Protein AF-A0A212K1V6-F1 (afdb_monomer)

Nearest PDB structures (foldseek):
  4lvl-assembly1_A  TM=8.641E-01  e=7.856E-14  Streptococcus agalactiae
  4lvi-assembly1_A  TM=8.793E-01  e=1.642E-13  Streptococcus agalactiae
  4lvm-assembly1_A  TM=8.429E-01  e=2.857E-11  Streptococcus agalactiae
  7d8b-assembly1_A  TM=3.316E-01  e=8.922E-03  Homo sapiens
  7d8b-assembly2_C  TM=3.398E-01  e=3.287E-02  Homo sapiens

Solvent-accessible surface area (backbone atoms only — not comparable to full-atom values): 23892 Å² total; per-residue (Å²): 135,25,32,43,40,77,48,78,45,81,26,61,46,68,67,54,39,42,51,51,39,32,55,76,68,62,75,44,94,54,95,71,49,39,76,91,35,48,83,67,38,40,80,76,42,66,58,94,91,53,52,55,49,56,47,45,48,60,75,58,52,91,63,90,78,58,93,86,41,51,62,31,34,41,34,43,38,40,56,34,47,48,57,37,22,67,91,49,51,83,50,63,54,58,62,41,68,69,51,46,50,51,50,54,51,48,52,50,51,52,47,45,74,75,48,40,88,34,51,52,32,27,33,39,43,48,23,33,55,60,61,33,32,48,32,37,30,41,37,51,41,99,84,69,42,82,31,46,48,77,79,67,33,90,53,94,52,41,60,56,49,50,49,48,53,54,16,59,66,40,38,89,81,65,28,36,57,57,74,81,88,61,84,76,76,90,68,53,71,69,55,48,50,47,54,57,50,60,74,61,60,67,83,73,78,77,86,74,85,72,81,69,72,81,72,94,61,62,76,95,78,56,55,72,69,58,50,52,51,49,54,49,51,44,52,52,50,50,54,49,54,53,46,65,68,42,46,64,58,56,50,50,54,50,53,51,52,53,50,55,50,51,50,51,51,51,52,52,52,51,52,54,48,53,51,49,52,50,52,49,51,48,50,50,50,60,70,31,62,44,58,60,54,69,56,50,37,36,73,78,53,58,28,48,69,74,46,68,84,48,96,93,50,54,33,30,31,36,32,83,88,68,50,56,37,37,36,45,97,60,35,41,36,33,82,94,78,52,67,49,53,51,54,57,49,48,45,24,64,76,74,67,49,56,84,91,40,48,67,56,36,50,49,56,46,22,72,76,68,37,57,71,34,44,52,32,41,52,52,51,54,51,51,53,51,48,53,51,49,51,55,48,51,62,69,68,58,74,80,80,77,80,80,80,87,73,85,79,84,86,80,85,78,95,129

Foldseek 3Di:
DKAKDKDKDFAQDLVSQQVVQCVLLVVDDDPQFAPVCQVVKDWPAADNPDRSSRLLPVLLDPDDDDNRFRSKMKMKTFMQLCQFPVPCSPQFLHGDPVSVVLVVVLLSVLCCVPQNSQWHTKMWGSRGRGIMIITIGQCADPVSHRDVCVQQHDDPCNVVVVQVSSQVSCVVSPHHGDDPPDPDDDDDPVRVVVVVVVVLDPDQPPQDDDDQPDDPDDPVPDDPVVVVVSVVVSVVVSVVVSCVSCVVVVVVSVVVVVVVVVVVVVVVVVVVVVVVVVVVVVVVLVVLLLDDQVVLCCQVQVWDDQDPPDPPAFRWTAGPVRWIWTHDPFKIDTPPDDIDGGQLSVQCVVVVHDPVCSVVSLVSCCVRRNNSSSVSRVVSVVVVVVVVVVVVVVVVDDDDDPPPPDDDDDDDDDD

Organism: NCBI:txid34034

InterPro domains:
  IPR001668 Plasmid recombination enzyme [PF01076] (2-193)

pLDDT: mean 79.54, std 15.54, range [40.84, 98.62]

Mean predicted aligned error: 18.91 Å

Secondary structure (DSSP, 8-state):
-PBEEEEEEEE-SHHHHHHHHHHHTT-S--TTS-GGGGGG-EEEES-TTS-HHHHHHHHHTTPPPPTT---EEEEEEEE-HHHH-TT-TTSTT---HHHHHHHHHHHHHHHHHHHGGGEEEEEEE-SSSS-EEEEEE--B-TTS-B-HHHHH-SSTTHHHHHHHHHHHHTGGGTPBPPPTT--PPPPPHHHHHHHHHHTT-PPPPP-PPPPPPPPSS-GGGS-HHHHHHHHHHHHHHHHHHHHHHHHHHHHHHHHHHHHHHHHHHHHHHHHHHHHHHHHHHHHHHHHT----HHHHHHHHH--EEEE---TTSPEEEE-TTS-EEEEETTEEEETTTEEEEHHHHHHHHHHT--GGGHHHHHHHHHHHH-HHHHHHHHHHHHHHHHHHHHHHHHHH-PPPP--------------

Radius of gyration: 33.19 Å; Cα contacts (8 Å, |Δi|>4): 475; chains: 1; bounding box: 78×62×99 Å

Sequence (415 aa):
MPFAVLRIQKLKTWGAIAGSGKHNSRERETPNADEQRTAQNRLLVGLPDKSNVDAIKEAIGSQRIRKNAVLGVEMLLSASPQYFRPSAPEKAGTYDPARLKAWTQTTTMWLQEKYGSRIVSARLHLDEATPHIHVLLVPLDDRGKLNCRSLFGGTRHTLSALQTDYAQAVASIGIERGIENSRAEHQKVSQYYTITQTKAAQELPPARRFDAPEMPNKITRMSDERLALYARQAATSGAKAQREALEPVVTAIHNENTLLKRENLKLKKSNSHLSKEKTDMQKQLDQVRGLELGRVLQTLFKAKGPYGAGEGHPNRYILPDKREVLVSDTSWKIPPAKRGKGAIDLVMALRGYGQQDLTKAIGELAHAFGVEKVTGECMAQNLDRTAQNVRMAAKEFTPEKSIDRGQGRSLGISR

Structure (mmCIF, N/CA/C/O backbone):
data_AF-A0A212K1V6-F1
#
_entry.id   AF-A0A212K1V6-F1
#
loop_
_atom_site.group_PDB
_atom_site.id
_atom_site.type_symbol
_atom_site.label_atom_id
_atom_site.label_alt_id
_atom_site.label_comp_id
_atom_site.label_asym_id
_atom_site.label_entity_id
_atom_site.label_seq_id
_atom_site.pdbx_PDB_ins_code
_atom_site.Cartn_x
_atom_site.Cartn_y
_atom_site.Cartn_z
_atom_site.occupancy
_atom_site.B_iso_or_equiv
_atom_site.auth_seq_id
_atom_site.auth_comp_id
_atom_site.auth_asym_id
_atom_site.auth_atom_id
_atom_site.pdbx_PDB_model_num
ATOM 1 N N . MET A 1 1 ? -0.879 15.715 0.238 1.00 74.12 1 MET A N 1
ATOM 2 C CA . MET A 1 1 ? -1.357 14.581 -0.569 1.00 74.12 1 MET A CA 1
ATOM 3 C C . MET A 1 1 ? -1.799 13.460 0.352 1.00 74.12 1 MET A C 1
ATOM 5 O O . MET A 1 1 ? -1.104 13.226 1.342 1.00 74.12 1 MET A O 1
ATOM 9 N N . PRO A 1 2 ? -2.967 12.847 0.113 1.00 92.81 2 PRO A N 1
ATOM 10 C CA . PRO A 1 2 ? -3.401 11.675 0.854 1.00 92.81 2 PRO A CA 1
ATOM 11 C C . PRO A 1 2 ? -2.763 10.398 0.294 1.00 92.81 2 PRO A C 1
ATOM 13 O O . PRO A 1 2 ? -2.723 10.200 -0.915 1.00 92.81 2 PRO A O 1
ATOM 16 N N . PHE A 1 3 ? -2.304 9.517 1.180 1.00 95.69 3 PHE A N 1
ATOM 17 C CA . PHE A 1 3 ? -1.712 8.231 0.815 1.00 95.69 3 PHE A CA 1
ATOM 18 C C . PHE A 1 3 ? -2.689 7.070 0.977 1.00 95.69 3 PHE A C 1
ATOM 20 O O . PHE A 1 3 ? -3.490 7.057 1.919 1.00 95.69 3 PHE A O 1
ATOM 27 N N . ALA A 1 4 ? -2.557 6.081 0.097 1.00 97.00 4 ALA A N 1
ATOM 28 C CA . ALA A 1 4 ? -3.188 4.778 0.194 1.00 97.00 4 ALA A CA 1
ATOM 29 C C . ALA A 1 4 ? -2.590 3.993 1.367 1.00 97.00 4 ALA A C 1
ATOM 31 O O . ALA A 1 4 ? -1.373 3.976 1.571 1.00 97.00 4 ALA A O 1
ATOM 32 N N . VAL A 1 5 ? -3.451 3.326 2.133 1.00 96.88 5 VAL A N 1
ATOM 33 C CA . VAL A 1 5 ? -3.054 2.459 3.242 1.00 96.88 5 VAL A CA 1
ATOM 34 C C . VAL A 1 5 ? -3.534 1.051 2.928 1.00 96.88 5 VAL A C 1
ATOM 36 O O . VAL A 1 5 ? -4.735 0.808 2.854 1.00 96.88 5 VAL A O 1
ATOM 39 N N . LEU A 1 6 ? -2.592 0.125 2.758 1.00 96.81 6 LEU A N 1
ATOM 40 C CA . LEU A 1 6 ? -2.862 -1.300 2.605 1.00 96.81 6 LEU A CA 1
ATOM 41 C C . LEU A 1 6 ? -1.947 -2.080 3.537 1.00 96.81 6 LEU A C 1
ATOM 43 O O . LEU A 1 6 ? -0.734 -1.867 3.558 1.00 96.81 6 LEU A O 1
ATOM 47 N N . ARG A 1 7 ? -2.501 -3.023 4.294 1.00 94.38 7 ARG A N 1
ATOM 48 C CA . ARG A 1 7 ? -1.705 -3.916 5.143 1.00 94.38 7 ARG A CA 1
ATOM 49 C C . ARG A 1 7 ? -2.348 -5.286 5.219 1.00 94.38 7 ARG A C 1
ATOM 51 O O . ARG A 1 7 ? -3.559 -5.387 5.319 1.00 94.38 7 ARG A O 1
ATOM 58 N N . ILE A 1 8 ? -1.532 -6.336 5.229 1.00 95.69 8 ILE A N 1
ATOM 59 C CA . ILE A 1 8 ? -2.012 -7.713 5.377 1.00 95.69 8 ILE A CA 1
ATOM 60 C C . ILE A 1 8 ? -1.535 -8.343 6.687 1.00 95.69 8 ILE A C 1
ATOM 62 O O . ILE A 1 8 ? -0.432 -8.066 7.161 1.00 95.69 8 ILE A O 1
ATOM 66 N N . GLN A 1 9 ? -2.341 -9.242 7.240 1.00 93.94 9 GLN A N 1
ATOM 67 C CA . GLN A 1 9 ? -2.006 -10.092 8.374 1.00 93.94 9 GLN A CA 1
ATOM 68 C C . GLN A 1 9 ? -2.399 -11.534 8.086 1.00 93.94 9 GLN A C 1
ATOM 70 O O . GLN A 1 9 ? -3.513 -11.838 7.676 1.00 93.94 9 GLN A O 1
ATOM 75 N N . LYS A 1 10 ? -1.451 -12.446 8.305 1.00 94.50 10 LYS A N 1
ATOM 76 C CA . LYS A 1 10 ? -1.652 -13.882 8.096 1.00 94.50 10 LYS A CA 1
ATOM 77 C C . LYS A 1 10 ? -2.361 -14.481 9.305 1.00 94.50 10 LYS A C 1
ATOM 79 O O . LYS A 1 10 ? -1.863 -14.363 10.424 1.00 94.50 10 LYS A O 1
ATOM 84 N N . LEU A 1 11 ? -3.456 -15.190 9.064 1.00 90.25 11 LEU A N 1
ATOM 85 C CA . LEU A 1 11 ? -4.222 -15.911 10.073 1.00 90.25 11 LEU A CA 1
ATOM 86 C C . LEU A 1 11 ? -3.937 -17.409 9.931 1.00 90.25 11 LEU A C 1
ATOM 88 O O . LEU A 1 11 ? -4.241 -18.027 8.912 1.00 90.25 11 LEU A O 1
ATOM 92 N N . LYS A 1 12 ? -3.282 -17.989 10.939 1.00 90.31 12 LYS A N 1
ATOM 93 C CA . LYS A 1 12 ? -2.834 -19.396 10.922 1.00 90.31 12 LYS A CA 1
ATOM 94 C C . LYS A 1 12 ? -3.695 -20.325 11.773 1.00 90.31 12 LYS A C 1
ATOM 96 O O . LYS A 1 12 ? -3.538 -21.535 11.690 1.00 90.31 12 LYS A O 1
ATOM 101 N N . THR A 1 13 ? -4.570 -19.771 12.608 1.00 86.50 13 THR A N 1
ATOM 102 C CA . THR A 1 13 ? -5.401 -20.538 13.538 1.00 86.50 13 THR A CA 1
ATOM 103 C C . THR A 1 13 ? -6.862 -20.149 13.381 1.00 86.50 13 THR A C 1
ATOM 105 O O . THR A 1 13 ? -7.183 -18.996 13.088 1.00 86.50 13 THR A O 1
ATOM 108 N N . TRP A 1 14 ? -7.755 -21.107 13.620 1.00 87.25 14 TRP A N 1
ATOM 109 C CA . TRP A 1 14 ? -9.197 -20.865 13.626 1.00 87.25 14 TRP A CA 1
ATOM 110 C C . TRP A 1 14 ? -9.604 -19.837 14.684 1.00 87.25 14 TRP A C 1
ATOM 112 O O . TRP A 1 14 ? -10.445 -18.990 14.412 1.00 87.25 14 TRP A O 1
ATOM 122 N N . GLY A 1 15 ? -8.940 -19.838 15.845 1.00 79.19 15 GLY A N 1
ATOM 123 C CA . GLY A 1 15 ? -9.150 -18.825 16.883 1.00 79.19 15 GLY A CA 1
ATOM 124 C C . GLY A 1 15 ? -8.796 -17.406 16.425 1.00 79.19 15 GLY A C 1
ATOM 125 O O . GLY A 1 15 ? -9.526 -16.472 16.737 1.00 79.19 15 GLY A O 1
ATOM 126 N N . ALA A 1 16 ? -7.733 -17.230 15.631 1.00 81.19 16 ALA A N 1
ATOM 127 C CA . ALA A 1 16 ? -7.391 -15.921 15.069 1.00 81.19 16 ALA A CA 1
ATOM 128 C C . ALA A 1 16 ? -8.430 -15.446 14.038 1.00 81.19 16 ALA A C 1
ATOM 130 O O . ALA A 1 16 ? -8.766 -14.265 14.012 1.00 81.19 16 ALA A O 1
ATOM 131 N N . ILE A 1 17 ? -8.970 -16.364 13.227 1.00 84.62 17 ILE A N 1
ATOM 132 C CA . ILE A 1 17 ? -10.060 -16.074 12.281 1.00 84.62 17 ILE A CA 1
ATOM 133 C C . ILE A 1 17 ? -11.338 -15.688 13.029 1.00 84.62 17 ILE A C 1
ATOM 135 O O . ILE A 1 17 ? -11.944 -14.669 12.710 1.00 84.62 17 ILE A O 1
ATOM 139 N N . ALA A 1 18 ? -11.724 -16.467 14.042 1.00 81.12 18 ALA A N 1
ATOM 140 C CA . ALA A 1 18 ? -12.893 -16.183 14.865 1.00 81.12 18 ALA A CA 1
ATOM 141 C C . ALA A 1 18 ? -12.754 -14.833 15.582 1.00 81.12 18 ALA A C 1
ATOM 143 O O . ALA A 1 18 ? -13.668 -14.019 15.536 1.00 81.12 18 ALA A O 1
ATOM 144 N N . GLY A 1 19 ? -11.593 -14.563 16.186 1.00 80.25 19 GLY A N 1
ATOM 145 C CA . GLY A 1 19 ? -11.315 -13.294 16.858 1.00 80.25 19 GLY A CA 1
ATOM 146 C C . GLY A 1 19 ? -11.398 -12.087 15.920 1.00 80.25 19 GLY A C 1
ATOM 147 O O . GLY A 1 19 ? -12.033 -11.097 16.273 1.00 80.25 19 GLY A O 1
ATOM 148 N N . SER A 1 20 ? -10.821 -12.188 14.716 1.00 83.56 20 SER A N 1
ATOM 149 C CA . SER A 1 20 ? -10.948 -11.157 13.673 1.00 83.56 20 SER A CA 1
ATOM 150 C C . SER A 1 20 ? -12.410 -10.979 13.243 1.00 83.56 20 SER A C 1
ATOM 152 O O . SER A 1 20 ? -12.906 -9.859 13.200 1.00 83.56 20 SER A O 1
ATOM 154 N N . GLY A 1 21 ? -13.151 -12.071 13.024 1.00 82.56 21 GLY A N 1
ATOM 155 C CA . GLY A 1 21 ? -14.568 -12.001 12.659 1.00 82.56 21 GLY A CA 1
ATOM 156 C C . GLY A 1 21 ? -15.455 -11.342 13.710 1.00 82.56 21 GLY A C 1
ATOM 157 O O . GLY A 1 21 ? -16.267 -10.489 13.354 1.00 82.56 21 GLY A O 1
ATOM 158 N N . LYS A 1 22 ? -15.249 -11.662 14.992 1.00 82.81 22 LYS A N 1
ATOM 159 C CA . LYS A 1 22 ? -15.971 -11.024 16.100 1.00 82.81 22 LYS A CA 1
ATOM 160 C C . LYS A 1 22 ? -15.667 -9.533 16.203 1.00 82.81 22 LYS A C 1
ATOM 162 O O . LYS A 1 22 ? -16.580 -8.742 16.397 1.00 82.81 22 LYS A O 1
ATOM 167 N N . HIS A 1 23 ? -14.405 -9.139 16.029 1.00 82.94 23 HIS A N 1
ATOM 168 C CA . HIS A 1 23 ? -14.019 -7.726 16.008 1.00 82.94 23 HIS A CA 1
ATOM 169 C C . HIS A 1 23 ? -14.677 -6.973 14.841 1.00 82.94 23 HIS A C 1
ATOM 171 O O . HIS A 1 23 ? -15.260 -5.909 15.040 1.00 82.94 23 HIS A O 1
ATOM 177 N N . ASN A 1 24 ? -14.646 -7.556 13.639 1.00 84.19 24 ASN A N 1
ATOM 178 C CA . ASN A 1 24 ? -15.188 -6.937 12.426 1.00 84.19 24 ASN A CA 1
ATOM 179 C C . ASN A 1 24 ? -16.726 -6.893 12.418 1.00 84.19 24 ASN A C 1
ATOM 181 O O . ASN A 1 24 ? -17.328 -6.081 11.722 1.00 84.19 24 ASN A O 1
ATOM 185 N N . SER A 1 25 ? -17.372 -7.762 13.196 1.00 83.12 25 SER A N 1
ATOM 186 C CA . SER A 1 25 ? -18.832 -7.794 13.358 1.00 83.12 25 SER A CA 1
ATOM 187 C C . SER A 1 25 ? -19.310 -7.088 14.630 1.00 83.12 25 SER A C 1
ATOM 189 O O . SER A 1 25 ? -20.505 -7.085 14.890 1.00 83.12 25 SER A O 1
ATOM 191 N N . ARG A 1 26 ? -18.394 -6.481 15.404 1.00 83.94 26 ARG A N 1
ATOM 192 C CA . ARG A 1 26 ? -18.664 -5.824 16.700 1.00 83.94 26 ARG A CA 1
ATOM 193 C C . ARG A 1 26 ? -19.336 -6.730 17.743 1.00 83.94 26 ARG A C 1
ATOM 195 O O . ARG A 1 26 ? -20.025 -6.261 18.635 1.00 83.94 26 ARG A O 1
ATOM 202 N N . GLU A 1 27 ? -19.045 -8.029 17.702 1.00 79.31 27 GLU A N 1
ATOM 203 C CA . GLU A 1 27 ? -19.452 -9.012 18.726 1.00 79.31 27 GLU A CA 1
ATOM 204 C C . GLU A 1 27 ? -18.514 -9.023 19.950 1.00 79.31 27 GLU A C 1
ATOM 206 O O . GLU A 1 27 ? -18.629 -9.861 20.846 1.00 79.31 27 GLU A O 1
ATOM 211 N N . ARG A 1 28 ? -17.521 -8.130 19.969 1.00 74.00 28 ARG A N 1
ATOM 212 C CA . ARG A 1 28 ? -16.586 -7.925 21.074 1.00 74.00 28 ARG A CA 1
ATOM 213 C C . ARG A 1 28 ? -16.427 -6.430 21.318 1.00 74.00 28 ARG A C 1
ATOM 215 O O . ARG A 1 28 ? -16.304 -5.663 20.363 1.00 74.00 28 ARG A O 1
ATOM 222 N N . GLU A 1 29 ? -16.327 -6.058 22.592 1.00 70.94 29 GLU A N 1
ATOM 223 C CA . GLU A 1 29 ? -16.008 -4.696 23.013 1.00 70.94 29 GLU A CA 1
ATOM 224 C C . GLU A 1 29 ? -14.744 -4.181 22.308 1.00 70.94 29 GLU A C 1
ATOM 226 O O . GLU A 1 29 ? -13.684 -4.822 22.315 1.00 70.94 29 GLU A O 1
ATOM 231 N N . THR A 1 30 ? -14.890 -3.026 21.664 1.00 74.56 30 THR A N 1
ATOM 232 C CA . THR A 1 30 ? -13.854 -2.373 20.866 1.00 74.56 30 THR A CA 1
ATOM 233 C C . THR A 1 30 ? -13.750 -0.924 21.352 1.00 74.56 30 THR A C 1
ATOM 235 O O . THR A 1 30 ? -14.525 -0.087 20.902 1.00 74.56 30 THR A O 1
ATOM 238 N N . PRO A 1 31 ? -12.824 -0.606 22.281 1.00 73.62 31 PRO A N 1
ATOM 239 C CA . PRO A 1 31 ? -12.818 0.672 23.008 1.00 73.62 31 PRO A CA 1
ATOM 240 C C . PRO A 1 31 ? -12.693 1.934 22.144 1.00 73.62 31 PRO A C 1
ATOM 242 O O . PRO A 1 31 ? -12.987 3.034 22.596 1.00 73.62 31 PRO A O 1
ATOM 245 N N . ASN A 1 32 ? -12.192 1.798 20.916 1.00 74.44 32 ASN A N 1
ATOM 246 C CA . ASN A 1 32 ? -12.001 2.896 19.971 1.00 74.44 32 ASN A CA 1
ATOM 247 C C . ASN A 1 32 ? -13.138 3.025 18.939 1.00 74.44 32 ASN A C 1
ATOM 249 O O . ASN A 1 32 ? -13.052 3.898 18.070 1.00 74.44 32 ASN A O 1
ATOM 253 N N . ALA A 1 33 ? -14.154 2.160 19.003 1.00 80.94 33 ALA A N 1
ATOM 254 C CA . ALA A 1 33 ? -15.342 2.226 18.163 1.00 80.94 33 ALA A CA 1
ATOM 255 C C . ALA A 1 33 ? -16.452 3.015 18.868 1.00 80.94 33 ALA A C 1
ATOM 257 O O . ALA A 1 33 ? -16.676 2.879 20.067 1.00 80.94 33 ALA A O 1
ATOM 258 N N . ASP A 1 34 ? -17.146 3.845 18.101 1.00 85.25 34 ASP A N 1
ATOM 259 C CA . ASP A 1 34 ? -18.298 4.610 18.559 1.00 85.25 34 ASP A CA 1
ATOM 260 C C . ASP A 1 34 ? -19.586 3.806 18.335 1.00 85.25 34 ASP A C 1
ATOM 262 O O . ASP A 1 34 ? -20.017 3.583 17.197 1.00 85.25 34 ASP A O 1
ATOM 266 N N . GLU A 1 35 ? -20.209 3.367 19.428 1.00 85.88 35 GLU A N 1
ATOM 267 C CA . GLU A 1 35 ? -21.428 2.553 19.403 1.00 85.88 35 GLU A CA 1
ATOM 268 C C . GLU A 1 35 ? -22.560 3.225 18.615 1.00 85.88 35 GLU A C 1
ATOM 270 O O . GLU A 1 35 ? -23.257 2.561 17.845 1.00 85.88 35 GLU A O 1
ATOM 275 N N . GLN A 1 36 ? -22.685 4.556 18.693 1.00 87.81 36 GLN A N 1
ATOM 276 C CA . GLN A 1 36 ? -23.735 5.302 17.989 1.00 87.81 36 GLN A CA 1
ATOM 277 C C . GLN A 1 36 ? -23.555 5.274 16.466 1.00 87.81 36 GLN A C 1
ATOM 279 O O . GLN A 1 36 ? -24.512 5.452 15.711 1.00 87.81 36 GLN A O 1
ATOM 284 N N . ARG A 1 37 ? -22.326 5.036 15.995 1.00 89.06 37 ARG A N 1
ATOM 285 C CA . ARG A 1 37 ? -21.986 4.958 14.569 1.00 89.06 37 ARG A CA 1
ATOM 286 C C . ARG A 1 37 ? -21.850 3.528 14.060 1.00 89.06 37 ARG A C 1
ATOM 288 O O . ARG A 1 37 ? -21.751 3.341 12.851 1.00 89.06 37 ARG A O 1
ATOM 295 N N . THR A 1 38 ? -21.914 2.519 14.928 1.00 89.38 38 THR A N 1
ATOM 296 C CA . THR A 1 38 ? -21.751 1.106 14.540 1.00 89.38 38 THR A CA 1
ATOM 297 C C . THR A 1 38 ? -22.772 0.670 13.484 1.00 89.38 38 THR A C 1
ATOM 299 O O . THR A 1 38 ? -22.427 -0.064 12.559 1.00 89.38 38 THR A O 1
ATOM 302 N N . ALA A 1 39 ? -23.999 1.198 13.538 1.00 90.44 39 ALA A N 1
ATOM 303 C CA . ALA A 1 39 ? -25.039 0.941 12.536 1.00 90.44 39 ALA A CA 1
ATOM 304 C C . ALA A 1 39 ? -24.686 1.444 11.117 1.00 90.44 39 ALA A C 1
ATOM 306 O O . ALA A 1 39 ? -25.322 1.048 10.144 1.00 90.44 39 ALA A O 1
ATOM 307 N N . GLN A 1 40 ? -23.675 2.311 10.983 1.00 92.69 40 GLN A N 1
ATOM 308 C CA . GLN A 1 40 ? -23.183 2.810 9.695 1.00 92.69 40 GLN A CA 1
ATOM 309 C C . GLN A 1 40 ? -22.162 1.861 9.054 1.00 92.69 40 GLN A C 1
ATOM 311 O O . GLN A 1 40 ? -21.835 2.028 7.877 1.00 92.69 40 GLN A O 1
ATOM 316 N N . ASN A 1 41 ? -21.648 0.875 9.796 1.00 95.00 41 ASN A N 1
ATOM 317 C CA . ASN A 1 41 ? -20.770 -0.148 9.241 1.00 95.00 41 ASN A CA 1
ATOM 318 C C . ASN A 1 41 ? -21.525 -0.971 8.194 1.00 95.00 41 ASN A C 1
ATOM 320 O O . ASN A 1 41 ? -22.722 -1.229 8.317 1.00 95.00 41 ASN A O 1
ATOM 324 N N . ARG A 1 42 ? -20.825 -1.403 7.144 1.00 95.81 42 ARG A N 1
ATOM 325 C CA . ARG A 1 42 ? -21.457 -2.099 6.013 1.00 95.81 42 ARG A CA 1
ATOM 326 C C . ARG A 1 42 ? -20.718 -3.374 5.665 1.00 95.81 42 ARG A C 1
ATOM 328 O O . ARG A 1 42 ? -19.503 -3.362 5.483 1.00 95.81 42 ARG A O 1
ATOM 335 N N . LEU A 1 43 ? -21.468 -4.457 5.492 1.00 94.88 43 LEU A N 1
ATOM 336 C CA . LEU A 1 43 ? -20.979 -5.658 4.825 1.00 94.88 43 LEU A CA 1
ATOM 337 C C . LEU A 1 43 ? -20.980 -5.402 3.312 1.00 94.88 43 LEU A C 1
ATOM 339 O O . LEU A 1 43 ? -22.024 -5.117 2.732 1.00 94.88 43 LEU A O 1
ATOM 343 N N . LEU A 1 44 ? -19.800 -5.441 2.697 1.00 94.94 44 LEU A N 1
ATOM 344 C CA . LEU A 1 44 ? -19.609 -5.229 1.260 1.00 94.94 44 LEU A CA 1
ATOM 345 C C . LEU A 1 44 ? -19.606 -6.555 0.492 1.00 94.94 44 LEU A C 1
ATOM 347 O O . LEU A 1 44 ? -20.142 -6.631 -0.607 1.00 94.94 44 LEU A O 1
ATOM 351 N N . VAL A 1 45 ? -19.000 -7.592 1.077 1.00 92.81 45 VAL A N 1
ATOM 352 C CA . VAL A 1 45 ? -18.921 -8.954 0.526 1.00 92.81 45 VAL A CA 1
ATOM 353 C C . VAL A 1 45 ? -19.124 -9.945 1.666 1.00 92.81 45 VAL A C 1
ATOM 355 O O . VAL A 1 45 ? -18.590 -9.732 2.755 1.00 92.81 45 VAL A O 1
ATOM 358 N N . GLY A 1 46 ? -19.845 -11.035 1.406 1.00 89.31 46 GLY A N 1
ATOM 359 C CA . GLY A 1 46 ? -20.095 -12.117 2.359 1.00 89.31 46 GLY A CA 1
ATOM 360 C C . GLY A 1 46 ? -21.562 -12.219 2.769 1.00 89.31 46 GLY A C 1
ATOM 361 O O . GLY A 1 46 ? -22.413 -11.478 2.280 1.00 89.31 46 GLY A O 1
ATOM 362 N N . LEU A 1 47 ? -21.850 -13.154 3.673 1.00 84.44 47 LEU A N 1
ATOM 363 C CA . LEU A 1 47 ? -23.189 -13.379 4.217 1.00 84.44 47 LEU A CA 1
ATOM 364 C C . LEU A 1 47 ? -23.228 -12.928 5.684 1.00 84.44 47 LEU A C 1
ATOM 366 O O . LEU A 1 47 ? -22.316 -13.289 6.430 1.00 84.44 47 LEU A O 1
ATOM 370 N N . PRO A 1 48 ? -24.245 -12.155 6.105 1.00 79.62 48 PRO A N 1
ATOM 371 C CA . PRO A 1 48 ? -24.298 -11.571 7.445 1.00 79.62 48 PRO A CA 1
ATOM 372 C C . PRO A 1 48 ? -24.326 -12.627 8.555 1.00 79.62 48 PRO A C 1
ATOM 374 O O . PRO A 1 48 ? -23.627 -12.459 9.551 1.00 79.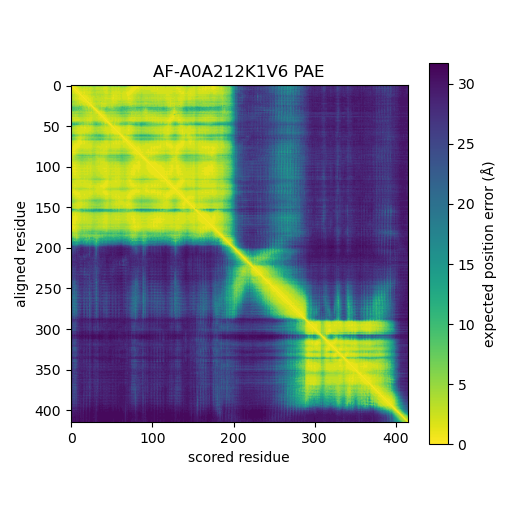62 48 PRO A O 1
ATOM 377 N N . ASP A 1 49 ? -25.034 -13.737 8.336 1.00 82.56 49 ASP A N 1
ATOM 378 C CA . ASP A 1 49 ? -25.242 -14.788 9.344 1.00 82.56 49 ASP A CA 1
ATOM 379 C C . ASP A 1 49 ? -24.180 -15.895 9.308 1.00 82.56 49 ASP A C 1
ATOM 381 O O . ASP A 1 49 ? -24.230 -16.857 10.076 1.00 82.56 49 ASP A O 1
ATOM 385 N N . LYS A 1 50 ? -23.202 -15.795 8.400 1.00 86.31 50 LYS A N 1
ATOM 386 C CA . LYS A 1 50 ? -22.170 -16.819 8.241 1.00 86.31 50 LYS A CA 1
ATOM 387 C C . LYS A 1 50 ? -20.922 -16.432 9.011 1.00 86.31 50 LYS A C 1
ATOM 389 O O . LYS A 1 50 ? -20.310 -15.395 8.753 1.00 86.31 50 LYS A O 1
ATOM 394 N N . SER A 1 51 ? -20.487 -17.311 9.912 1.00 89.25 51 SER A N 1
ATOM 395 C CA . SER A 1 51 ? -19.238 -17.089 10.631 1.00 89.25 51 SER A CA 1
ATOM 396 C C . SER A 1 51 ? -18.051 -17.073 9.659 1.00 89.25 51 SER A C 1
ATOM 398 O O . SER A 1 51 ? -17.971 -17.859 8.709 1.00 89.25 51 SER A O 1
ATOM 400 N N . ASN A 1 52 ? -17.072 -16.208 9.926 1.00 88.12 52 ASN A N 1
ATOM 401 C CA . ASN A 1 52 ? -15.837 -16.150 9.139 1.00 88.12 52 ASN A CA 1
ATOM 402 C C . ASN A 1 52 ? -15.079 -17.489 9.135 1.00 88.12 52 ASN A C 1
ATOM 404 O O . ASN A 1 52 ? -14.385 -17.806 8.171 1.00 88.12 52 ASN A O 1
ATOM 408 N N . VAL A 1 53 ? -15.204 -18.282 10.205 1.00 90.12 53 VAL A N 1
ATOM 409 C CA . VAL A 1 53 ? -14.596 -19.616 10.285 1.00 90.12 53 VAL A CA 1
ATOM 410 C C . VAL A 1 53 ? -15.252 -20.558 9.284 1.00 90.12 53 VAL A C 1
ATOM 412 O O . VAL A 1 53 ? -14.538 -21.237 8.548 1.00 90.12 53 VAL A O 1
ATOM 415 N N . ASP A 1 54 ? -16.580 -20.577 9.226 1.00 91.69 54 ASP A N 1
ATOM 416 C CA . ASP A 1 54 ? -17.317 -21.479 8.341 1.00 91.69 54 ASP A CA 1
ATOM 417 C C . ASP A 1 54 ? -17.166 -21.063 6.880 1.00 91.69 54 ASP A C 1
ATOM 419 O O . ASP A 1 54 ? -16.919 -21.911 6.027 1.00 91.69 54 ASP A O 1
ATOM 423 N N . ALA A 1 55 ? -17.182 -19.758 6.597 1.00 92.50 55 ALA A N 1
ATOM 424 C CA . ALA A 1 55 ? -16.899 -19.236 5.264 1.00 92.50 55 ALA A CA 1
ATOM 425 C C . ALA A 1 55 ? -15.499 -19.642 4.764 1.00 92.50 55 ALA A C 1
ATOM 427 O O . ALA A 1 55 ? -15.352 -20.080 3.624 1.00 92.50 55 ALA A O 1
ATOM 428 N N . ILE A 1 56 ? -14.472 -19.569 5.623 1.00 93.00 56 ILE A N 1
ATOM 429 C CA . ILE A 1 56 ? -13.124 -20.037 5.271 1.00 93.00 56 ILE A CA 1
ATOM 430 C C . ILE A 1 56 ? -13.082 -21.559 5.099 1.00 93.00 56 ILE A C 1
ATOM 432 O O . ILE A 1 56 ? -12.460 -22.036 4.153 1.00 93.00 56 ILE A O 1
ATOM 436 N N . LYS A 1 57 ? -13.709 -22.336 5.992 1.00 93.56 57 LYS A N 1
ATOM 437 C CA . LYS A 1 57 ? -13.735 -23.805 5.882 1.00 93.56 57 LYS A CA 1
ATOM 438 C C . LYS A 1 57 ? -14.375 -24.258 4.576 1.00 93.56 57 LYS A C 1
ATOM 440 O O . LYS A 1 57 ? -13.818 -25.121 3.907 1.00 93.56 57 LYS A O 1
ATOM 445 N N . GLU A 1 58 ? -15.497 -23.655 4.206 1.00 93.50 58 GLU A N 1
ATOM 446 C CA . GLU A 1 58 ? -16.195 -23.961 2.960 1.00 93.50 58 GLU A CA 1
ATOM 447 C C . GLU A 1 58 ? -15.339 -23.628 1.738 1.00 93.50 58 GLU A C 1
ATOM 449 O O . GLU A 1 58 ? -15.168 -24.474 0.866 1.00 93.50 58 GLU A O 1
ATOM 454 N N . ALA A 1 59 ? -14.714 -22.447 1.717 1.00 93.19 59 ALA A N 1
ATOM 455 C CA . ALA A 1 59 ? -13.826 -22.046 0.628 1.00 93.19 59 ALA A CA 1
ATOM 456 C C . ALA A 1 59 ? -12.560 -22.922 0.525 1.00 93.19 59 ALA A C 1
ATOM 458 O O . ALA A 1 59 ? -12.045 -23.147 -0.569 1.00 93.19 59 ALA A O 1
ATOM 459 N N . ILE A 1 60 ? -12.040 -23.434 1.646 1.00 93.44 60 ILE A N 1
ATOM 460 C CA . ILE A 1 60 ? -10.928 -24.398 1.653 1.00 93.44 60 ILE A CA 1
ATOM 461 C C . ILE A 1 60 ? -11.395 -25.780 1.166 1.00 93.44 60 ILE A C 1
ATOM 463 O O . ILE A 1 60 ? -10.640 -26.475 0.479 1.00 93.44 60 ILE A O 1
ATOM 467 N N . GLY A 1 61 ? -12.611 -26.193 1.519 1.00 92.25 61 GLY A N 1
ATOM 468 C CA . GLY A 1 61 ? -13.148 -27.515 1.218 1.00 92.25 61 GLY A CA 1
ATOM 469 C C . GLY A 1 61 ? -12.417 -28.642 1.958 1.00 92.25 61 GLY A C 1
ATOM 470 O O . GLY A 1 61 ? -11.845 -28.457 3.031 1.00 92.25 61 GLY A O 1
ATOM 471 N N . SER A 1 62 ? -12.407 -29.838 1.367 1.00 91.62 62 SER A N 1
ATOM 472 C CA . SER A 1 62 ? -11.872 -31.071 1.972 1.00 91.62 62 SER A CA 1
ATOM 473 C C . SER A 1 62 ? -10.349 -31.244 1.849 1.00 91.62 62 SER A C 1
ATOM 475 O O . SER A 1 62 ? -9.808 -32.308 2.159 1.00 91.62 62 SER A O 1
ATOM 477 N N . GLN A 1 63 ? -9.6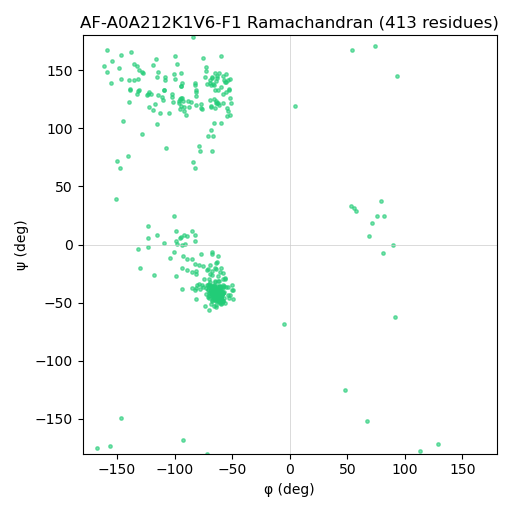21 -30.226 1.379 1.00 92.88 63 GLN A N 1
ATOM 478 C CA . GLN A 1 63 ? -8.183 -30.352 1.140 1.00 92.88 63 GLN A CA 1
ATOM 479 C C . GLN A 1 63 ? -7.379 -30.514 2.441 1.00 92.88 63 GLN A C 1
ATOM 481 O O . GLN A 1 63 ? -7.645 -29.871 3.456 1.00 92.88 63 GLN A O 1
ATOM 486 N N . ARG A 1 64 ? -6.317 -31.331 2.396 1.00 90.12 64 ARG A N 1
ATOM 487 C CA . ARG A 1 64 ? -5.422 -31.535 3.545 1.00 90.12 64 ARG A CA 1
ATOM 488 C C . ARG A 1 64 ? -4.675 -30.245 3.900 1.00 90.12 64 ARG A C 1
ATOM 490 O O . ARG A 1 64 ? -3.838 -29.769 3.132 1.00 90.12 64 ARG A O 1
ATOM 497 N N . ILE A 1 65 ? -4.909 -29.735 5.107 1.00 91.25 65 ILE A N 1
ATOM 498 C CA . ILE A 1 65 ? -4.260 -28.531 5.638 1.00 91.25 65 ILE A CA 1
ATOM 499 C C . ILE A 1 65 ? -2.948 -28.912 6.337 1.00 91.25 65 ILE A C 1
ATOM 501 O O . ILE A 1 65 ? -2.927 -29.713 7.269 1.00 91.25 65 ILE A O 1
ATOM 505 N N . ARG A 1 66 ? -1.826 -28.318 5.917 1.00 86.00 66 ARG A N 1
ATOM 506 C CA . ARG A 1 66 ? -0.537 -28.494 6.612 1.00 86.00 66 ARG A CA 1
ATOM 507 C C . ARG A 1 66 ? -0.521 -27.741 7.949 1.00 86.00 66 ARG A C 1
ATOM 509 O O . ARG A 1 66 ? -1.059 -26.642 8.038 1.00 86.00 66 ARG A O 1
ATOM 516 N N . LYS A 1 67 ? 0.219 -28.247 8.943 1.00 82.44 67 LYS A N 1
ATOM 517 C CA . LYS A 1 67 ? 0.339 -27.644 10.291 1.00 82.44 67 LYS A CA 1
ATOM 518 C C . LYS A 1 67 ? 0.675 -26.143 10.288 1.00 82.44 67 LYS A C 1
ATOM 520 O O . LYS A 1 67 ? 0.127 -25.385 11.074 1.00 82.44 67 LYS A O 1
ATOM 525 N N . ASN A 1 68 ? 1.548 -25.707 9.378 1.00 81.19 68 ASN A N 1
ATOM 526 C CA . ASN A 1 68 ? 1.990 -24.309 9.268 1.00 81.19 68 ASN A CA 1
ATOM 527 C C . ASN A 1 68 ? 1.274 -23.540 8.139 1.00 81.19 68 ASN A C 1
ATOM 529 O O . ASN A 1 68 ? 1.837 -22.603 7.561 1.00 81.19 68 ASN A O 1
ATOM 533 N N . ALA A 1 69 ? 0.074 -23.974 7.742 1.00 88.75 69 ALA A N 1
ATOM 534 C CA . ALA A 1 69 ? -0.717 -23.290 6.727 1.00 88.75 69 ALA A CA 1
ATOM 535 C C . ALA A 1 69 ? -1.140 -21.898 7.209 1.00 88.75 69 ALA A C 1
ATOM 537 O O . ALA A 1 69 ? -1.371 -21.658 8.390 1.00 88.75 69 ALA A O 1
ATOM 538 N N . VAL A 1 70 ? -1.241 -20.975 6.258 1.00 95.00 70 VAL A N 1
ATOM 539 C CA . VAL A 1 70 ? -1.986 -19.735 6.459 1.00 95.00 70 VAL A CA 1
ATOM 540 C C . VAL A 1 70 ? -3.389 -20.037 5.958 1.00 95.00 70 VAL A C 1
ATOM 542 O O . VAL A 1 70 ? -3.543 -20.352 4.781 1.00 95.00 70 VAL A O 1
ATOM 545 N N . LEU A 1 71 ? -4.358 -20.016 6.867 1.00 93.75 71 LEU A N 1
ATOM 546 C CA . LEU A 1 71 ? -5.748 -20.388 6.605 1.00 93.75 71 LEU A CA 1
ATOM 547 C C . LEU A 1 71 ? -6.511 -19.233 5.956 1.00 93.75 71 LEU A C 1
ATOM 549 O O . LEU A 1 71 ? -7.308 -19.441 5.051 1.00 93.75 71 LEU A O 1
ATOM 553 N N . GLY A 1 72 ? -6.211 -18.012 6.397 1.00 95.00 72 GLY A N 1
ATOM 554 C CA . GLY A 1 72 ? -6.780 -16.785 5.863 1.00 95.00 72 GLY A CA 1
ATOM 555 C C . GLY A 1 72 ? -5.777 -15.642 5.913 1.00 95.00 72 GLY A C 1
ATOM 556 O O . GLY A 1 72 ? -4.765 -15.699 6.621 1.00 95.00 72 GLY A O 1
ATOM 557 N N . VAL A 1 73 ? -6.053 -14.591 5.158 1.00 97.12 73 VAL A N 1
ATOM 558 C CA . VAL A 1 73 ? -5.338 -13.321 5.245 1.00 97.12 73 VAL A CA 1
ATOM 559 C C . VAL A 1 73 ? -6.363 -12.230 5.505 1.00 97.12 73 VAL A C 1
ATOM 561 O O . VAL A 1 73 ? -7.364 -12.130 4.805 1.00 97.12 73 VAL A O 1
ATOM 564 N N . GLU A 1 74 ? -6.105 -11.428 6.528 1.00 96.19 74 GLU A N 1
ATOM 565 C CA . GLU A 1 74 ? -6.850 -10.202 6.771 1.00 96.19 74 GLU A CA 1
ATOM 566 C C . GLU A 1 74 ? -6.117 -9.046 6.098 1.00 96.19 74 GLU A C 1
ATOM 568 O O . GLU A 1 74 ? -4.931 -8.828 6.357 1.00 96.19 74 GLU A O 1
ATOM 573 N N . MET A 1 75 ? -6.803 -8.323 5.222 1.00 97.56 75 MET A N 1
ATOM 574 C CA . MET A 1 75 ? -6.301 -7.128 4.564 1.00 97.56 75 MET A CA 1
ATOM 575 C C . MET A 1 75 ? -7.048 -5.907 5.097 1.00 97.56 75 MET A C 1
ATOM 577 O O . MET A 1 75 ? -8.271 -5.851 5.048 1.00 97.56 75 MET A O 1
ATOM 581 N N . LEU A 1 76 ? -6.293 -4.938 5.605 1.00 97.50 76 LEU A N 1
ATOM 582 C CA . LEU A 1 76 ? -6.768 -3.621 6.005 1.00 97.50 76 LEU A CA 1
ATOM 583 C C . LEU A 1 76 ? -6.536 -2.652 4.847 1.00 97.50 76 LEU A C 1
ATOM 585 O O . LEU A 1 76 ? -5.394 -2.505 4.400 1.00 97.50 76 LEU A O 1
ATOM 589 N N . LEU A 1 77 ? -7.594 -1.977 4.408 1.00 98.44 77 LEU A N 1
ATOM 590 C CA . LEU A 1 77 ? -7.560 -0.959 3.360 1.00 98.44 77 LEU A CA 1
ATOM 591 C C . LEU A 1 77 ? -8.109 0.352 3.913 1.00 98.44 77 LEU A C 1
ATOM 593 O O . LEU A 1 77 ? -9.175 0.378 4.520 1.00 98.44 77 LEU A O 1
ATOM 597 N N . SER A 1 78 ? -7.391 1.446 3.704 1.00 98.19 78 SER A N 1
ATOM 598 C CA . SER A 1 78 ? -7.824 2.795 4.072 1.00 98.19 78 SER A CA 1
ATOM 599 C C . SER A 1 78 ? -7.093 3.828 3.207 1.00 98.19 78 SER A C 1
ATOM 601 O O . SER A 1 78 ? -6.354 3.491 2.275 1.00 98.19 78 SER A O 1
ATOM 603 N N . ALA A 1 79 ? -7.287 5.096 3.536 1.00 97.44 79 ALA A N 1
ATOM 604 C CA . ALA A 1 79 ? -6.552 6.225 3.005 1.00 97.44 79 ALA A CA 1
ATOM 605 C C . ALA A 1 79 ? -6.228 7.198 4.141 1.00 97.44 79 ALA A C 1
ATOM 607 O O . ALA A 1 79 ? -6.787 7.129 5.237 1.00 97.44 79 ALA A O 1
ATOM 608 N N . SER A 1 80 ? -5.312 8.128 3.889 1.00 94.44 80 SER A N 1
ATOM 609 C CA . SER A 1 80 ? -4.998 9.168 4.870 1.00 94.44 80 SER A CA 1
ATOM 610 C C . SER A 1 80 ? -6.252 9.982 5.239 1.00 94.44 80 SER A C 1
ATOM 612 O O . SER A 1 80 ? -7.054 10.271 4.349 1.00 94.44 80 SER A O 1
ATOM 614 N N . PRO A 1 81 ? -6.413 10.436 6.499 1.00 93.25 81 PRO A N 1
ATOM 615 C CA . PRO A 1 81 ? -7.562 11.242 6.927 1.00 93.25 81 PRO A CA 1
ATOM 616 C C . PRO A 1 81 ? -7.867 12.443 6.027 1.00 93.25 81 PRO A C 1
ATOM 618 O O . PRO A 1 81 ? -9.028 12.760 5.797 1.00 93.25 81 PRO A O 1
ATOM 621 N N . GLN A 1 82 ? -6.831 13.075 5.466 1.00 93.38 82 GLN A N 1
ATOM 622 C CA . GLN A 1 82 ? -6.943 14.212 4.546 1.00 93.38 82 GLN A CA 1
ATOM 623 C C . GLN A 1 82 ? -7.730 13.882 3.272 1.00 93.38 82 GLN A C 1
ATOM 625 O O . GLN A 1 82 ? -8.248 14.793 2.637 1.00 93.38 82 GLN A O 1
ATOM 630 N N . TYR A 1 83 ? -7.806 12.607 2.877 1.00 97.25 83 TYR A N 1
ATOM 631 C CA . TYR A 1 83 ? -8.686 12.195 1.792 1.00 97.25 83 TYR A CA 1
ATOM 632 C C . TYR A 1 83 ? -10.141 12.284 2.237 1.00 97.25 83 TYR A C 1
ATOM 634 O O . TYR A 1 83 ? -10.925 12.984 1.615 1.00 97.25 83 TYR A O 1
ATOM 642 N N . PHE A 1 84 ? -10.495 11.609 3.330 1.00 97.44 84 PHE A N 1
ATOM 643 C CA . PHE A 1 84 ? -11.884 11.529 3.774 1.00 97.44 84 PHE A CA 1
ATOM 644 C C . PHE A 1 84 ? -12.415 12.860 4.295 1.00 97.44 84 PHE A C 1
ATOM 646 O O . PHE A 1 84 ? -13.592 13.129 4.144 1.00 97.44 84 PHE A O 1
ATOM 653 N N . ARG A 1 85 ? -11.580 13.704 4.898 1.00 95.00 85 ARG A N 1
ATOM 654 C CA . ARG A 1 85 ? -11.982 14.981 5.507 1.00 95.00 85 ARG A CA 1
ATOM 655 C C . ARG A 1 85 ? -10.922 16.051 5.215 1.00 95.00 85 ARG A C 1
ATOM 657 O O . ARG A 1 85 ? -10.116 16.374 6.087 1.00 95.00 85 ARG A O 1
ATOM 664 N N . PRO A 1 86 ? -10.878 16.586 3.980 1.00 90.56 86 PRO A N 1
ATOM 665 C CA . PRO A 1 86 ? -9.809 17.486 3.540 1.00 90.56 86 PRO A CA 1
ATOM 666 C C . PRO A 1 86 ? -9.777 18.815 4.301 1.00 90.56 86 PRO A C 1
ATOM 668 O O . PRO A 1 86 ? -8.698 19.363 4.509 1.00 90.56 86 PRO A O 1
ATOM 671 N N . SER A 1 87 ? -10.937 19.312 4.740 1.00 88.69 87 SER A N 1
ATOM 672 C CA . SER A 1 87 ? -11.069 20.578 5.470 1.00 88.69 87 SER A CA 1
ATOM 673 C C . SER A 1 87 ? -10.748 20.479 6.963 1.00 88.69 87 SER A C 1
ATOM 675 O O . SER A 1 87 ? -10.410 21.494 7.561 1.00 88.69 87 SER A O 1
ATOM 677 N N . ALA A 1 88 ? -10.833 19.287 7.562 1.00 88.06 88 ALA A N 1
ATOM 678 C CA . ALA A 1 88 ? -10.587 19.080 8.993 1.00 88.06 88 ALA A CA 1
ATOM 679 C C . ALA A 1 88 ? -9.967 17.697 9.286 1.00 88.06 88 ALA A C 1
ATOM 681 O O . ALA A 1 88 ? -10.619 16.855 9.907 1.00 88.06 88 ALA A O 1
ATOM 682 N N . PRO A 1 89 ? -8.730 17.401 8.834 1.00 84.94 89 PRO A N 1
ATOM 683 C CA . PRO A 1 89 ? -8.119 16.071 8.959 1.00 84.94 89 PRO A CA 1
ATOM 684 C C . PRO A 1 89 ? -8.045 15.517 10.391 1.00 84.94 89 PRO A C 1
ATOM 686 O O . PRO A 1 89 ? -8.072 14.299 10.591 1.00 84.94 89 PRO A O 1
ATOM 689 N N . GLU A 1 90 ? -7.953 16.401 11.380 1.00 81.94 90 GLU A N 1
ATOM 690 C CA . GLU A 1 90 ? -7.909 16.113 12.815 1.00 81.94 90 GLU A CA 1
ATOM 691 C C . GLU A 1 90 ? -9.261 15.722 13.422 1.00 81.94 90 GLU A C 1
ATOM 693 O O . GLU A 1 90 ? -9.284 15.106 14.486 1.00 81.94 90 GLU A O 1
ATOM 698 N N . LYS A 1 91 ? -10.381 16.028 12.755 1.00 85.88 91 LYS A N 1
ATOM 699 C CA . LYS A 1 91 ? -11.724 15.730 13.261 1.00 85.88 91 LYS A CA 1
ATOM 700 C C . LYS A 1 91 ? -12.055 14.247 13.063 1.00 85.88 91 LYS A C 1
ATOM 702 O O . LYS A 1 91 ? -12.692 13.850 12.092 1.00 85.88 91 LYS A O 1
ATOM 707 N N . ALA A 1 92 ? -11.551 13.407 13.965 1.00 88.00 92 ALA A N 1
ATOM 708 C CA . ALA A 1 92 ? -11.790 11.966 13.951 1.00 88.00 92 ALA A CA 1
ATOM 709 C C . ALA A 1 92 ? -13.294 11.641 13.875 1.00 88.00 92 ALA A C 1
ATOM 711 O O . ALA A 1 92 ? -14.123 12.332 14.461 1.00 88.00 92 ALA A O 1
ATOM 712 N N . GLY A 1 93 ? -13.633 10.593 13.124 1.00 88.94 93 GLY A N 1
ATOM 713 C CA . GLY A 1 93 ? -15.006 10.117 12.959 1.00 88.94 93 GLY A CA 1
ATOM 714 C C . GLY A 1 93 ? -15.862 10.874 11.939 1.00 88.94 93 GLY A C 1
ATOM 715 O O . GLY A 1 93 ? -16.943 10.402 11.602 1.00 88.94 93 GLY A O 1
ATOM 716 N N . THR A 1 94 ? -15.383 11.991 11.379 1.00 91.25 94 THR A N 1
ATOM 717 C CA . THR A 1 94 ? -16.051 12.652 10.248 1.00 91.25 94 THR A CA 1
ATOM 718 C C . THR A 1 94 ? -15.419 12.279 8.912 1.00 91.25 94 THR A C 1
ATOM 720 O O . THR A 1 94 ? -14.248 11.883 8.828 1.00 91.25 94 THR A O 1
ATOM 723 N N . TYR A 1 95 ? -16.214 12.394 7.852 1.00 95.56 95 TYR A N 1
ATOM 724 C CA . TYR A 1 95 ? -15.808 12.133 6.478 1.00 95.56 95 TYR A CA 1
ATOM 725 C C . TYR A 1 95 ? -16.785 12.801 5.501 1.00 95.56 95 TYR A C 1
ATOM 727 O O . TYR A 1 95 ? -17.953 13.022 5.807 1.00 95.56 95 TYR A O 1
ATOM 735 N N . ASP A 1 96 ? -16.284 13.119 4.317 1.00 97.12 96 ASP A N 1
ATOM 736 C CA . ASP A 1 96 ? -17.027 13.584 3.160 1.00 97.12 96 ASP A CA 1
ATOM 737 C C . ASP A 1 96 ? -17.721 12.377 2.497 1.00 97.12 96 ASP A C 1
ATOM 739 O O . ASP A 1 96 ? -17.037 11.424 2.095 1.00 97.12 96 ASP A O 1
ATOM 743 N N . PRO A 1 97 ? -19.062 12.378 2.378 1.00 96.69 97 PRO A N 1
ATOM 744 C CA . PRO A 1 97 ? -19.802 11.243 1.833 1.00 96.69 97 PRO A CA 1
ATOM 745 C C . PRO A 1 97 ? -19.455 10.900 0.380 1.00 96.69 97 PRO A C 1
ATOM 747 O O . PRO A 1 97 ? -19.437 9.722 0.020 1.00 96.69 97 PRO A O 1
ATOM 750 N N . ALA A 1 98 ? -19.166 11.897 -0.463 1.00 97.62 98 ALA A N 1
ATOM 751 C CA . ALA A 1 98 ? -18.851 11.673 -1.871 1.00 97.62 98 ALA A CA 1
ATOM 752 C C . ALA A 1 98 ? -17.480 11.004 -2.022 1.00 97.62 98 ALA A C 1
ATOM 754 O O . ALA A 1 98 ? -17.334 10.041 -2.777 1.00 97.62 98 ALA A O 1
ATOM 755 N N . ARG A 1 99 ? -16.492 11.454 -1.242 1.00 98.12 99 ARG A N 1
ATOM 756 C CA . ARG A 1 99 ? -15.156 10.843 -1.205 1.00 98.12 99 ARG A CA 1
ATOM 757 C C . ARG A 1 99 ? -15.180 9.449 -0.600 1.00 98.12 99 ARG A C 1
ATOM 759 O O . ARG A 1 99 ? -14.562 8.542 -1.150 1.00 98.12 99 ARG A O 1
ATOM 766 N N . LEU A 1 100 ? -15.923 9.253 0.491 1.00 98.12 100 LEU A N 1
ATOM 767 C CA . LEU A 1 100 ? -16.122 7.922 1.062 1.00 98.12 100 LEU A CA 1
ATOM 768 C C . LEU A 1 100 ? -16.707 6.972 0.013 1.00 98.12 100 LEU A C 1
ATOM 770 O O . LEU A 1 100 ? -16.150 5.901 -0.213 1.00 98.12 100 LEU A O 1
ATOM 774 N N . LYS A 1 101 ? -17.787 7.383 -0.664 1.00 98.19 101 LYS A N 1
ATOM 775 C CA . LYS A 1 101 ? -18.435 6.585 -1.710 1.00 98.19 101 LYS A CA 1
ATOM 776 C C . LYS A 1 101 ? -17.463 6.234 -2.836 1.00 98.19 101 LYS A C 1
ATOM 778 O O . LYS A 1 101 ? -17.373 5.060 -3.188 1.00 98.19 101 LYS A O 1
ATOM 783 N N . ALA A 1 102 ? -16.725 7.216 -3.356 1.00 98.31 102 ALA A N 1
ATOM 784 C CA . ALA A 1 102 ? -15.743 7.003 -4.415 1.00 98.31 102 ALA A CA 1
ATOM 785 C C . ALA A 1 102 ? -14.667 5.993 -3.988 1.00 98.31 102 ALA A C 1
ATOM 787 O O . ALA A 1 102 ? -14.443 4.998 -4.673 1.00 98.31 102 ALA A O 1
ATOM 788 N N . TRP A 1 103 ? -14.067 6.180 -2.809 1.00 98.62 103 TRP A N 1
ATOM 789 C CA . TRP A 1 103 ? -13.058 5.258 -2.292 1.00 98.62 103 TRP A CA 1
ATOM 790 C C . TRP A 1 103 ? -13.598 3.849 -2.044 1.00 98.62 103 TRP A C 1
ATOM 792 O O . TRP A 1 103 ? -12.950 2.877 -2.434 1.00 98.62 103 TRP A O 1
ATOM 802 N N . THR A 1 104 ? -14.781 3.714 -1.439 1.00 98.38 104 THR A N 1
ATOM 803 C CA . THR A 1 104 ? -15.399 2.404 -1.204 1.00 98.38 104 THR A CA 1
ATOM 804 C C . THR A 1 104 ? -15.680 1.683 -2.521 1.00 98.38 104 THR A C 1
ATOM 806 O O . THR A 1 104 ? -15.371 0.498 -2.627 1.00 98.38 104 THR A O 1
ATOM 809 N N . GLN A 1 105 ? -16.209 2.374 -3.535 1.00 98.06 105 GLN A N 1
ATOM 810 C CA . GLN A 1 105 ? -16.488 1.783 -4.848 1.00 98.06 105 GLN A CA 1
ATOM 811 C C . GLN A 1 105 ? -15.204 1.325 -5.545 1.00 98.06 105 GLN A C 1
ATOM 813 O O . GLN A 1 105 ? -15.084 0.145 -5.871 1.00 98.06 105 GLN A O 1
ATOM 818 N N . THR A 1 106 ? -14.218 2.213 -5.690 1.00 98.12 106 THR A N 1
ATOM 819 C CA . THR A 1 106 ? -12.935 1.895 -6.334 1.00 98.12 106 THR A CA 1
ATOM 820 C C . THR A 1 106 ? -12.210 0.749 -5.627 1.00 98.12 106 THR A C 1
ATOM 822 O O . THR A 1 106 ? -11.724 -0.176 -6.273 1.00 98.12 106 THR A O 1
ATOM 825 N N . THR A 1 107 ? -12.188 0.759 -4.291 1.00 98.31 107 THR A N 1
ATOM 826 C CA . THR A 1 107 ? -11.548 -0.302 -3.499 1.00 98.31 107 THR A CA 1
ATOM 827 C C . THR A 1 107 ? -12.269 -1.640 -3.658 1.00 98.31 107 THR A C 1
ATOM 829 O O . THR A 1 107 ? -11.618 -2.675 -3.785 1.00 98.31 107 THR A O 1
ATOM 832 N N . THR A 1 108 ? -13.604 -1.636 -3.680 1.00 97.31 108 THR A N 1
ATOM 833 C CA . THR A 1 108 ? -14.403 -2.861 -3.849 1.00 97.31 108 THR A CA 1
ATOM 834 C C . THR A 1 108 ? -14.234 -3.455 -5.247 1.00 97.31 108 THR A C 1
ATOM 836 O O . THR A 1 108 ? -14.082 -4.668 -5.368 1.00 97.31 108 THR A O 1
ATOM 839 N N . MET A 1 109 ? -14.191 -2.619 -6.291 1.00 97.44 109 MET A N 1
ATOM 840 C CA . MET A 1 109 ? -13.913 -3.066 -7.662 1.00 97.44 109 MET A CA 1
ATOM 841 C C . MET A 1 109 ? -12.540 -3.731 -7.760 1.00 97.44 109 MET A C 1
ATOM 843 O O . MET A 1 109 ? -12.448 -4.879 -8.186 1.00 97.44 109 MET A O 1
ATOM 847 N N . TRP A 1 110 ? -11.494 -3.066 -7.260 1.00 98.12 110 TRP A N 1
ATOM 848 C CA . TRP A 1 110 ? -10.137 -3.616 -7.253 1.00 98.12 110 TRP A CA 1
ATOM 849 C C . TRP A 1 110 ? -10.046 -4.952 -6.503 1.00 98.12 110 TRP A C 1
ATOM 851 O O . TRP A 1 110 ? -9.401 -5.895 -6.959 1.00 98.12 110 TRP A O 1
ATOM 861 N N . LEU A 1 111 ? -10.723 -5.060 -5.355 1.00 97.62 111 LEU A N 1
ATOM 862 C CA . LEU A 1 111 ? -10.804 -6.300 -4.585 1.00 97.62 111 LEU A CA 1
ATOM 863 C C . LEU A 1 111 ? -11.445 -7.437 -5.393 1.00 97.62 111 LEU A C 1
ATOM 865 O O . LEU A 1 111 ? -10.907 -8.548 -5.422 1.00 97.62 111 LEU A O 1
ATOM 869 N N . GLN A 1 112 ? -12.571 -7.155 -6.049 1.00 95.69 112 GLN A N 1
ATOM 870 C CA . GLN A 1 112 ? -13.306 -8.134 -6.840 1.00 95.69 112 GLN A CA 1
ATOM 871 C C . GLN A 1 112 ? -12.511 -8.582 -8.072 1.00 95.69 112 GLN A C 1
ATOM 873 O O . GLN A 1 112 ? -12.426 -9.780 -8.328 1.00 95.69 112 GLN A O 1
ATOM 878 N N . GLU A 1 113 ? -11.895 -7.648 -8.796 1.00 96.06 113 GLU A N 1
ATOM 879 C CA . GLU A 1 113 ? -11.064 -7.938 -9.970 1.00 96.06 113 GLU A CA 1
ATOM 880 C C . GLU A 1 113 ? -9.836 -8.773 -9.600 1.00 96.06 113 GLU A C 1
ATOM 882 O O . GLU A 1 113 ? -9.506 -9.748 -10.274 1.00 96.06 113 GLU A O 1
ATOM 887 N N . LYS A 1 114 ? -9.163 -8.417 -8.501 1.00 95.38 114 LYS A N 1
ATOM 888 C CA . LYS A 1 114 ? -7.885 -9.030 -8.134 1.00 95.38 114 LYS A CA 1
ATOM 889 C C . LYS A 1 114 ? -8.022 -10.367 -7.415 1.00 95.38 114 LYS A C 1
ATOM 891 O O . LYS A 1 114 ? -7.204 -11.265 -7.619 1.00 95.38 114 LYS A O 1
ATOM 896 N N . TYR A 1 115 ? -9.001 -10.494 -6.522 1.00 95.81 115 TYR A N 1
ATOM 897 C CA . TYR A 1 115 ? -9.124 -11.662 -5.646 1.00 95.81 115 TYR A CA 1
ATOM 898 C C . TYR A 1 115 ? -10.422 -12.440 -5.859 1.00 95.81 115 TYR A C 1
ATOM 900 O O . TYR A 1 115 ? -10.425 -13.649 -5.617 1.00 95.81 115 TYR A O 1
ATOM 908 N N . GLY A 1 116 ? -11.487 -11.792 -6.336 1.00 93.69 116 GLY A N 1
ATOM 909 C CA . GLY A 1 116 ? -12.760 -12.428 -6.675 1.00 93.69 116 GLY A CA 1
ATOM 910 C C . GLY A 1 116 ? -13.273 -13.359 -5.576 1.00 93.69 116 GLY A C 1
ATOM 911 O O . GLY A 1 116 ? -13.351 -12.983 -4.407 1.00 93.69 116 GLY A O 1
ATOM 912 N N . SER A 1 117 ? -13.548 -14.613 -5.944 1.00 92.00 117 SER A N 1
ATOM 913 C CA . SER A 1 117 ? -14.076 -15.655 -5.046 1.00 92.00 117 SER A CA 1
ATOM 914 C C . SER A 1 117 ? -13.166 -16.025 -3.869 1.00 92.00 117 SER A C 1
ATOM 916 O O . SER A 1 117 ? -13.597 -16.726 -2.957 1.00 92.00 117 SER A O 1
ATOM 918 N N . ARG A 1 118 ? -11.912 -15.553 -3.845 1.00 95.62 118 ARG A N 1
ATOM 919 C CA . ARG A 1 118 ? -11.020 -15.727 -2.689 1.00 95.62 118 ARG A CA 1
ATOM 920 C C . ARG A 1 118 ? -11.454 -14.875 -1.499 1.00 95.62 118 ARG A C 1
ATOM 922 O O . ARG A 1 118 ? -11.040 -15.172 -0.380 1.00 95.62 118 ARG A O 1
ATOM 929 N N . ILE A 1 119 ? -12.232 -13.816 -1.717 1.00 96.56 119 ILE A N 1
ATOM 930 C CA . ILE A 1 119 ? -12.757 -12.964 -0.649 1.00 96.56 119 ILE A CA 1
ATOM 931 C C . ILE A 1 119 ? -13.986 -13.638 -0.048 1.00 96.56 119 ILE A C 1
ATOM 933 O O . ILE A 1 119 ? -14.978 -13.859 -0.733 1.00 96.56 119 ILE A O 1
ATOM 937 N N . VAL A 1 120 ? -13.930 -13.926 1.251 1.00 95.12 120 VAL A N 1
ATOM 938 C CA . VAL A 1 120 ? -15.058 -14.527 1.981 1.00 95.12 120 VAL A CA 1
ATOM 939 C C . VAL A 1 120 ? -15.875 -13.492 2.746 1.00 95.12 120 VAL A C 1
ATOM 941 O O . VAL A 1 120 ? -17.058 -13.700 2.997 1.00 95.12 120 VAL A O 1
ATOM 944 N N . SER A 1 121 ? -15.249 -12.380 3.133 1.00 95.44 121 SER A N 1
ATOM 945 C CA . SER A 1 121 ? -15.903 -11.298 3.863 1.00 95.44 121 SER A CA 1
ATOM 946 C C . SER A 1 121 ? -15.166 -9.986 3.624 1.00 95.44 121 SER A C 1
ATOM 948 O O . SER A 1 121 ? -13.936 -9.961 3.628 1.00 95.44 121 SER A O 1
ATOM 950 N N . ALA A 1 122 ? -15.894 -8.892 3.434 1.00 96.62 122 ALA A N 1
ATOM 951 C CA . ALA A 1 122 ? -15.339 -7.544 3.430 1.00 96.62 122 ALA A CA 1
ATOM 952 C C . ALA A 1 122 ? -16.291 -6.606 4.171 1.00 96.62 122 ALA A C 1
ATOM 954 O O . ALA A 1 122 ? -17.456 -6.490 3.790 1.00 96.62 122 ALA A O 1
ATOM 955 N N . ARG A 1 123 ? -15.810 -5.936 5.221 1.00 96.19 123 ARG A N 1
ATOM 956 C CA . ARG A 1 123 ? -16.609 -5.009 6.034 1.00 96.19 123 ARG A CA 1
ATOM 957 C C . ARG A 1 123 ? -15.986 -3.623 6.063 1.00 96.19 123 ARG A C 1
ATOM 959 O O . ARG A 1 123 ? -14.801 -3.482 6.351 1.00 96.19 123 ARG A O 1
ATOM 966 N N . LEU A 1 124 ? -16.801 -2.619 5.765 1.00 97.81 124 LEU A N 1
ATOM 967 C CA . LEU A 1 124 ? -16.494 -1.203 5.913 1.00 97.81 124 LEU A CA 1
ATOM 968 C C . LEU A 1 124 ? -16.820 -0.765 7.342 1.00 97.81 124 LEU A C 1
ATOM 970 O O . LEU A 1 124 ? -17.971 -0.881 7.764 1.00 97.81 124 LEU A O 1
ATOM 974 N N . HIS A 1 125 ? -15.828 -0.230 8.048 1.00 96.81 125 HIS A N 1
ATOM 975 C CA . HIS A 1 125 ? -15.985 0.376 9.367 1.00 96.81 125 HIS A CA 1
ATOM 976 C C . HIS A 1 125 ? -15.991 1.905 9.255 1.00 96.81 125 HIS A C 1
ATOM 978 O O . HIS A 1 125 ? -15.075 2.498 8.674 1.00 96.81 125 HIS A O 1
ATOM 984 N N . LEU A 1 126 ? -17.025 2.533 9.819 1.00 96.25 126 LEU A N 1
ATOM 985 C CA . LEU A 1 126 ? -17.248 3.986 9.863 1.00 96.25 126 LEU A CA 1
ATOM 986 C C . LEU A 1 126 ? -17.393 4.523 11.295 1.00 96.25 126 LEU A C 1
ATOM 988 O O . LEU A 1 126 ? -17.537 5.729 11.491 1.00 96.25 126 LEU A O 1
ATOM 992 N N . ASP A 1 127 ? -17.343 3.636 12.280 1.00 92.12 127 ASP A N 1
ATOM 993 C CA . ASP A 1 127 ? -17.484 3.890 13.713 1.00 92.12 127 ASP A CA 1
ATOM 994 C C . ASP A 1 127 ? -16.159 4.208 14.421 1.00 92.12 127 ASP A C 1
ATOM 996 O O . ASP A 1 127 ? -16.154 4.731 15.531 1.00 92.12 127 ASP A O 1
ATOM 1000 N N . GLU A 1 128 ? -15.020 3.982 13.777 1.00 90.50 128 GLU A N 1
ATOM 1001 C CA . GLU A 1 128 ? -13.702 4.356 14.299 1.00 90.50 128 GLU A CA 1
ATOM 1002 C C . GLU A 1 128 ? -13.275 5.761 13.810 1.00 90.50 128 GLU A C 1
ATOM 1004 O O . GLU A 1 128 ? -14.068 6.550 13.283 1.00 90.50 128 GLU A O 1
ATOM 1009 N N . ALA A 1 129 ? -12.001 6.117 14.014 1.00 88.88 129 ALA A N 1
ATOM 1010 C CA . ALA A 1 129 ? -11.483 7.452 13.710 1.00 88.88 129 ALA A CA 1
ATOM 1011 C C . ALA A 1 129 ? -11.418 7.769 12.206 1.00 88.88 129 ALA A C 1
ATOM 1013 O O . ALA A 1 129 ? -11.607 8.921 11.804 1.00 88.88 129 ALA A O 1
ATOM 1014 N N . THR A 1 130 ? -11.098 6.783 11.367 1.00 93.44 130 THR A N 1
ATOM 1015 C CA . THR A 1 130 ? -10.937 6.960 9.915 1.00 93.44 130 THR A CA 1
ATOM 1016 C C . THR A 1 130 ? -11.571 5.774 9.193 1.00 93.44 130 THR A C 1
ATOM 1018 O O . THR A 1 130 ? -11.302 4.644 9.606 1.00 93.44 130 THR A O 1
ATOM 1021 N N . PRO A 1 131 ? -12.373 6.000 8.133 1.00 98.06 131 PRO A N 1
ATOM 1022 C CA . PRO A 1 131 ? -12.968 4.916 7.359 1.00 98.06 131 PRO A CA 1
ATOM 1023 C C . PRO A 1 131 ? -11.934 3.899 6.872 1.00 98.06 131 PRO A C 1
ATOM 1025 O O . PRO A 1 131 ? -10.873 4.268 6.356 1.00 98.06 131 PRO A O 1
ATOM 1028 N N . HIS A 1 132 ? -12.231 2.614 7.034 1.00 97.94 132 HIS A N 1
ATOM 1029 C CA . HIS A 1 132 ? -11.364 1.530 6.578 1.00 97.94 132 HIS A CA 1
ATOM 1030 C C . HIS A 1 132 ? -12.168 0.254 6.310 1.00 97.94 132 HIS A C 1
ATOM 1032 O O . HIS A 1 132 ? -13.272 0.080 6.820 1.00 97.94 132 HIS A O 1
ATOM 1038 N N . ILE A 1 133 ? -11.618 -0.631 5.481 1.00 98.25 133 ILE A N 1
ATOM 1039 C CA . ILE A 1 133 ? -12.221 -1.917 5.134 1.00 98.25 133 ILE A CA 1
ATOM 1040 C C . ILE A 1 133 ? -11.332 -3.034 5.671 1.00 98.25 133 ILE A C 1
ATOM 1042 O O . ILE A 1 133 ? -10.132 -3.071 5.387 1.00 98.25 133 ILE A O 1
ATOM 1046 N N . HIS A 1 134 ? -11.943 -3.960 6.405 1.00 97.19 134 HIS A N 1
ATOM 1047 C CA . HIS A 1 134 ? -11.362 -5.254 6.737 1.00 97.19 134 HIS A CA 1
ATOM 1048 C C . HIS A 1 134 ? -11.834 -6.292 5.727 1.00 97.19 134 HIS A C 1
ATOM 1050 O O . HIS A 1 134 ? -13.030 -6.560 5.616 1.00 97.19 134 HIS A O 1
ATOM 1056 N N . VAL A 1 135 ? -10.895 -6.896 5.008 1.00 97.50 135 VAL A N 1
ATOM 1057 C CA . VAL A 1 135 ? -11.157 -7.974 4.053 1.00 97.50 135 VAL A CA 1
ATOM 1058 C C . VAL A 1 135 ? -10.574 -9.263 4.591 1.00 97.50 135 VAL A C 1
ATOM 1060 O O . VAL A 1 135 ? -9.386 -9.331 4.895 1.00 97.50 135 VAL A O 1
ATOM 1063 N N . LEU A 1 136 ? -11.391 -10.302 4.660 1.00 96.81 136 LEU A N 1
ATOM 1064 C CA . LEU A 1 136 ? -10.961 -11.659 4.925 1.00 96.81 136 LEU A CA 1
ATOM 1065 C C . LEU A 1 136 ? -10.930 -12.439 3.613 1.00 96.81 136 LEU A C 1
ATOM 1067 O O . LEU A 1 136 ? -11.943 -12.564 2.924 1.00 96.81 136 LEU A O 1
ATOM 1071 N N . LEU A 1 137 ? -9.761 -12.983 3.288 1.00 96.12 137 LEU A N 1
ATOM 1072 C CA . LEU A 1 137 ? -9.541 -13.753 2.069 1.00 96.12 137 LEU A CA 1
ATOM 1073 C C . LEU A 1 137 ? -8.915 -15.121 2.372 1.00 96.12 137 LEU A C 1
ATOM 1075 O O . LEU A 1 137 ? -8.099 -15.259 3.291 1.00 96.12 137 LEU A O 1
ATOM 1079 N N . VAL A 1 138 ? -9.251 -16.127 1.568 1.00 97.25 138 VAL A N 1
ATOM 1080 C CA . VAL A 1 138 ? -8.622 -17.452 1.599 1.00 97.25 138 VAL A CA 1
ATOM 1081 C C . VAL A 1 138 ? -7.523 -17.497 0.540 1.00 97.25 138 VAL A C 1
ATOM 1083 O O . VAL A 1 138 ? -7.789 -17.260 -0.639 1.00 97.25 138 VAL A O 1
ATOM 1086 N N . PRO A 1 139 ? -6.263 -17.777 0.915 1.00 96.06 139 PRO A N 1
ATOM 1087 C CA . PRO A 1 139 ? -5.138 -17.657 0.002 1.00 96.06 139 PRO A CA 1
ATOM 1088 C C . PRO A 1 139 ? -4.997 -18.894 -0.898 1.00 96.06 139 PRO A C 1
ATOM 1090 O O . PRO A 1 139 ? -4.027 -19.644 -0.773 1.00 96.06 139 PRO A O 1
ATOM 1093 N N . LEU A 1 140 ? -5.971 -19.123 -1.777 1.00 95.56 140 LEU A N 1
ATOM 1094 C CA . LEU A 1 140 ? -5.951 -20.195 -2.773 1.00 95.56 140 LEU A CA 1
ATOM 1095 C C . LEU A 1 140 ? -5.128 -19.765 -3.993 1.00 95.56 140 LEU A C 1
ATOM 1097 O O . LEU A 1 140 ? -5.350 -18.676 -4.515 1.00 95.56 140 LEU A O 1
ATOM 1101 N N . ASP A 1 141 ? -4.196 -20.589 -4.466 1.00 92.88 141 ASP A N 1
ATOM 1102 C CA . ASP A 1 141 ? -3.554 -20.370 -5.769 1.00 92.88 141 ASP A CA 1
ATOM 1103 C C . ASP A 1 141 ? -4.513 -20.675 -6.931 1.00 92.88 141 ASP A C 1
ATOM 1105 O O . ASP A 1 141 ? -5.672 -21.033 -6.725 1.00 92.88 141 ASP A O 1
ATOM 1109 N N . ASP A 1 142 ? -4.047 -20.517 -8.167 1.00 90.62 142 ASP A N 1
ATOM 1110 C CA . ASP A 1 142 ? -4.866 -20.745 -9.368 1.00 90.62 142 ASP A CA 1
ATOM 1111 C C . ASP A 1 142 ? -5.241 -22.222 -9.573 1.00 90.62 142 ASP A C 1
ATOM 1113 O O . ASP A 1 142 ? -6.074 -22.546 -10.412 1.00 90.62 142 ASP A O 1
ATOM 1117 N N . ARG A 1 143 ? -4.667 -23.131 -8.774 1.00 92.00 143 ARG A N 1
ATOM 1118 C CA . ARG A 1 143 ? -5.038 -24.554 -8.723 1.00 92.00 143 ARG A CA 1
ATOM 1119 C C . ARG A 1 143 ? -6.035 -24.847 -7.597 1.00 92.00 143 ARG A C 1
ATOM 1121 O O . ARG A 1 143 ? -6.306 -26.014 -7.311 1.00 92.00 143 ARG A O 1
ATOM 1128 N N . GLY A 1 144 ? -6.523 -23.818 -6.903 1.00 91.38 144 GLY A N 1
ATOM 1129 C CA . GLY A 1 144 ? -7.432 -23.951 -5.766 1.00 91.38 144 GLY A CA 1
A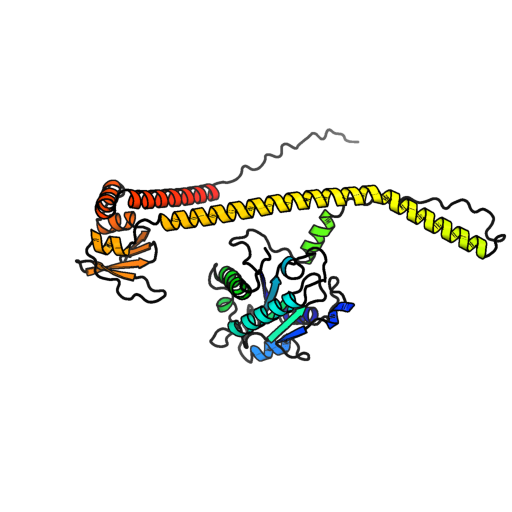TOM 1130 C C . GLY A 1 144 ? -6.773 -24.513 -4.501 1.00 91.38 144 GLY A C 1
ATOM 1131 O O . GLY A 1 144 ? -7.471 -25.014 -3.617 1.00 91.38 144 GLY A O 1
ATOM 1132 N N . LYS A 1 145 ? -5.437 -24.479 -4.384 1.00 93.75 145 LYS A N 1
ATOM 1133 C CA . LYS A 1 145 ? -4.719 -24.989 -3.203 1.00 93.75 145 LYS A CA 1
ATOM 1134 C C . LYS A 1 145 ? -4.317 -23.864 -2.262 1.00 93.75 145 LYS A C 1
ATO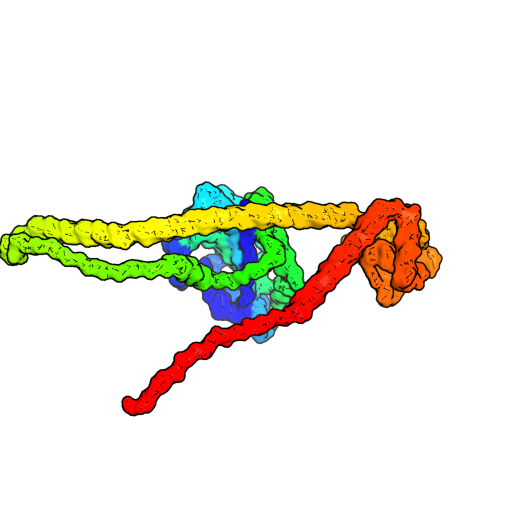M 1136 O O . LYS A 1 145 ? -3.885 -22.799 -2.694 1.00 93.75 145 LYS A O 1
ATOM 1141 N N . LEU A 1 146 ? -4.389 -24.118 -0.954 1.00 94.62 146 LEU A N 1
ATOM 1142 C CA . LEU A 1 146 ? -3.932 -23.171 0.069 1.00 94.62 146 LEU A CA 1
ATOM 1143 C C . LEU A 1 146 ? -2.437 -22.845 -0.075 1.00 94.62 146 LEU A C 1
ATOM 1145 O O . LEU A 1 146 ? -1.560 -23.614 0.331 1.00 94.62 146 LEU A O 1
ATOM 1149 N N . ASN A 1 147 ? -2.141 -21.654 -0.592 1.00 94.06 147 ASN A N 1
ATOM 1150 C CA . ASN A 1 147 ? -0.795 -21.223 -0.930 1.00 94.06 147 ASN A CA 1
ATOM 1151 C C . ASN A 1 147 ? -0.610 -19.700 -0.804 1.00 94.06 147 ASN A C 1
ATOM 1153 O O . ASN A 1 147 ? -0.367 -18.977 -1.768 1.00 94.06 147 ASN A O 1
ATOM 1157 N N . CYS A 1 148 ? -0.587 -19.202 0.434 1.00 94.44 148 CYS A N 1
ATOM 1158 C CA . CYS A 1 148 ? -0.312 -17.787 0.723 1.00 94.44 148 CYS A CA 1
ATOM 1159 C C . CYS A 1 148 ? 1.041 -17.276 0.195 1.00 94.44 148 CYS A C 1
ATOM 1161 O O . CYS A 1 148 ? 1.185 -16.075 -0.034 1.00 94.44 148 CYS A O 1
ATOM 1163 N N . ARG A 1 149 ? 2.033 -18.155 -0.015 1.00 92.25 149 ARG A N 1
ATOM 1164 C CA . ARG A 1 149 ? 3.332 -17.749 -0.574 1.00 92.25 149 ARG A CA 1
ATOM 1165 C C . ARG A 1 149 ? 3.202 -17.315 -2.032 1.00 92.25 149 ARG A C 1
ATOM 1167 O O . ARG A 1 149 ? 3.910 -16.392 -2.408 1.00 92.25 149 ARG A O 1
ATOM 1174 N N . SER A 1 150 ? 2.333 -17.955 -2.811 1.00 91.75 150 SER A N 1
ATOM 1175 C CA . SER A 1 150 ? 2.119 -17.589 -4.215 1.00 91.75 150 SER A CA 1
ATOM 1176 C C . SER A 1 150 ? 1.475 -16.207 -4.369 1.00 91.75 150 SER A C 1
ATOM 1178 O O . SER A 1 150 ? 1.921 -15.434 -5.205 1.00 91.75 150 SER A O 1
ATOM 1180 N N . LEU A 1 151 ? 0.520 -15.852 -3.500 1.00 92.44 151 LEU A N 1
ATOM 1181 C CA . LEU A 1 151 ? -0.176 -14.559 -3.562 1.00 92.44 151 LEU A CA 1
ATOM 1182 C C . LEU A 1 151 ? 0.626 -13.411 -2.928 1.00 92.44 151 LEU A C 1
ATOM 1184 O O . LEU A 1 151 ? 0.726 -12.327 -3.488 1.00 92.44 151 LEU A O 1
ATOM 1188 N N . PHE A 1 152 ? 1.174 -13.626 -1.728 1.00 93.31 152 PHE A N 1
ATOM 1189 C CA . PHE A 1 152 ? 1.726 -12.549 -0.888 1.00 93.31 152 PHE A CA 1
ATOM 1190 C C . PHE A 1 152 ? 3.194 -12.760 -0.514 1.00 93.31 152 PHE A C 1
ATOM 1192 O O . PHE A 1 152 ? 3.697 -12.176 0.448 1.00 93.31 152 PHE A O 1
ATOM 1199 N N . GLY A 1 153 ? 3.890 -13.651 -1.212 1.00 87.31 153 GLY A N 1
ATOM 1200 C CA . GLY A 1 153 ? 5.290 -13.950 -0.951 1.00 87.31 153 GLY A CA 1
ATOM 1201 C C . GLY A 1 153 ? 6.049 -14.297 -2.221 1.00 87.31 153 GLY A C 1
ATOM 1202 O O . GLY A 1 153 ? 5.773 -13.774 -3.294 1.00 87.31 153 GLY A O 1
ATOM 1203 N N . GLY A 1 154 ? 7.059 -15.153 -2.078 1.00 77.75 154 GLY A N 1
ATOM 1204 C CA . GLY A 1 154 ? 7.903 -15.586 -3.190 1.00 77.75 154 GLY A CA 1
ATOM 1205 C C . GLY A 1 154 ? 9.120 -14.688 -3.356 1.00 77.75 154 GLY A C 1
ATOM 1206 O O . GLY A 1 154 ? 10.234 -15.158 -3.135 1.00 77.75 154 GLY A O 1
ATOM 1207 N N . THR A 1 155 ? 8.910 -13.406 -3.656 1.00 81.75 155 THR A N 1
ATOM 1208 C CA . THR A 1 155 ? 9.991 -12.427 -3.827 1.00 81.75 155 THR A CA 1
ATOM 1209 C C . THR A 1 155 ? 9.928 -11.329 -2.767 1.00 81.75 155 THR A C 1
ATOM 1211 O O . THR A 1 155 ? 8.877 -11.062 -2.181 1.00 81.75 155 THR A O 1
ATOM 1214 N N . ARG A 1 156 ? 11.054 -10.638 -2.546 1.00 81.94 156 ARG A N 1
ATOM 1215 C CA . ARG A 1 156 ? 11.094 -9.440 -1.687 1.00 81.94 156 ARG A CA 1
ATOM 1216 C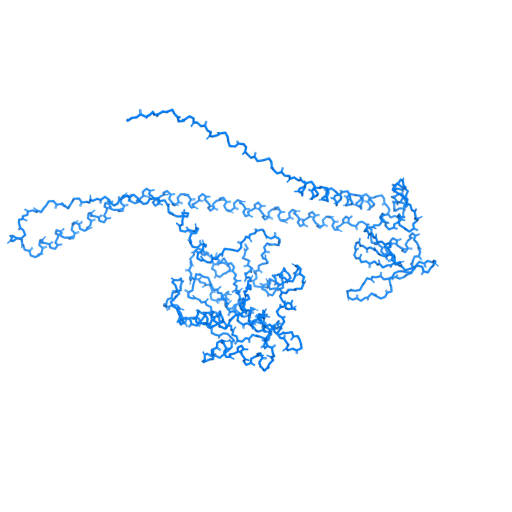 C . ARG A 1 156 ? 10.252 -8.276 -2.235 1.00 81.94 156 ARG A C 1
ATOM 1218 O O . ARG A 1 156 ? 9.984 -7.331 -1.504 1.00 81.94 156 ARG A O 1
ATOM 1225 N N . HIS A 1 157 ? 9.863 -8.334 -3.510 1.00 87.62 157 HIS A N 1
ATOM 1226 C CA . HIS A 1 157 ? 9.145 -7.268 -4.205 1.00 87.62 157 HIS A CA 1
ATOM 1227 C C . HIS A 1 157 ? 7.628 -7.445 -4.169 1.00 87.62 157 HIS A C 1
ATOM 1229 O O . HIS A 1 157 ? 6.928 -6.451 -4.323 1.00 87.62 157 HIS A O 1
ATOM 1235 N N . THR A 1 158 ? 7.114 -8.654 -3.912 1.00 91.88 158 THR A N 1
ATOM 1236 C CA . THR A 1 158 ? 5.675 -8.964 -3.996 1.00 91.88 158 THR A CA 1
ATOM 1237 C C . THR A 1 158 ? 4.809 -7.997 -3.186 1.00 91.88 158 THR A C 1
ATOM 1239 O O . THR A 1 158 ? 3.829 -7.466 -3.697 1.00 91.88 158 THR A O 1
ATOM 1242 N N . LEU A 1 159 ? 5.189 -7.694 -1.939 1.00 93.38 159 LEU A N 1
ATOM 1243 C CA . LEU A 1 159 ? 4.421 -6.753 -1.114 1.00 93.38 159 LEU A CA 1
ATOM 1244 C C . LEU A 1 159 ? 4.607 -5.291 -1.538 1.00 93.38 159 LEU A C 1
ATOM 1246 O O . LEU A 1 159 ? 3.680 -4.506 -1.382 1.00 93.38 159 LEU A O 1
ATOM 1250 N N . SER A 1 160 ? 5.763 -4.918 -2.099 1.00 91.50 160 SER A N 1
ATOM 1251 C CA . SER A 1 160 ? 5.957 -3.570 -2.660 1.00 91.50 160 SER A CA 1
ATOM 1252 C C . SER A 1 160 ? 5.097 -3.370 -3.909 1.00 91.50 160 SER A C 1
ATOM 1254 O O . SER A 1 160 ? 4.463 -2.329 -4.057 1.00 91.50 160 SER A O 1
ATOM 1256 N N . ALA A 1 161 ? 5.026 -4.391 -4.769 1.00 94.25 161 ALA A N 1
ATOM 1257 C CA . ALA A 1 161 ? 4.166 -4.408 -5.945 1.00 94.25 161 ALA A CA 1
ATOM 1258 C C . ALA A 1 161 ? 2.687 -4.339 -5.550 1.00 94.25 161 ALA A C 1
ATOM 1260 O O . ALA A 1 161 ? 1.948 -3.572 -6.149 1.00 94.25 161 ALA A O 1
ATOM 1261 N N . LEU A 1 162 ? 2.275 -5.040 -4.486 1.00 96.12 162 LEU A N 1
ATOM 1262 C CA . LEU A 1 162 ? 0.922 -4.928 -3.931 1.00 96.12 162 LEU A CA 1
ATOM 1263 C C . LEU A 1 162 ? 0.574 -3.491 -3.501 1.00 96.12 162 LEU A C 1
ATOM 1265 O O . LEU A 1 162 ? -0.533 -3.035 -3.765 1.00 96.12 162 LEU A O 1
ATOM 1269 N N . GLN A 1 163 ? 1.508 -2.769 -2.869 1.00 95.31 163 GLN A N 1
ATOM 1270 C CA . GLN A 1 163 ? 1.303 -1.355 -2.517 1.00 95.31 163 GLN A CA 1
ATOM 1271 C C . GLN A 1 163 ? 1.173 -0.471 -3.761 1.00 95.31 163 GLN A C 1
ATOM 1273 O O . GLN A 1 163 ? 0.328 0.418 -3.795 1.00 95.31 163 GLN A O 1
ATOM 1278 N N . THR A 1 164 ? 2.017 -0.700 -4.774 1.00 95.44 164 THR A N 1
ATOM 1279 C CA . THR A 1 164 ? 1.970 0.039 -6.045 1.00 95.44 164 THR A CA 1
ATOM 1280 C C . THR A 1 164 ? 0.652 -0.189 -6.772 1.00 95.44 164 THR A C 1
ATOM 1282 O O . THR A 1 164 ? 0.016 0.768 -7.190 1.00 95.44 164 THR A O 1
ATOM 1285 N N . ASP A 1 165 ? 0.237 -1.442 -6.883 1.00 97.50 165 ASP A N 1
ATOM 1286 C CA . ASP A 1 165 ? -0.962 -1.863 -7.596 1.00 97.50 165 ASP A CA 1
ATOM 1287 C C . ASP A 1 165 ? -2.242 -1.309 -6.953 1.00 97.50 165 ASP A C 1
ATOM 1289 O O . ASP A 1 165 ? -3.062 -0.709 -7.644 1.00 97.50 165 ASP A O 1
ATOM 1293 N N . TYR A 1 166 ? -2.374 -1.384 -5.622 1.00 98.25 166 TYR A N 1
ATOM 1294 C CA . TYR A 1 166 ? -3.512 -0.751 -4.951 1.00 98.25 166 TYR A CA 1
ATOM 1295 C C . TYR A 1 166 ? -3.495 0.773 -5.120 1.00 98.25 166 TYR A C 1
ATOM 1297 O O . TYR A 1 166 ? -4.533 1.373 -5.384 1.00 98.25 166 TYR A O 1
ATOM 1305 N N . ALA A 1 167 ? -2.322 1.410 -5.025 1.00 96.69 167 ALA A N 1
ATOM 1306 C CA . ALA A 1 167 ? -2.206 2.851 -5.234 1.00 96.69 167 ALA A CA 1
ATOM 1307 C C . ALA A 1 167 ? -2.588 3.282 -6.659 1.00 96.69 167 ALA A C 1
ATOM 1309 O O . ALA A 1 167 ? -3.189 4.337 -6.822 1.00 96.69 167 ALA A O 1
ATOM 1310 N N . GLN A 1 168 ? -2.278 2.474 -7.678 1.00 97.50 168 GLN A N 1
ATOM 1311 C CA . GLN A 1 168 ? -2.712 2.717 -9.056 1.00 97.50 168 GLN A CA 1
ATOM 1312 C C . GLN A 1 168 ? -4.236 2.653 -9.181 1.00 97.50 168 GLN A C 1
ATOM 1314 O O . GLN A 1 168 ? -4.826 3.531 -9.806 1.00 97.50 168 GLN A O 1
ATOM 1319 N N . ALA A 1 169 ? -4.877 1.679 -8.529 1.00 97.62 169 ALA A N 1
ATOM 1320 C CA . ALA A 1 169 ? -6.331 1.545 -8.551 1.00 97.62 169 ALA A CA 1
ATOM 1321 C C . ALA A 1 169 ? -7.045 2.775 -7.968 1.00 97.62 169 ALA A C 1
ATOM 1323 O O . ALA A 1 169 ? -8.058 3.215 -8.505 1.00 97.62 169 ALA A O 1
ATOM 1324 N N . VAL A 1 170 ? -6.499 3.372 -6.902 1.00 97.88 170 VAL A N 1
ATOM 1325 C CA . VAL A 1 170 ? -7.078 4.560 -6.247 1.00 97.88 170 VAL A CA 1
ATOM 1326 C C . VAL A 1 170 ? -6.496 5.897 -6.731 1.00 97.88 170 VAL A C 1
ATOM 1328 O O . VAL A 1 170 ? -6.839 6.953 -6.193 1.00 97.88 170 VAL A O 1
ATOM 1331 N N . ALA A 1 171 ? -5.645 5.892 -7.759 1.00 96.81 171 ALA A N 1
ATOM 1332 C CA . ALA A 1 171 ? -4.999 7.108 -8.252 1.00 96.81 171 ALA A CA 1
ATOM 1333 C C . ALA A 1 171 ? -6.005 8.106 -8.850 1.00 96.81 171 ALA A C 1
ATOM 1335 O O . ALA A 1 171 ? -5.885 9.311 -8.632 1.00 96.81 171 ALA A O 1
ATOM 1336 N N . SER A 1 172 ? -7.032 7.610 -9.550 1.00 95.75 172 SER A N 1
ATOM 1337 C CA . SER A 1 172 ? -8.060 8.434 -10.210 1.00 95.75 172 SER A CA 1
ATOM 1338 C C . SER A 1 172 ? -8.881 9.282 -9.236 1.00 95.75 172 SER A C 1
ATOM 1340 O O . SER A 1 172 ? -9.356 10.356 -9.595 1.00 95.75 172 SER A O 1
ATOM 1342 N N . ILE A 1 173 ? -9.003 8.835 -7.984 1.00 96.69 173 ILE A N 1
ATOM 1343 C CA . ILE A 1 173 ? -9.687 9.566 -6.912 1.00 96.69 173 ILE A CA 1
ATOM 1344 C C . ILE A 1 173 ? -8.727 10.463 -6.112 1.00 96.69 173 ILE A C 1
ATOM 1346 O O . ILE A 1 173 ? -9.126 11.060 -5.115 1.00 96.69 173 ILE A O 1
ATOM 1350 N N . GLY A 1 174 ? -7.473 10.607 -6.552 1.00 94.75 174 GLY A N 1
ATOM 1351 C CA . GLY A 1 174 ? -6.491 11.522 -5.969 1.00 94.75 174 GLY A CA 1
ATOM 1352 C C . GLY A 1 174 ? -5.780 10.982 -4.728 1.00 94.75 174 GLY A C 1
ATOM 1353 O O . GLY A 1 174 ? -5.334 11.774 -3.897 1.00 94.75 174 GLY A O 1
ATOM 1354 N N . ILE A 1 175 ? -5.700 9.656 -4.575 1.00 97.06 175 ILE A N 1
ATOM 1355 C CA . ILE A 1 175 ? -4.944 8.992 -3.507 1.00 97.06 175 ILE A CA 1
ATOM 1356 C C . ILE A 1 175 ? -3.627 8.471 -4.083 1.00 97.06 175 ILE A C 1
ATOM 1358 O O . ILE A 1 175 ? -3.607 7.772 -5.090 1.00 97.06 175 ILE A O 1
ATOM 1362 N N . GLU A 1 176 ? -2.518 8.793 -3.425 1.00 93.62 176 GLU A N 1
ATOM 1363 C CA . GLU A 1 176 ? -1.178 8.452 -3.898 1.00 93.62 176 GLU A CA 1
ATOM 1364 C C . GLU A 1 176 ? -0.598 7.223 -3.200 1.00 93.62 176 GLU A C 1
ATOM 1366 O O . GLU A 1 176 ? -0.997 6.829 -2.101 1.00 93.62 176 GLU A O 1
ATOM 1371 N N . ARG A 1 177 ? 0.429 6.639 -3.815 1.00 93.25 177 ARG A N 1
ATOM 1372 C CA . ARG A 1 177 ? 1.208 5.560 -3.212 1.00 93.25 177 ARG A CA 1
ATOM 1373 C C . ARG A 1 177 ? 1.946 6.046 -1.964 1.00 93.25 177 ARG A C 1
ATOM 1375 O O . ARG A 1 177 ? 2.535 7.123 -1.961 1.00 93.25 177 ARG A O 1
ATOM 1382 N N . GLY A 1 178 ? 1.992 5.210 -0.927 1.00 85.88 178 GLY A N 1
ATOM 1383 C CA . GLY A 1 178 ? 2.894 5.426 0.204 1.00 85.88 178 GLY A CA 1
ATOM 1384 C C . GLY A 1 178 ? 4.374 5.459 -0.214 1.00 85.88 178 GLY A C 1
ATOM 1385 O O . GLY A 1 178 ? 4.756 4.975 -1.285 1.00 85.88 178 GLY A O 1
ATOM 1386 N N . ILE A 1 179 ? 5.219 6.010 0.662 1.00 84.00 179 ILE A N 1
ATOM 1387 C CA . ILE A 1 179 ? 6.656 6.192 0.406 1.00 84.00 179 ILE A CA 1
ATOM 1388 C C . ILE A 1 179 ? 7.322 4.841 0.109 1.00 84.00 179 ILE A C 1
ATOM 1390 O O . ILE A 1 179 ? 7.298 3.916 0.926 1.00 84.00 179 ILE A O 1
ATOM 1394 N N . GLU A 1 180 ? 7.943 4.722 -1.064 1.00 81.00 180 GLU A N 1
ATOM 1395 C CA . GLU A 1 180 ? 8.681 3.520 -1.439 1.00 81.00 180 GLU A CA 1
ATOM 1396 C C . GLU A 1 180 ? 9.959 3.359 -0.614 1.00 81.00 180 GLU A C 1
ATOM 1398 O O . GLU A 1 180 ? 10.678 4.323 -0.364 1.00 81.00 180 GLU A O 1
ATOM 1403 N N . ASN A 1 181 ? 10.255 2.121 -0.204 1.00 74.69 181 ASN A N 1
ATOM 1404 C CA . ASN A 1 181 ? 11.379 1.796 0.680 1.00 74.69 181 ASN A CA 1
ATOM 1405 C C . ASN A 1 181 ? 11.332 2.539 2.028 1.00 74.69 181 ASN A C 1
ATOM 1407 O O . ASN A 1 181 ? 12.375 2.806 2.628 1.00 74.69 181 ASN A O 1
ATOM 1411 N N . SER A 1 182 ? 10.126 2.870 2.506 1.00 75.62 182 SER A N 1
ATOM 1412 C CA . SER A 1 182 ? 9.928 3.422 3.845 1.00 75.62 182 SER A CA 1
ATOM 1413 C C . SER A 1 182 ? 10.575 2.526 4.904 1.00 75.62 182 SER A C 1
ATOM 1415 O O . SER A 1 182 ? 10.381 1.310 4.905 1.00 75.62 182 SER A O 1
ATOM 1417 N N . ARG A 1 183 ? 11.328 3.146 5.819 1.00 72.25 183 ARG A N 1
ATOM 1418 C CA . ARG A 1 183 ? 11.920 2.494 6.999 1.00 72.25 183 ARG A CA 1
ATOM 1419 C C . ARG A 1 183 ? 10.988 2.518 8.215 1.00 72.25 183 ARG A C 1
ATOM 1421 O O . ARG A 1 183 ? 11.414 2.176 9.310 1.00 72.25 183 ARG A O 1
ATOM 1428 N N . ALA A 1 184 ? 9.743 2.968 8.042 1.00 70.94 184 ALA A N 1
ATOM 1429 C CA . ALA A 1 184 ? 8.776 3.014 9.127 1.00 70.94 184 ALA A CA 1
ATOM 1430 C C . ALA A 1 184 ? 8.428 1.595 9.591 1.00 70.94 184 ALA A C 1
ATOM 1432 O O . ALA A 1 184 ? 7.997 0.757 8.796 1.00 70.94 184 ALA A O 1
ATOM 1433 N N . GLU A 1 185 ? 8.585 1.341 10.886 1.00 70.94 185 GLU A N 1
ATOM 1434 C CA . GLU A 1 185 ? 8.145 0.093 11.494 1.00 70.94 185 GLU A CA 1
ATOM 1435 C C . GLU A 1 185 ? 6.652 0.156 11.819 1.00 70.94 185 GLU A C 1
ATOM 1437 O O . GLU A 1 185 ? 6.129 1.172 12.284 1.00 70.94 185 GLU A O 1
ATOM 1442 N N . HIS A 1 186 ? 5.946 -0.946 11.562 1.00 76.25 186 HIS A N 1
ATOM 1443 C CA . HIS A 1 186 ? 4.537 -1.049 11.912 1.00 76.25 186 HIS A CA 1
ATOM 1444 C C . HIS A 1 186 ? 4.377 -1.080 13.432 1.00 76.25 186 HIS A C 1
ATOM 1446 O O . HIS A 1 186 ? 4.828 -2.012 14.095 1.00 76.25 186 HIS A O 1
ATOM 1452 N N . GLN A 1 187 ? 3.660 -0.096 13.960 1.00 71.75 187 GLN A N 1
ATOM 1453 C CA . GLN A 1 187 ? 3.260 -0.056 15.359 1.00 71.75 187 GLN A CA 1
ATOM 1454 C C . GLN A 1 187 ? 1.864 -0.657 15.499 1.00 71.75 187 GLN A C 1
ATOM 1456 O O . GLN A 1 187 ? 0.968 -0.369 14.698 1.00 71.75 187 GLN A O 1
ATOM 1461 N N . LYS A 1 188 ? 1.662 -1.496 16.521 1.00 70.06 188 LYS A N 1
ATOM 1462 C CA . LYS A 1 188 ? 0.313 -1.965 16.860 1.00 70.06 188 LYS A CA 1
ATOM 1463 C C . LYS A 1 188 ? -0.549 -0.762 17.235 1.00 70.06 188 LYS A C 1
ATOM 1465 O O . LYS A 1 188 ? -0.051 0.175 17.847 1.00 70.06 188 LYS A O 1
ATOM 1470 N N . VAL A 1 189 ? -1.847 -0.826 16.947 1.00 65.62 189 VAL A N 1
ATOM 1471 C CA . VAL A 1 189 ? -2.794 0.254 17.277 1.00 65.62 189 VAL A CA 1
ATOM 1472 C C . VAL A 1 189 ? -2.724 0.621 18.766 1.00 65.62 189 VAL A C 1
ATOM 1474 O O . VAL A 1 189 ? -2.613 1.795 19.096 1.00 65.62 189 VAL A O 1
ATOM 1477 N N . SER A 1 190 ? -2.661 -0.370 19.665 1.00 57.03 190 SER A N 1
ATOM 1478 C CA . SER A 1 190 ? -2.486 -0.130 21.105 1.00 57.03 190 SER A CA 1
ATOM 1479 C C . SER A 1 190 ? -1.187 0.607 21.436 1.00 57.03 190 SER A C 1
ATOM 1481 O O . SER A 1 190 ? -1.218 1.567 22.190 1.00 57.03 190 SER A O 1
ATOM 1483 N N . GLN A 1 191 ? -0.063 0.215 20.828 1.00 53.38 191 GLN A N 1
ATOM 1484 C CA . GLN A 1 191 ? 1.228 0.886 21.009 1.00 53.38 191 GLN A CA 1
ATOM 1485 C C . GLN A 1 191 ? 1.211 2.305 20.446 1.00 53.38 191 GLN A C 1
ATOM 1487 O O . GLN A 1 191 ? 1.795 3.192 21.049 1.00 53.38 191 GLN A O 1
ATOM 1492 N N . TYR A 1 192 ? 0.526 2.537 19.326 1.00 55.06 192 TYR A N 1
ATOM 1493 C CA . TYR A 1 192 ? 0.344 3.874 18.772 1.00 55.06 192 TYR A CA 1
ATOM 1494 C C . TYR A 1 192 ? -0.443 4.771 19.737 1.00 55.06 192 TYR A C 1
ATOM 1496 O O . TYR A 1 192 ? -0.025 5.900 19.993 1.00 55.06 192 TYR A O 1
ATOM 1504 N N . TYR A 1 193 ? -1.530 4.266 20.332 1.00 53.72 193 TYR A N 1
ATOM 1505 C CA . TYR A 1 193 ? -2.263 4.990 21.372 1.00 53.72 193 TYR A CA 1
ATOM 1506 C C . TYR A 1 193 ? -1.420 5.202 22.627 1.00 53.72 193 TYR A C 1
ATOM 1508 O O . TYR A 1 193 ? -1.410 6.318 23.127 1.00 53.72 193 TYR A O 1
ATOM 1516 N N . THR A 1 194 ? -0.650 4.210 23.085 1.00 44.12 194 THR A N 1
ATOM 1517 C CA . THR A 1 194 ? 0.289 4.388 24.201 1.00 44.12 194 THR A CA 1
ATOM 1518 C C . THR A 1 194 ? 1.326 5.450 23.867 1.00 44.12 194 THR A C 1
ATOM 1520 O O . THR A 1 194 ? 1.457 6.393 24.613 1.00 44.12 194 THR A O 1
ATOM 1523 N N . ILE A 1 195 ? 1.998 5.409 22.717 1.00 49.34 195 ILE A N 1
ATOM 1524 C CA . ILE A 1 195 ? 2.996 6.422 22.334 1.00 49.34 195 ILE A CA 1
ATOM 1525 C C . ILE A 1 195 ? 2.363 7.819 22.220 1.00 49.34 195 ILE A C 1
ATOM 1527 O O . ILE A 1 195 ? 2.978 8.803 22.625 1.00 49.34 195 ILE A O 1
ATOM 1531 N N . THR A 1 196 ? 1.134 7.914 21.703 1.00 51.38 196 THR A N 1
ATOM 1532 C CA . THR A 1 196 ? 0.400 9.185 21.582 1.00 51.38 196 THR A CA 1
ATOM 1533 C C . THR A 1 196 ? -0.060 9.708 22.949 1.00 51.38 196 THR A C 1
ATOM 1535 O O . THR A 1 196 ? 0.020 10.907 23.191 1.00 51.38 196 THR A O 1
ATOM 1538 N N . GLN A 1 197 ? -0.487 8.829 23.861 1.00 48.06 197 GLN A N 1
ATOM 1539 C CA . GLN A 1 197 ? -0.905 9.174 25.226 1.00 48.06 197 GLN A CA 1
ATOM 1540 C C . GLN A 1 197 ? 0.290 9.433 26.157 1.00 48.06 197 GLN A C 1
ATOM 1542 O O . GLN A 1 197 ? 0.255 10.365 26.946 1.00 48.06 197 GLN A O 1
ATOM 1547 N N . THR A 1 198 ? 1.380 8.675 26.040 1.00 42.31 198 THR A N 1
ATOM 1548 C CA . THR A 1 198 ? 2.614 8.836 26.824 1.00 42.31 198 THR A CA 1
ATOM 1549 C C . THR A 1 198 ? 3.373 10.093 26.407 1.00 42.31 198 THR A C 1
ATOM 1551 O O . THR A 1 198 ? 3.913 10.772 27.269 1.00 42.31 198 THR A O 1
ATOM 1554 N N . LYS A 1 199 ? 3.353 10.483 25.122 1.00 47.47 199 LYS A N 1
ATOM 1555 C CA . LYS A 1 199 ? 3.822 11.820 24.707 1.00 47.47 199 LYS A CA 1
ATOM 1556 C C . LYS A 1 199 ? 2.905 12.960 25.169 1.00 47.47 199 LYS A C 1
ATOM 1558 O O . LYS A 1 199 ? 3.345 14.100 25.168 1.00 47.47 199 LYS A O 1
ATOM 1563 N N . ALA A 1 200 ? 1.660 12.667 25.549 1.00 45.44 200 ALA A N 1
ATOM 1564 C CA . ALA A 1 200 ? 0.720 13.643 26.101 1.00 45.44 200 ALA A CA 1
ATOM 1565 C C . ALA A 1 200 ? 0.751 13.720 27.640 1.00 45.44 200 ALA A C 1
ATOM 1567 O O . ALA A 1 200 ? 0.149 14.628 28.208 1.00 45.44 200 ALA A O 1
ATOM 1568 N N . ALA A 1 201 ? 1.442 12.803 28.322 1.00 43.41 201 ALA A N 1
ATOM 1569 C CA . ALA A 1 201 ? 1.537 12.795 29.775 1.00 43.41 201 ALA A CA 1
ATOM 1570 C C . ALA A 1 201 ? 2.648 13.747 30.250 1.00 43.41 201 ALA A C 1
ATOM 1572 O O . ALA A 1 201 ? 3.696 13.316 30.722 1.00 43.41 201 ALA A O 1
ATOM 1573 N N . GLN A 1 202 ? 2.414 15.055 30.127 1.00 53.00 202 GLN A N 1
ATOM 1574 C CA . GLN A 1 202 ? 2.970 15.982 31.113 1.00 53.00 202 GLN A CA 1
ATOM 1575 C C . GLN A 1 202 ? 2.297 15.652 32.455 1.00 53.00 202 GLN A C 1
ATOM 1577 O O . GLN A 1 202 ? 1.083 15.432 32.487 1.00 53.00 202 GLN A O 1
ATOM 1582 N N . GLU A 1 203 ? 3.068 15.541 33.541 1.00 51.31 203 GLU A N 1
ATOM 1583 C CA . GLU A 1 203 ? 2.516 15.255 34.870 1.00 51.31 203 GLU A CA 1
ATOM 1584 C C . GLU A 1 203 ? 1.433 16.287 35.208 1.00 51.31 203 GLU A C 1
ATOM 1586 O O . GLU A 1 203 ? 1.695 17.490 35.273 1.00 51.31 203 GLU A O 1
ATOM 1591 N N . LEU A 1 204 ? 0.192 15.822 35.387 1.00 52.56 204 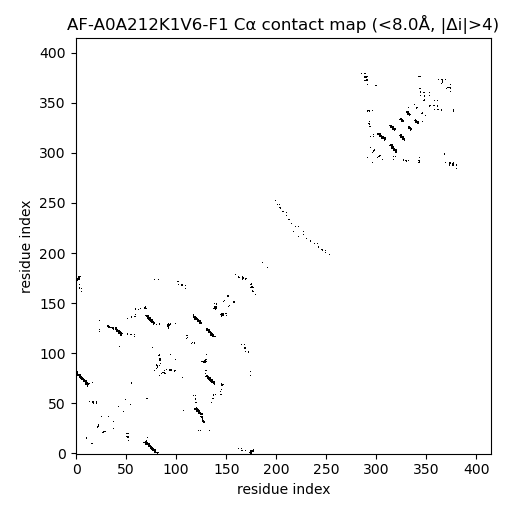LEU A N 1
ATOM 1592 C CA . LEU A 1 204 ? -0.883 16.687 35.856 1.00 52.56 204 LEU A CA 1
ATOM 1593 C C . LEU A 1 204 ? -0.510 17.179 37.260 1.00 52.56 204 LEU A C 1
ATOM 1595 O O . LEU A 1 204 ? -0.124 16.357 38.097 1.00 52.56 204 LEU A O 1
ATOM 1599 N N . PRO A 1 205 ? -0.631 18.486 37.551 1.00 56.75 205 PRO A N 1
ATOM 1600 C CA . PRO A 1 205 ? -0.372 18.986 38.888 1.00 56.75 205 PRO A CA 1
ATOM 1601 C C . PRO A 1 205 ? -1.269 18.240 39.888 1.00 56.75 205 PRO A C 1
ATOM 1603 O O . PRO A 1 205 ? -2.437 17.972 39.581 1.00 56.75 205 PRO A O 1
ATOM 1606 N N . PRO A 1 206 ? -0.743 17.876 41.073 1.00 56.22 206 PRO A N 1
ATOM 1607 C CA . PRO A 1 206 ? -1.510 17.143 42.069 1.00 56.22 206 PRO A CA 1
ATOM 1608 C C . PRO A 1 206 ? -2.791 17.910 42.402 1.00 56.22 206 PRO A C 1
ATOM 1610 O O . PRO A 1 206 ? -2.775 19.139 42.514 1.00 56.22 206 PRO A O 1
ATOM 1613 N N . ALA A 1 207 ? -3.902 17.183 42.555 1.00 53.34 207 ALA A N 1
ATOM 1614 C CA . ALA A 1 207 ? -5.190 17.775 42.894 1.00 53.34 207 ALA A CA 1
ATOM 1615 C C . ALA A 1 207 ? -5.048 18.611 44.176 1.00 53.34 207 ALA A C 1
ATOM 1617 O O . ALA A 1 207 ? -4.829 18.070 45.263 1.00 53.34 207 ALA A O 1
ATOM 1618 N N . ARG A 1 208 ? -5.139 19.940 44.050 1.00 56.41 208 ARG A N 1
ATOM 1619 C CA . ARG A 1 208 ? -5.135 20.832 45.211 1.00 56.41 208 ARG A CA 1
ATOM 1620 C C . ARG A 1 208 ? -6.442 20.616 45.961 1.00 56.41 208 ARG A C 1
ATOM 1622 O O . ARG A 1 208 ? -7.517 20.740 45.376 1.00 56.41 208 ARG A O 1
ATOM 1629 N N . ARG A 1 209 ? -6.357 20.286 47.251 1.00 49.50 209 ARG A N 1
ATOM 1630 C CA . ARG A 1 209 ? -7.533 20.320 48.124 1.00 49.50 209 ARG A CA 1
ATOM 1631 C C . ARG A 1 209 ? -8.003 21.767 48.190 1.00 49.50 209 ARG A C 1
ATOM 1633 O O . ARG A 1 209 ? -7.220 22.652 48.520 1.00 49.50 209 ARG A O 1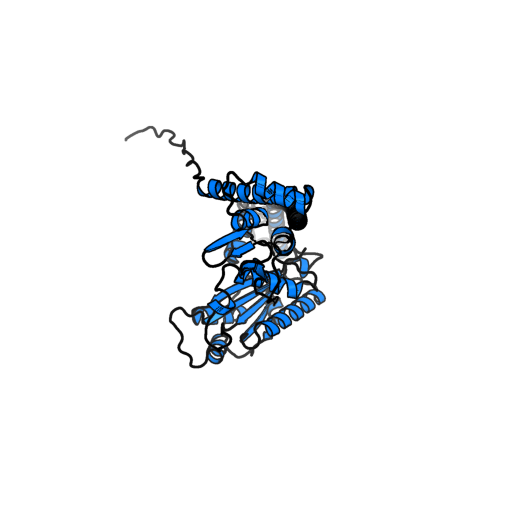
ATOM 1640 N N . PHE A 1 210 ? -9.249 21.990 47.799 1.00 57.91 210 PHE A N 1
ATOM 1641 C CA . PHE A 1 210 ? -9.901 23.276 47.960 1.00 57.91 210 PHE A CA 1
ATOM 1642 C C . PHE A 1 210 ? -10.628 23.256 49.300 1.00 57.91 210 PHE A C 1
ATOM 1644 O O . PHE A 1 210 ? -11.508 22.415 49.503 1.00 57.91 210 PHE A O 1
ATOM 1651 N N . ASP A 1 211 ? -10.243 24.151 50.204 1.00 59.19 211 ASP A N 1
ATOM 1652 C CA . ASP A 1 211 ? -10.956 24.330 51.462 1.00 59.19 211 ASP A CA 1
ATOM 1653 C C . ASP A 1 211 ? -12.324 24.934 51.144 1.00 59.19 211 ASP A C 1
ATOM 1655 O O . ASP A 1 211 ? -12.432 25.997 50.527 1.00 59.19 211 ASP A O 1
ATOM 1659 N N . ALA A 1 212 ? -13.385 24.203 51.487 1.00 57.06 212 ALA A N 1
ATOM 1660 C CA . ALA A 1 212 ? -14.741 24.675 51.262 1.00 57.06 212 ALA A CA 1
ATOM 1661 C C . ALA A 1 212 ? -14.932 26.030 51.972 1.00 57.06 212 ALA A C 1
ATOM 1663 O O . ALA A 1 212 ? -14.422 26.202 53.082 1.00 57.06 212 ALA A O 1
ATOM 1664 N N . PRO A 1 213 ? -15.660 26.988 51.367 1.00 65.31 213 PRO A N 1
ATOM 1665 C CA . PRO A 1 213 ? -15.951 28.255 52.029 1.00 65.31 213 PRO A CA 1
ATOM 1666 C C . PRO A 1 213 ? -16.593 27.990 53.395 1.00 65.31 213 PRO A C 1
ATOM 1668 O O . PRO A 1 213 ? -17.384 27.049 53.530 1.00 65.31 213 PRO A O 1
ATOM 1671 N N . GLU A 1 214 ? -16.247 28.793 54.405 1.00 64.81 214 GLU A N 1
ATOM 1672 C CA . GLU A 1 214 ? -16.768 28.599 55.760 1.00 64.81 214 GLU A CA 1
ATOM 1673 C C . GLU A 1 214 ? -18.299 28.582 55.760 1.00 64.81 214 GLU A C 1
ATOM 1675 O O . GLU A 1 214 ? -18.964 29.432 55.162 1.00 64.81 214 GLU A O 1
ATOM 1680 N N . MET A 1 215 ? -18.856 27.570 56.425 1.00 65.12 215 MET A N 1
ATOM 1681 C CA . MET A 1 215 ? -20.297 27.412 56.567 1.00 65.12 215 MET A CA 1
ATOM 1682 C C . MET A 1 215 ? -20.861 28.582 57.384 1.00 65.12 215 MET A C 1
ATOM 1684 O O . MET A 1 215 ? -20.483 28.735 58.546 1.00 65.12 215 MET A O 1
ATOM 1688 N N . PRO A 1 216 ? -21.812 29.368 56.844 1.00 64.06 216 PRO A N 1
ATOM 1689 C CA . PRO A 1 216 ? -22.320 30.556 57.531 1.00 64.06 216 PRO A CA 1
ATOM 1690 C C . PRO A 1 216 ? -23.051 30.261 58.852 1.00 64.06 216 PRO A C 1
ATOM 1692 O O . PRO A 1 216 ? -23.229 31.165 59.660 1.00 64.06 216 PRO A O 1
ATOM 1695 N N . ASN A 1 217 ? -23.540 29.028 59.056 1.00 67.00 217 ASN A N 1
ATOM 1696 C CA . ASN A 1 217 ? -24.239 28.579 60.266 1.00 67.00 217 ASN A CA 1
ATOM 1697 C C . ASN A 1 217 ? -24.208 27.043 60.412 1.00 67.00 217 ASN A C 1
ATOM 1699 O O . ASN A 1 217 ? -23.901 26.322 59.464 1.00 67.00 217 ASN A O 1
ATOM 1703 N N . LYS A 1 218 ? -24.579 26.521 61.595 1.00 64.75 218 LYS A N 1
ATOM 1704 C CA . LYS A 1 218 ? -24.776 25.070 61.806 1.00 64.75 218 LYS A CA 1
ATOM 1705 C C . LYS A 1 218 ? -25.863 24.536 60.859 1.00 64.75 218 LYS A C 1
ATOM 1707 O O . LYS A 1 218 ? -26.929 25.138 60.770 1.00 64.75 218 LYS A O 1
ATOM 1712 N N . ILE A 1 219 ? -25.613 23.380 60.232 1.00 60.28 219 ILE A N 1
ATOM 1713 C CA . ILE A 1 219 ? -26.495 22.719 59.240 1.00 60.28 219 ILE A CA 1
ATOM 1714 C C . ILE A 1 219 ? -27.947 22.618 59.731 1.00 60.28 219 ILE A C 1
ATOM 1716 O O . ILE A 1 219 ? -28.877 22.887 58.982 1.00 60.28 219 ILE A O 1
ATOM 1720 N N . THR A 1 220 ? -28.141 22.325 61.019 1.00 60.19 220 THR A N 1
ATOM 1721 C CA . THR A 1 220 ? -29.458 22.203 61.668 1.00 60.19 220 THR A CA 1
ATOM 1722 C C . THR A 1 220 ? -30.250 23.510 61.782 1.00 60.19 220 THR A C 1
ATOM 1724 O O . THR A 1 220 ? -31.395 23.486 62.219 1.00 60.19 220 THR A O 1
ATOM 1727 N N . ARG A 1 221 ? -29.658 24.657 61.426 1.00 67.25 221 ARG A N 1
ATOM 1728 C CA . ARG A 1 221 ? -30.264 25.998 61.510 1.00 67.25 221 ARG A CA 1
ATOM 1729 C C . ARG A 1 221 ? -30.456 26.665 60.142 1.00 67.25 221 ARG A C 1
ATOM 1731 O O . ARG A 1 221 ? -30.752 27.857 60.091 1.00 67.25 221 ARG A O 1
ATOM 1738 N N . MET A 1 222 ? -30.240 25.946 59.040 1.00 65.56 222 MET A N 1
ATOM 1739 C CA . MET A 1 222 ? -30.346 26.487 57.682 1.00 65.56 222 MET A CA 1
ATOM 1740 C C . MET A 1 222 ? -31.592 25.954 56.971 1.00 65.56 222 MET A C 1
ATOM 1742 O O . MET A 1 222 ? -31.961 24.801 57.151 1.00 65.56 222 MET A O 1
ATOM 1746 N N . SER A 1 223 ? -32.222 26.796 56.147 1.00 75.31 223 SER A N 1
ATOM 1747 C CA . SER A 1 223 ? -33.256 26.348 55.213 1.00 75.31 223 SER A CA 1
ATOM 1748 C C . SER A 1 223 ? -32.636 25.570 54.050 1.00 75.31 223 SER A C 1
ATOM 1750 O O . SER A 1 223 ? -31.498 25.847 53.651 1.00 75.31 223 SER A O 1
ATOM 1752 N N . ASP A 1 224 ? -33.408 24.655 53.464 1.00 74.88 224 ASP A N 1
ATOM 1753 C CA . ASP A 1 224 ? -32.992 23.833 52.316 1.00 74.88 224 ASP A CA 1
ATOM 1754 C C . ASP A 1 224 ? -32.468 24.683 51.147 1.00 74.88 224 ASP A C 1
ATOM 1756 O O . ASP A 1 224 ? -31.473 24.351 50.503 1.00 74.88 224 ASP A O 1
ATOM 1760 N N . GLU A 1 225 ? -33.080 25.845 50.924 1.00 74.31 225 GLU A N 1
ATOM 1761 C CA . GLU A 1 225 ? -32.705 26.786 49.869 1.00 74.31 225 GLU A CA 1
ATOM 1762 C C . GLU A 1 225 ? -31.314 27.413 50.100 1.00 74.31 225 GLU A C 1
ATOM 1764 O O . GLU A 1 225 ? -30.512 27.543 49.170 1.00 74.31 225 GLU A O 1
ATOM 1769 N N . ARG A 1 226 ? -30.967 27.727 51.358 1.00 74.00 226 ARG A N 1
ATOM 1770 C CA . ARG A 1 226 ? -29.630 28.223 51.731 1.00 74.00 226 ARG A CA 1
ATOM 1771 C C . ARG A 1 226 ? -28.565 27.129 51.667 1.00 74.00 226 ARG A C 1
ATOM 1773 O O . ARG A 1 226 ? -27.432 27.423 51.285 1.00 74.00 226 ARG A O 1
ATOM 1780 N N . LEU A 1 227 ? -28.913 25.886 52.004 1.00 72.75 227 LEU A N 1
ATOM 1781 C CA . LEU A 1 227 ? -28.029 24.730 51.820 1.00 72.75 227 LEU A CA 1
ATOM 1782 C C . LEU A 1 227 ? -27.716 24.495 50.336 1.00 72.75 227 LEU A C 1
ATOM 1784 O O . LEU A 1 227 ? -26.557 24.289 49.975 1.00 72.75 227 LEU A O 1
ATOM 1788 N N . ALA A 1 228 ? -28.725 24.586 49.466 1.00 74.44 228 ALA A N 1
ATOM 1789 C CA . ALA A 1 228 ? -28.554 24.427 48.024 1.00 74.44 228 ALA A CA 1
ATOM 1790 C C . ALA A 1 228 ? -27.674 25.531 47.406 1.00 74.44 228 ALA A C 1
ATOM 1792 O O . ALA A 1 228 ? -26.836 25.247 46.546 1.00 74.44 228 ALA A O 1
ATOM 1793 N N . LEU A 1 229 ? -27.822 26.781 47.859 1.00 76.25 229 LEU A N 1
ATOM 1794 C CA . LEU A 1 229 ? -26.973 27.907 47.449 1.00 76.25 229 LEU A CA 1
ATOM 1795 C C . LEU A 1 229 ? -25.508 27.712 47.860 1.00 76.25 229 LEU A C 1
ATOM 1797 O O . LEU A 1 229 ? -24.619 27.887 47.027 1.00 76.25 229 LEU A O 1
ATOM 1801 N N . TYR A 1 230 ? -25.258 27.287 49.100 1.00 76.12 230 TYR A N 1
ATOM 1802 C CA . TYR A 1 230 ? -23.910 26.970 49.575 1.00 76.12 230 TYR A CA 1
ATOM 1803 C C . TYR A 1 230 ? -23.271 25.835 48.765 1.00 76.12 230 TYR A C 1
ATOM 1805 O O . TYR A 1 230 ? -22.146 25.974 48.285 1.00 76.12 230 TYR A O 1
ATOM 1813 N N . ALA A 1 231 ? -24.009 24.742 48.538 1.00 71.25 231 ALA A N 1
ATOM 1814 C CA . ALA A 1 231 ? -23.533 23.609 47.747 1.00 71.25 231 ALA A CA 1
ATOM 1815 C C . ALA A 1 231 ? -23.176 24.022 46.308 1.00 71.25 231 ALA A C 1
ATOM 1817 O O . ALA A 1 231 ? -22.130 23.627 45.790 1.00 71.25 231 ALA A O 1
ATOM 1818 N N . ARG A 1 232 ? -24.000 24.872 45.677 1.00 75.19 232 ARG A N 1
ATOM 1819 C CA . ARG A 1 232 ? -23.700 25.441 44.354 1.00 75.19 232 ARG A CA 1
ATOM 1820 C C . ARG A 1 232 ? -22.453 26.314 44.381 1.00 75.19 232 ARG A C 1
ATOM 1822 O O . ARG A 1 232 ? -21.595 26.139 43.524 1.00 75.19 232 ARG A O 1
ATOM 1829 N N . GLN A 1 233 ? -22.328 27.210 45.357 1.00 75.31 233 GLN A N 1
ATOM 1830 C CA . GLN A 1 233 ? -21.194 28.126 45.456 1.00 75.31 233 GLN A CA 1
ATOM 1831 C C . GLN A 1 233 ? -19.876 27.374 45.701 1.00 75.31 233 GLN A C 1
ATOM 1833 O O . GLN A 1 233 ? -18.878 27.649 45.031 1.00 75.31 233 GLN A O 1
ATOM 1838 N N . ALA A 1 234 ? -19.881 26.373 46.584 1.00 69.94 234 ALA A N 1
ATOM 1839 C CA . ALA A 1 234 ? -18.741 25.493 46.829 1.00 69.94 234 ALA A CA 1
ATOM 1840 C C . ALA A 1 234 ? -18.348 24.702 45.566 1.00 69.94 234 ALA A C 1
ATOM 1842 O O . ALA A 1 234 ? -17.169 24.662 45.207 1.00 69.94 234 ALA A O 1
ATOM 1843 N N . ALA A 1 235 ? -19.327 24.155 44.833 1.00 67.75 235 ALA A N 1
ATOM 1844 C CA . ALA A 1 235 ? -19.086 23.445 43.577 1.00 67.75 235 ALA A CA 1
ATOM 1845 C C . ALA A 1 235 ? -18.526 24.363 42.474 1.00 67.75 235 ALA A C 1
ATOM 1847 O O . ALA A 1 235 ? -17.584 23.987 41.773 1.00 67.75 235 ALA A O 1
ATOM 1848 N N . THR A 1 236 ? -19.054 25.584 42.329 1.00 72.31 236 THR A N 1
ATOM 1849 C CA . THR A 1 236 ? -18.571 26.548 41.325 1.00 72.31 236 THR A CA 1
ATOM 1850 C C . THR A 1 236 ? -17.165 27.055 41.627 1.00 72.31 236 THR A C 1
ATOM 1852 O O . THR A 1 236 ? -16.356 27.186 40.708 1.00 72.31 236 THR A O 1
ATOM 1855 N N . SER A 1 237 ? -16.847 27.296 42.901 1.00 67.38 237 SER A N 1
ATOM 1856 C CA . SER A 1 237 ? -15.523 27.758 43.326 1.00 67.38 237 SER A CA 1
ATOM 1857 C C . SER A 1 237 ? -14.466 26.668 43.150 1.00 67.38 237 SER A C 1
ATOM 1859 O O . SER A 1 237 ? -13.399 26.944 42.603 1.00 67.38 237 SER A O 1
ATOM 1861 N N . GLY A 1 238 ? -14.794 25.415 43.492 1.00 66.25 238 GLY A N 1
ATOM 1862 C CA . GLY A 1 238 ? -13.923 24.266 43.235 1.00 66.25 238 GLY A CA 1
ATOM 1863 C C . GLY A 1 238 ? -13.669 24.044 41.739 1.00 66.25 238 GLY A C 1
ATOM 1864 O O . GLY A 1 238 ? -12.525 23.871 41.322 1.00 66.25 238 GLY A O 1
ATOM 1865 N N . ALA A 1 239 ? -14.709 24.141 40.902 1.00 66.06 239 ALA A N 1
ATOM 1866 C CA . ALA A 1 239 ? -14.568 24.015 39.450 1.00 66.06 239 ALA A CA 1
ATOM 1867 C C . ALA A 1 239 ? -13.721 25.143 38.827 1.00 66.06 239 ALA A C 1
ATOM 1869 O O . ALA A 1 239 ? -12.956 24.893 37.893 1.00 66.06 239 ALA A O 1
ATOM 1870 N N . LYS A 1 240 ? -13.837 26.377 39.336 1.00 72.50 240 LYS A N 1
ATOM 1871 C CA . LYS A 1 240 ? -13.033 27.523 38.886 1.00 72.50 240 LYS A CA 1
ATOM 1872 C C . LYS A 1 240 ? -11.557 27.359 39.263 1.00 72.50 240 LYS A C 1
ATOM 1874 O O . LYS A 1 240 ? -10.706 27.466 38.385 1.00 72.50 240 LYS A O 1
ATOM 1879 N N . ALA A 1 241 ? -11.266 27.012 40.517 1.00 67.06 241 ALA A N 1
ATOM 1880 C CA . ALA A 1 241 ? -9.899 26.796 40.995 1.00 67.06 241 ALA A CA 1
ATOM 1881 C C . ALA A 1 241 ? -9.194 25.642 40.257 1.00 67.06 241 ALA A C 1
ATOM 1883 O O . ALA A 1 241 ? -8.017 25.745 39.912 1.00 67.06 241 ALA A O 1
ATOM 1884 N N . GLN A 1 242 ? -9.924 24.564 39.947 1.00 68.00 242 GLN A N 1
ATOM 1885 C CA . GLN A 1 242 ? -9.400 23.446 39.160 1.00 68.00 242 GLN A CA 1
ATOM 1886 C C . GLN A 1 242 ? -9.032 23.874 37.728 1.00 68.00 242 GLN A C 1
ATOM 1888 O O . GLN A 1 242 ? -7.995 23.463 37.212 1.00 68.00 242 GLN A O 1
ATOM 1893 N N . ARG A 1 243 ? -9.862 24.708 37.079 1.00 70.06 243 ARG A N 1
ATOM 1894 C CA . ARG A 1 243 ? -9.577 25.241 35.734 1.00 70.06 243 ARG A CA 1
ATOM 1895 C C . ARG A 1 243 ? -8.350 26.146 35.738 1.00 70.06 243 ARG A C 1
ATOM 1897 O O . ARG A 1 243 ? -7.465 25.943 34.918 1.00 70.06 243 ARG A O 1
ATOM 1904 N N . GLU A 1 244 ? -8.260 27.071 36.689 1.00 73.94 244 GLU A N 1
ATOM 1905 C CA . GLU A 1 244 ? -7.110 27.978 36.821 1.00 73.94 244 GLU A CA 1
ATOM 1906 C C . GLU A 1 244 ? -5.796 27.216 37.062 1.00 73.94 244 GLU A C 1
ATOM 1908 O O . GLU A 1 244 ? -4.758 27.582 36.517 1.00 73.94 244 GLU A O 1
ATOM 1913 N N . ALA A 1 245 ? -5.838 26.112 37.816 1.00 68.75 245 ALA A N 1
ATOM 1914 C CA . ALA A 1 245 ? -4.672 25.256 38.034 1.00 68.75 245 ALA A CA 1
ATOM 1915 C C . ALA A 1 245 ? -4.240 24.463 36.781 1.00 68.75 245 ALA A C 1
ATOM 1917 O O . ALA A 1 245 ? -3.058 24.152 36.636 1.00 68.75 245 ALA A O 1
ATOM 1918 N N . LEU A 1 246 ? -5.177 24.128 35.886 1.00 68.94 246 LEU A N 1
ATOM 1919 C CA . LEU A 1 246 ? -4.915 23.372 34.652 1.00 68.94 246 LEU A CA 1
ATOM 1920 C C . LEU A 1 246 ? -4.563 24.266 33.453 1.00 68.94 246 LEU A C 1
ATOM 1922 O O . LEU A 1 246 ? -3.904 23.800 32.523 1.00 68.94 246 LEU A O 1
ATOM 1926 N N . GLU A 1 247 ? -4.948 25.541 33.483 1.00 76.06 247 GLU A N 1
ATOM 1927 C CA . GLU A 1 247 ? -4.695 26.530 32.428 1.00 76.06 247 GLU A CA 1
ATOM 1928 C C . GLU A 1 247 ? -3.231 26.592 31.933 1.00 76.06 247 GLU A C 1
ATOM 1930 O O . GLU A 1 247 ? -3.018 26.544 30.714 1.00 76.06 247 GLU A O 1
ATOM 1935 N N . PRO A 1 248 ? -2.191 26.632 32.799 1.00 73.75 248 PRO A N 1
ATOM 1936 C CA . PRO A 1 248 ? -0.806 26.675 32.325 1.00 73.75 248 PRO A CA 1
ATOM 1937 C C . PRO A 1 248 ? -0.394 25.391 31.592 1.00 73.75 248 PRO A C 1
ATOM 1939 O O . PRO A 1 248 ? 0.344 25.460 30.609 1.00 73.75 248 PRO A O 1
ATOM 1942 N N . VAL A 1 249 ? -0.908 24.232 32.017 1.00 70.25 249 VAL A N 1
ATOM 1943 C CA . VAL A 1 249 ? -0.624 22.930 31.391 1.00 70.25 249 VAL A CA 1
ATOM 1944 C C . VAL A 1 249 ? -1.295 22.843 30.023 1.00 70.25 249 VAL A C 1
ATOM 1946 O O . VAL A 1 249 ? -0.654 22.490 29.034 1.00 70.25 249 VAL A O 1
ATOM 1949 N N . VAL A 1 250 ? -2.568 23.237 29.930 1.00 68.56 250 VAL A N 1
ATOM 1950 C CA . VAL A 1 250 ? -3.308 23.269 28.658 1.00 68.56 250 VAL A CA 1
ATOM 1951 C C . VAL A 1 250 ? -2.632 24.214 27.662 1.00 68.56 250 VAL A C 1
ATOM 1953 O O . VAL A 1 250 ? -2.456 23.861 26.493 1.00 68.56 250 VAL A O 1
ATOM 1956 N N . THR A 1 251 ? -2.186 25.382 28.126 1.00 73.00 251 THR A N 1
ATOM 1957 C CA . THR A 1 251 ? -1.473 26.365 27.299 1.00 73.00 251 THR A CA 1
ATOM 1958 C C . THR A 1 251 ? -0.117 25.833 26.826 1.00 73.00 251 THR A C 1
ATOM 1960 O O . THR A 1 251 ? 0.222 25.965 25.647 1.00 73.00 251 THR A O 1
ATOM 1963 N N . ALA A 1 252 ? 0.650 25.175 27.702 1.00 69.69 252 ALA A N 1
ATOM 1964 C CA . ALA A 1 252 ? 1.929 24.561 27.348 1.00 69.69 252 ALA A CA 1
ATOM 1965 C C . ALA A 1 252 ? 1.762 23.455 26.291 1.00 69.69 252 ALA A C 1
ATOM 1967 O O . ALA A 1 252 ? 2.449 23.473 25.267 1.00 69.69 252 ALA A O 1
ATOM 1968 N N . ILE A 1 253 ? 0.789 22.558 26.482 1.00 67.31 253 ILE A N 1
ATOM 1969 C CA . ILE A 1 253 ? 0.446 21.495 25.525 1.00 67.31 253 ILE A CA 1
ATOM 1970 C C . ILE A 1 253 ? -0.004 22.085 24.184 1.00 67.31 253 ILE A C 1
ATOM 1972 O O . ILE A 1 253 ? 0.347 21.567 23.119 1.00 67.31 253 ILE A O 1
ATOM 1976 N N . HIS A 1 254 ? -0.786 23.167 24.203 1.00 65.88 254 HIS A N 1
ATOM 1977 C CA . HIS A 1 254 ? -1.204 23.847 22.980 1.00 65.88 254 HIS A CA 1
ATOM 1978 C C . HIS A 1 254 ? 0.010 24.379 22.209 1.00 65.88 254 HIS A C 1
ATOM 1980 O O . HIS A 1 254 ? 0.165 24.087 21.020 1.00 65.88 254 HIS A O 1
ATOM 1986 N N . ASN A 1 255 ? 0.906 25.091 22.896 1.00 70.06 255 ASN A N 1
ATOM 1987 C CA . ASN A 1 255 ? 2.116 25.658 22.310 1.00 70.06 255 ASN A CA 1
ATOM 1988 C C . ASN A 1 255 ? 3.030 24.571 21.730 1.00 70.06 255 ASN A C 1
ATOM 1990 O O . ASN A 1 255 ? 3.432 24.674 20.569 1.00 70.06 255 ASN A O 1
ATOM 1994 N N . GLU A 1 256 ? 3.284 23.491 22.468 1.00 67.06 256 GLU A N 1
ATOM 1995 C CA . GLU A 1 256 ? 4.088 22.359 21.995 1.00 67.06 256 GLU A CA 1
ATOM 1996 C C . GLU A 1 256 ? 3.478 21.716 20.739 1.00 67.06 256 GLU A C 1
ATOM 1998 O O . GLU A 1 256 ? 4.159 21.530 19.728 1.00 67.06 256 GLU A O 1
ATOM 2003 N N . ASN A 1 257 ? 2.162 21.481 20.734 1.00 65.44 257 ASN A N 1
ATOM 2004 C CA . ASN A 1 257 ? 1.464 20.959 19.561 1.00 65.44 257 ASN A CA 1
ATOM 2005 C C . ASN A 1 257 ? 1.555 21.899 18.352 1.00 65.44 257 ASN A C 1
ATOM 2007 O O . ASN A 1 257 ? 1.661 21.432 17.213 1.00 65.44 257 ASN A O 1
ATOM 2011 N N . THR A 1 258 ? 1.525 23.219 18.558 1.00 71.81 258 THR A N 1
ATOM 2012 C CA . THR A 1 258 ? 1.709 24.172 17.453 1.00 71.81 258 THR A CA 1
ATOM 2013 C C . THR A 1 258 ? 3.124 24.108 16.870 1.00 71.81 258 THR A C 1
ATOM 2015 O O . THR A 1 258 ? 3.279 24.135 15.645 1.00 71.81 258 THR A O 1
ATOM 2018 N N . LEU A 1 259 ? 4.150 23.951 17.713 1.00 72.44 259 LEU A N 1
ATOM 2019 C CA . LEU A 1 259 ? 5.545 23.813 17.292 1.00 72.44 259 LEU A CA 1
ATOM 2020 C C . LEU A 1 259 ? 5.772 22.498 16.540 1.00 72.44 259 LEU A C 1
ATOM 2022 O O . LEU A 1 259 ? 6.276 22.517 15.416 1.00 72.44 259 LEU A O 1
ATOM 2026 N N . LEU A 1 260 ? 5.291 21.379 17.084 1.00 70.44 260 LEU A N 1
ATOM 2027 C CA . LEU A 1 260 ? 5.385 20.062 16.447 1.00 70.44 260 LEU A CA 1
ATOM 2028 C C . LEU A 1 260 ? 4.664 20.015 15.094 1.00 70.44 260 LEU A C 1
ATOM 2030 O O . LEU A 1 260 ? 5.147 19.382 14.149 1.00 70.44 260 LEU A O 1
ATOM 2034 N N . LYS A 1 261 ? 3.525 20.708 14.956 1.00 68.62 261 LYS A N 1
ATOM 2035 C CA . LYS A 1 261 ? 2.833 20.870 13.665 1.00 68.62 261 LYS A CA 1
ATOM 2036 C C . LYS A 1 261 ? 3.686 21.650 12.663 1.00 68.62 261 LYS A C 1
ATOM 2038 O O . LYS A 1 261 ? 3.760 21.254 11.497 1.00 68.62 261 LYS A O 1
ATOM 2043 N N . ARG A 1 262 ? 4.349 22.730 13.096 1.00 72.44 262 ARG A N 1
ATOM 2044 C CA . ARG A 1 262 ? 5.255 23.524 12.246 1.00 72.44 262 ARG A CA 1
ATOM 2045 C C . ARG A 1 262 ? 6.463 22.705 11.794 1.00 72.44 262 ARG A C 1
ATOM 2047 O O . ARG A 1 262 ? 6.788 22.731 10.607 1.00 72.44 262 ARG A O 1
ATOM 2054 N N . GLU A 1 263 ? 7.094 21.949 12.689 1.00 72.25 263 GLU A N 1
ATOM 2055 C CA . GLU A 1 263 ? 8.210 21.060 12.339 1.00 72.25 263 GLU A CA 1
ATOM 2056 C C . GLU A 1 263 ? 7.789 19.954 11.376 1.00 72.25 263 GLU A C 1
ATOM 2058 O O . GLU A 1 263 ? 8.439 19.755 10.351 1.00 72.25 263 GLU A O 1
ATOM 2063 N N . ASN A 1 264 ? 6.654 19.296 11.628 1.00 69.38 264 ASN A N 1
ATOM 2064 C CA . ASN A 1 264 ? 6.120 18.296 10.704 1.00 69.38 264 ASN A CA 1
ATOM 2065 C C . ASN A 1 264 ? 5.856 18.876 9.313 1.00 69.38 264 ASN A C 1
ATOM 2067 O O . ASN A 1 264 ? 6.097 18.207 8.307 1.00 69.38 264 ASN A O 1
ATOM 2071 N N . LEU A 1 265 ? 5.372 20.117 9.230 1.00 75.62 265 LEU A N 1
ATOM 2072 C CA . LEU A 1 265 ? 5.162 20.786 7.951 1.00 75.62 265 LEU A CA 1
ATOM 2073 C C . LEU A 1 265 ? 6.492 21.072 7.237 1.00 75.62 265 LEU A C 1
ATOM 2075 O O . LEU A 1 265 ? 6.590 20.833 6.033 1.00 75.62 265 LEU A O 1
ATOM 2079 N N . LYS A 1 266 ? 7.520 21.535 7.965 1.00 78.94 266 LYS A N 1
ATOM 2080 C CA . LYS A 1 266 ? 8.877 21.734 7.422 1.00 78.94 266 LYS A CA 1
ATOM 2081 C C . LYS A 1 266 ? 9.467 20.420 6.909 1.00 78.94 266 LYS A C 1
ATOM 2083 O O . LYS A 1 266 ? 9.917 20.365 5.767 1.00 78.94 266 LYS A O 1
ATOM 2088 N N . LEU A 1 267 ? 9.391 19.354 7.705 1.00 74.88 267 LEU A N 1
ATOM 2089 C CA . LEU A 1 267 ? 9.879 18.024 7.334 1.00 74.88 267 LEU A CA 1
ATOM 2090 C C . LEU A 1 267 ? 9.138 17.463 6.119 1.00 74.88 267 LEU A C 1
ATOM 2092 O O . LEU A 1 267 ? 9.771 16.944 5.205 1.00 74.88 267 LEU A O 1
ATOM 2096 N N . LYS A 1 268 ? 7.810 17.621 6.045 1.00 71.56 268 LYS A N 1
ATOM 2097 C CA . LYS A 1 268 ? 7.028 17.218 4.864 1.00 71.56 268 LYS A CA 1
ATOM 2098 C C . LYS A 1 268 ? 7.444 17.974 3.604 1.00 71.56 268 LYS A C 1
ATOM 2100 O O . LYS A 1 268 ? 7.570 17.351 2.553 1.00 71.56 268 LYS A O 1
ATOM 2105 N N . LYS A 1 269 ? 7.669 19.290 3.697 1.00 76.62 269 LYS A N 1
ATOM 2106 C CA . LYS A 1 269 ? 8.158 20.101 2.569 1.00 76.62 269 LYS A CA 1
ATOM 2107 C C . LYS A 1 269 ? 9.549 19.647 2.122 1.00 76.62 269 LYS A C 1
ATOM 2109 O O . LYS A 1 269 ? 9.736 19.405 0.935 1.00 76.62 269 LYS A O 1
ATOM 2114 N N . SER A 1 270 ? 10.474 19.462 3.065 1.00 75.00 270 SER A N 1
ATOM 2115 C CA . SER A 1 270 ? 11.834 18.983 2.783 1.00 75.00 270 SER A CA 1
ATOM 2116 C C . SER A 1 270 ? 11.826 17.596 2.129 1.00 75.00 270 SER A C 1
ATOM 2118 O O . SER A 1 270 ? 12.405 17.407 1.065 1.00 75.00 270 SER A O 1
ATOM 2120 N N . ASN A 1 271 ? 11.056 16.650 2.674 1.00 67.12 271 ASN A N 1
ATOM 2121 C CA . ASN A 1 271 ? 10.920 15.311 2.097 1.00 67.12 271 ASN A CA 1
ATOM 2122 C C . ASN A 1 271 ? 10.297 15.333 0.696 1.00 67.12 271 ASN A C 1
ATOM 2124 O O . ASN A 1 271 ? 10.720 14.576 -0.173 1.00 67.12 271 ASN A O 1
ATOM 2128 N N . SER A 1 272 ? 9.305 16.196 0.453 1.00 70.62 272 SER A N 1
ATOM 2129 C CA . SER A 1 272 ? 8.738 16.362 -0.887 1.00 70.62 272 SER A CA 1
ATOM 2130 C C . SER A 1 272 ? 9.760 16.933 -1.870 1.00 70.62 272 SER A C 1
ATOM 2132 O O . SER A 1 272 ? 9.775 16.499 -3.019 1.00 70.62 272 SER A O 1
ATOM 2134 N N . HIS A 1 273 ? 10.590 17.884 -1.437 1.00 76.62 273 HIS A N 1
ATOM 2135 C CA . HIS A 1 273 ? 11.641 18.474 -2.262 1.00 76.62 273 HIS A CA 1
ATOM 2136 C C . HIS A 1 273 ? 12.718 17.445 -2.610 1.00 76.62 273 HIS A C 1
ATOM 2138 O O . HIS A 1 273 ? 12.933 17.183 -3.787 1.00 76.62 273 HIS A O 1
ATOM 2144 N N . LEU A 1 274 ? 13.274 16.762 -1.605 1.00 74.25 274 LEU A N 1
ATOM 2145 C CA . LEU A 1 274 ? 14.259 15.692 -1.795 1.00 74.25 274 LEU A CA 1
ATOM 2146 C C . LEU A 1 274 ? 13.717 14.554 -2.665 1.00 74.25 274 LEU A C 1
ATOM 2148 O O . LEU A 1 274 ? 14.443 13.975 -3.466 1.00 74.25 274 LEU A O 1
ATOM 2152 N N . SER A 1 275 ? 12.431 14.219 -2.531 1.00 64.31 275 SER A N 1
ATOM 2153 C CA . SER A 1 275 ? 11.811 13.202 -3.380 1.00 64.31 275 SER A CA 1
ATOM 2154 C C . SER A 1 275 ? 11.721 13.646 -4.838 1.00 64.31 275 SER A C 1
ATOM 2156 O O . SER A 1 275 ? 11.965 12.816 -5.710 1.00 64.31 275 SER A O 1
ATOM 2158 N N . LYS A 1 276 ? 11.375 14.916 -5.103 1.00 73.31 276 LYS A N 1
ATOM 2159 C CA . LYS A 1 276 ? 11.359 15.485 -6.460 1.00 73.31 276 LYS A CA 1
ATOM 2160 C C . LYS A 1 276 ? 12.760 15.512 -7.055 1.00 73.31 276 LYS A C 1
ATOM 2162 O O . LYS A 1 276 ? 12.963 14.977 -8.137 1.00 73.31 276 LYS A O 1
ATOM 2167 N N . GLU A 1 277 ? 13.724 16.020 -6.297 1.00 70.56 277 GLU A N 1
ATOM 2168 C CA . GLU A 1 277 ? 15.130 16.084 -6.691 1.00 70.56 277 GLU A CA 1
ATOM 2169 C C . GLU A 1 277 ? 15.688 14.690 -7.003 1.00 70.56 277 GLU A C 1
ATOM 2171 O O . GLU A 1 277 ? 16.334 14.487 -8.024 1.00 70.56 277 GLU A O 1
ATOM 2176 N N . LYS A 1 278 ? 15.347 13.680 -6.192 1.00 67.94 278 LYS A N 1
ATOM 2177 C CA . LYS A 1 278 ? 15.690 12.281 -6.466 1.00 67.94 278 LYS A CA 1
ATOM 2178 C C . LYS A 1 278 ? 15.059 11.769 -7.762 1.00 67.94 278 LYS A C 1
ATOM 2180 O O . LYS A 1 278 ? 15.731 11.073 -8.517 1.00 67.94 278 LYS A O 1
ATOM 2185 N N . THR A 1 279 ? 13.780 12.050 -8.016 1.00 61.38 279 THR A N 1
ATOM 2186 C CA . THR A 1 279 ? 13.137 11.645 -9.278 1.00 61.38 279 THR A CA 1
ATOM 2187 C C . THR A 1 279 ? 13.713 12.374 -10.485 1.00 61.38 279 THR A C 1
ATOM 2189 O O . THR A 1 279 ? 13.844 11.759 -11.538 1.00 61.38 279 THR A O 1
ATOM 2192 N N . ASP A 1 280 ? 14.091 13.640 -10.340 1.00 65.44 280 ASP A N 1
ATOM 2193 C CA . ASP A 1 280 ? 14.684 14.433 -11.413 1.00 65.44 280 ASP A CA 1
ATOM 2194 C C . ASP A 1 280 ? 16.116 13.975 -11.696 1.00 65.44 280 ASP A C 1
ATOM 2196 O O . ASP A 1 280 ? 16.445 13.732 -12.851 1.00 65.44 280 ASP A O 1
ATOM 2200 N N . MET A 1 281 ? 16.920 13.704 -10.661 1.00 65.25 281 MET A N 1
ATOM 2201 C CA . MET A 1 281 ? 18.221 13.043 -10.801 1.00 65.25 281 MET A CA 1
ATOM 2202 C C . MET A 1 281 ? 18.092 11.660 -11.436 1.00 65.25 281 MET A C 1
ATOM 2204 O O . MET A 1 281 ? 18.912 11.300 -12.271 1.00 65.25 281 MET A O 1
ATOM 2208 N N . GLN A 1 282 ? 17.071 10.875 -11.080 1.00 52.50 282 GLN A N 1
ATOM 2209 C CA . GLN A 1 282 ? 16.843 9.567 -11.697 1.00 52.50 282 GLN A CA 1
ATOM 2210 C C . GLN A 1 282 ? 16.476 9.705 -13.178 1.00 52.50 282 GLN A C 1
ATOM 2212 O O . GLN A 1 282 ? 17.009 8.965 -13.995 1.00 52.50 282 GLN A O 1
ATOM 2217 N N . LYS A 1 283 ? 15.626 10.675 -13.541 1.00 56.31 283 LYS A N 1
ATOM 2218 C CA . LYS A 1 283 ? 15.298 10.979 -14.942 1.00 56.31 283 LYS A CA 1
ATOM 2219 C C . LYS A 1 283 ? 16.506 11.488 -15.714 1.00 56.31 283 LYS A C 1
ATOM 2221 O O . LYS A 1 283 ? 16.694 11.076 -16.849 1.00 56.31 283 LYS A O 1
ATOM 2226 N N . GLN A 1 284 ? 17.324 12.349 -15.115 1.00 58.22 284 GLN A N 1
ATOM 2227 C CA . GLN A 1 284 ? 18.584 12.799 -15.702 1.00 58.22 284 GLN A CA 1
ATOM 2228 C C . GLN A 1 284 ? 19.542 11.619 -15.878 1.00 58.22 284 GLN A C 1
ATOM 2230 O O . GLN A 1 284 ? 20.123 11.472 -16.942 1.00 58.22 284 GLN A O 1
ATOM 2235 N N . LEU A 1 285 ? 19.641 10.715 -14.900 1.00 52.34 285 LEU A N 1
ATOM 2236 C CA . LEU A 1 285 ? 20.431 9.489 -15.012 1.00 52.34 285 LEU A CA 1
ATOM 2237 C C . LEU A 1 285 ? 19.905 8.575 -16.129 1.00 52.34 285 LEU A C 1
ATOM 2239 O O . LEU A 1 285 ? 20.697 8.010 -16.875 1.00 52.34 285 LEU A O 1
ATOM 2243 N N . ASP A 1 286 ? 18.586 8.452 -16.274 1.00 52.19 286 ASP A N 1
ATOM 2244 C CA . ASP A 1 286 ? 17.952 7.666 -17.334 1.00 52.19 286 ASP A CA 1
ATOM 2245 C C . ASP A 1 286 ? 18.125 8.330 -18.716 1.00 52.19 286 ASP A C 1
ATOM 2247 O O . ASP A 1 286 ? 18.333 7.629 -19.701 1.00 52.19 286 ASP A O 1
ATOM 2251 N N . GLN A 1 287 ? 18.138 9.666 -18.793 1.00 50.75 287 GLN A N 1
ATOM 2252 C CA . GLN A 1 287 ? 18.499 10.438 -19.994 1.00 50.75 287 GLN A CA 1
ATOM 2253 C C . GLN A 1 287 ? 19.995 10.330 -20.335 1.00 50.75 287 GLN A C 1
ATOM 2255 O O . GLN A 1 287 ? 20.377 10.472 -21.495 1.00 50.75 287 GLN A O 1
ATOM 2260 N N . VAL A 1 288 ? 20.833 10.053 -19.333 1.00 51.97 288 VAL A N 1
ATOM 2261 C CA . VAL A 1 288 ? 22.291 9.894 -19.434 1.00 51.97 288 VAL A CA 1
ATOM 2262 C C . VAL A 1 288 ? 22.708 8.424 -19.628 1.00 51.97 288 VAL A C 1
ATOM 2264 O O . VAL A 1 288 ? 23.891 8.154 -19.834 1.00 51.97 288 VAL A O 1
ATOM 2267 N N . ARG A 1 289 ? 21.769 7.461 -19.677 1.00 58.69 289 ARG A N 1
ATOM 2268 C CA . ARG A 1 289 ? 22.033 6.092 -20.174 1.00 58.69 289 ARG A CA 1
ATOM 2269 C C . ARG A 1 289 ? 22.314 6.155 -21.675 1.00 58.69 289 ARG A C 1
ATOM 2271 O O . ARG A 1 289 ? 21.444 5.965 -22.519 1.00 58.69 289 ARG A O 1
ATOM 2278 N N . GLY A 1 290 ? 23.551 6.522 -21.989 1.00 61.34 290 GLY A N 1
ATOM 2279 C CA . GLY A 1 290 ? 23.926 7.152 -23.246 1.00 61.34 290 GLY A CA 1
ATOM 2280 C C . GLY A 1 290 ? 24.026 6.217 -24.440 1.00 61.34 290 GLY A C 1
ATOM 2281 O O . GLY A 1 290 ? 24.185 6.710 -25.556 1.00 61.34 290 GLY A O 1
ATOM 2282 N N . LEU A 1 291 ? 23.934 4.894 -24.267 1.00 71.50 291 LEU A N 1
ATOM 2283 C CA . LEU A 1 291 ? 24.104 3.946 -25.366 1.00 71.50 291 LEU A CA 1
ATOM 2284 C C . LEU A 1 291 ? 23.206 2.714 -25.236 1.00 71.50 291 LEU A C 1
ATOM 2286 O O . LEU A 1 291 ? 23.484 1.787 -24.480 1.00 71.50 291 LEU A O 1
ATOM 2290 N N . GLU A 1 292 ? 22.169 2.676 -26.071 1.00 83.06 292 GLU A N 1
ATOM 2291 C CA . GLU A 1 292 ? 21.355 1.486 -26.321 1.00 83.06 292 GLU A CA 1
ATOM 2292 C C . GLU A 1 292 ? 22.245 0.298 -26.727 1.00 83.06 292 GLU A C 1
ATOM 2294 O O . GLU A 1 292 ? 22.865 0.304 -27.796 1.00 83.06 292 GLU A O 1
ATOM 2299 N N . LEU A 1 293 ? 22.295 -0.744 -25.889 1.00 87.38 293 LEU A N 1
ATOM 2300 C CA . LEU A 1 293 ? 23.173 -1.910 -26.079 1.00 87.38 293 LEU A CA 1
ATOM 2301 C C . LEU A 1 293 ? 22.942 -2.610 -27.426 1.00 87.38 293 LEU A C 1
ATOM 2303 O O . LEU A 1 293 ? 23.891 -3.058 -28.069 1.00 87.38 293 LEU A O 1
ATOM 2307 N N . GLY A 1 294 ? 21.690 -2.657 -27.891 1.00 86.38 294 GLY A N 1
ATOM 2308 C CA . GLY A 1 294 ? 21.354 -3.183 -29.217 1.00 86.38 294 GLY A CA 1
ATOM 2309 C C . GLY A 1 294 ? 22.017 -2.395 -30.348 1.00 86.38 294 GLY A C 1
ATOM 2310 O O . GLY A 1 294 ? 22.580 -2.978 -31.276 1.00 86.38 294 GLY A O 1
ATOM 2311 N N . ARG A 1 295 ? 22.044 -1.064 -30.225 1.00 86.75 295 ARG A N 1
ATOM 2312 C CA . ARG A 1 295 ? 22.689 -0.174 -31.195 1.00 86.75 295 ARG A CA 1
ATOM 2313 C C . ARG A 1 295 ? 24.208 -0.339 -31.177 1.00 86.75 295 ARG A C 1
ATOM 2315 O O . ARG A 1 295 ? 24.829 -0.342 -32.235 1.00 86.75 295 ARG A O 1
ATOM 2322 N N . VAL A 1 296 ? 24.809 -0.536 -30.002 1.00 88.56 296 VAL A N 1
ATOM 2323 C CA . VAL A 1 296 ? 26.245 -0.855 -29.867 1.00 88.56 296 VAL A CA 1
ATOM 2324 C C . VAL A 1 296 ? 26.591 -2.142 -30.620 1.00 88.56 296 VAL A C 1
ATOM 2326 O O . VAL A 1 296 ? 27.529 -2.153 -31.420 1.00 88.56 296 VAL A O 1
ATOM 2329 N N . LEU A 1 297 ? 25.799 -3.203 -30.434 1.00 91.19 297 LEU A N 1
ATOM 2330 C CA . LEU A 1 297 ? 25.988 -4.490 -31.114 1.00 91.19 297 LEU A CA 1
ATOM 2331 C C . LEU A 1 297 ? 25.871 -4.381 -32.638 1.00 91.19 297 LEU A C 1
ATOM 2333 O O . LEU A 1 297 ? 26.687 -4.951 -33.363 1.00 91.19 297 LEU A O 1
ATOM 2337 N N . GLN A 1 298 ? 24.893 -3.633 -33.138 1.00 91.75 298 GLN A N 1
ATOM 2338 C CA . GLN A 1 298 ? 24.699 -3.443 -34.576 1.00 91.75 298 GLN A CA 1
ATOM 2339 C C . GLN A 1 298 ? 25.799 -2.570 -35.200 1.00 91.75 298 GLN A C 1
ATOM 2341 O O . GLN A 1 298 ? 26.356 -2.924 -36.239 1.00 91.75 298 GLN A O 1
ATOM 2346 N N . THR A 1 299 ? 26.159 -1.450 -34.569 1.00 87.19 299 THR A N 1
ATOM 2347 C CA . THR A 1 299 ? 27.110 -0.490 -35.150 1.00 87.19 299 THR A CA 1
ATOM 2348 C C . THR A 1 299 ? 28.548 -1.000 -35.106 1.00 87.19 299 THR A C 1
ATOM 2350 O O . THR A 1 299 ? 29.207 -1.021 -36.151 1.00 87.19 299 THR A O 1
ATOM 2353 N N . LEU A 1 300 ? 29.032 -1.417 -33.927 1.00 90.38 300 LEU A N 1
ATOM 2354 C CA . LEU A 1 300 ? 30.434 -1.810 -33.723 1.00 90.38 300 LEU A CA 1
ATOM 2355 C C . LEU A 1 300 ? 30.702 -3.266 -34.097 1.00 90.38 300 LEU A C 1
ATOM 2357 O O . LEU A 1 300 ? 31.755 -3.572 -34.652 1.00 90.38 300 LEU A O 1
ATOM 2361 N N . PHE A 1 301 ? 29.751 -4.159 -33.817 1.00 93.12 301 PHE A N 1
ATOM 2362 C CA . PHE A 1 301 ? 29.949 -5.602 -33.979 1.00 93.12 301 PHE A CA 1
ATOM 2363 C C . PHE A 1 301 ? 29.163 -6.210 -35.140 1.00 93.12 301 PHE A C 1
ATOM 2365 O O . PHE A 1 301 ? 29.247 -7.416 -35.362 1.00 93.12 301 PHE A O 1
ATOM 2372 N N . LYS A 1 302 ? 28.416 -5.391 -35.894 1.00 93.56 302 LYS A N 1
ATOM 2373 C CA . LYS A 1 302 ? 27.612 -5.817 -37.052 1.00 93.56 302 LYS A CA 1
ATOM 2374 C C . LYS A 1 302 ? 26.662 -6.974 -36.721 1.00 93.56 302 LYS A C 1
ATOM 2376 O O . LYS A 1 302 ? 26.404 -7.840 -37.557 1.00 93.56 302 LYS A O 1
ATOM 2381 N N . ALA A 1 303 ? 26.156 -6.999 -35.487 1.00 92.56 303 ALA A N 1
ATOM 2382 C CA . ALA A 1 303 ? 25.225 -8.021 -35.040 1.00 92.56 303 ALA A CA 1
ATOM 2383 C C . ALA A 1 303 ? 23.874 -7.891 -35.759 1.00 92.56 303 ALA A C 1
ATOM 2385 O O . ALA A 1 303 ? 23.393 -6.784 -36.001 1.00 92.56 303 ALA A O 1
ATOM 2386 N N . LYS A 1 304 ? 23.231 -9.024 -36.046 1.00 92.88 304 LYS A N 1
ATOM 2387 C CA . LYS A 1 304 ? 21.859 -9.089 -36.563 1.00 92.88 304 LYS A CA 1
ATOM 2388 C C . LYS A 1 304 ? 20.862 -9.283 -35.415 1.00 92.88 304 LYS A C 1
ATOM 2390 O O . LYS A 1 304 ? 21.184 -9.950 -34.433 1.00 92.88 304 LYS A O 1
ATOM 2395 N N . GLY A 1 305 ? 19.656 -8.730 -35.546 1.00 88.50 305 GLY A N 1
ATOM 2396 C CA . GLY A 1 305 ? 18.600 -8.769 -34.526 1.00 88.50 305 GLY A CA 1
ATOM 2397 C C . GLY A 1 305 ? 18.030 -7.375 -34.212 1.00 88.50 305 GLY A C 1
ATOM 2398 O O . GLY A 1 305 ? 18.383 -6.419 -34.909 1.00 88.50 305 GLY A O 1
ATOM 2399 N N . PRO A 1 306 ? 17.184 -7.241 -33.173 1.00 85.75 306 PRO A N 1
ATOM 2400 C CA . PRO A 1 306 ? 16.853 -8.276 -32.192 1.00 85.75 306 PRO A CA 1
ATOM 2401 C C . PRO A 1 306 ? 15.940 -9.376 -32.754 1.00 85.75 306 PRO A C 1
ATOM 2403 O O . PRO A 1 306 ? 15.043 -9.117 -33.549 1.00 85.75 306 PRO A O 1
ATOM 2406 N N . TYR A 1 307 ? 16.157 -10.612 -32.310 1.00 84.75 307 TYR A N 1
ATOM 2407 C CA . TYR A 1 307 ? 15.301 -11.768 -32.573 1.00 84.75 307 TYR A CA 1
ATOM 2408 C C . TYR A 1 307 ? 14.572 -12.172 -31.285 1.00 84.75 307 TYR A C 1
ATOM 2410 O O . TYR A 1 307 ? 15.202 -12.294 -30.236 1.00 84.75 307 TYR A O 1
ATOM 2418 N N . GLY A 1 308 ? 13.257 -12.410 -31.363 1.00 66.44 308 GLY A N 1
ATOM 2419 C CA . GLY A 1 308 ? 12.444 -12.817 -30.206 1.00 66.44 308 GLY A CA 1
ATOM 2420 C C . GLY A 1 308 ? 12.039 -11.675 -29.265 1.00 66.44 308 GLY A C 1
ATOM 2421 O O . GLY A 1 308 ? 12.012 -11.878 -28.055 1.00 66.44 308 GLY A O 1
ATOM 2422 N N . ALA A 1 309 ? 11.738 -10.488 -29.804 1.00 57.91 309 ALA A N 1
ATOM 2423 C CA . ALA A 1 309 ? 11.188 -9.371 -29.037 1.00 57.91 309 ALA A CA 1
ATOM 2424 C C . ALA A 1 309 ? 9.729 -9.669 -28.630 1.00 57.91 309 ALA A C 1
ATOM 2426 O O . ALA A 1 309 ? 8.801 -9.447 -29.402 1.00 57.91 309 ALA A O 1
ATOM 2427 N N . GLY A 1 310 ? 9.539 -10.220 -27.433 1.00 57.00 310 GLY A N 1
ATOM 2428 C CA . GLY A 1 310 ? 8.240 -10.382 -26.776 1.00 57.00 310 GLY A CA 1
ATOM 2429 C C . GLY A 1 310 ? 8.326 -9.911 -25.325 1.00 57.00 310 GLY A C 1
ATOM 2430 O O . GLY A 1 310 ? 9.416 -9.917 -24.745 1.00 57.00 310 GLY A O 1
ATOM 2431 N N . GLU A 1 311 ? 7.202 -9.480 -24.744 1.00 49.25 311 GLU A N 1
ATOM 2432 C CA . GLU A 1 311 ? 7.154 -8.986 -23.361 1.00 49.25 311 GLU A CA 1
ATOM 2433 C C . GLU A 1 311 ? 7.810 -9.981 -22.388 1.00 49.25 311 GLU A C 1
ATOM 2435 O O . GLU A 1 311 ? 7.419 -11.142 -22.290 1.00 49.25 311 GLU A O 1
ATOM 2440 N N . GLY A 1 312 ? 8.838 -9.517 -21.670 1.00 59.03 312 GLY A N 1
ATOM 2441 C CA . GLY A 1 312 ? 9.522 -10.288 -20.627 1.00 59.03 312 GLY A CA 1
ATOM 2442 C C . GLY A 1 312 ? 10.713 -11.146 -21.075 1.00 59.03 312 GLY A C 1
ATOM 2443 O O . GLY A 1 312 ? 11.352 -11.756 -20.214 1.00 59.03 312 GLY A O 1
ATOM 2444 N N . HIS A 1 313 ? 11.071 -11.176 -22.365 1.00 67.31 313 HIS A N 1
ATOM 2445 C CA . HIS A 1 313 ? 12.239 -11.917 -22.861 1.00 67.31 313 HIS A CA 1
ATOM 2446 C C . HIS A 1 313 ? 13.396 -10.989 -23.282 1.00 67.31 313 HIS A C 1
ATOM 2448 O O . HIS A 1 313 ? 13.156 -9.929 -23.856 1.00 67.31 313 HIS A O 1
ATOM 2454 N N . PRO A 1 314 ? 14.667 -11.357 -23.009 1.00 77.19 314 PRO A N 1
ATOM 2455 C CA . PRO A 1 314 ? 15.813 -10.563 -23.439 1.00 77.19 314 PRO A CA 1
ATOM 2456 C C . PRO A 1 314 ? 15.934 -10.561 -24.967 1.00 77.19 314 PRO A C 1
ATOM 2458 O O . PRO A 1 314 ? 15.834 -11.607 -25.611 1.00 77.19 314 PRO A O 1
ATOM 2461 N N . ASN A 1 315 ? 16.234 -9.395 -25.534 1.00 87.19 315 ASN A N 1
ATOM 2462 C CA . ASN A 1 315 ? 16.500 -9.224 -26.955 1.00 87.19 315 ASN A CA 1
ATOM 2463 C C . ASN A 1 315 ? 17.739 -10.032 -27.360 1.00 87.19 315 ASN A C 1
ATOM 2465 O O . ASN A 1 315 ? 18.830 -9.810 -26.829 1.00 87.19 315 ASN A O 1
ATOM 2469 N N . ARG A 1 316 ? 17.592 -10.956 -28.315 1.00 91.06 316 ARG A N 1
ATOM 2470 C CA . ARG A 1 316 ? 18.703 -11.780 -28.810 1.00 91.06 316 ARG A CA 1
ATOM 2471 C C . ARG A 1 316 ? 19.327 -11.166 -30.058 1.00 91.06 316 ARG A C 1
ATOM 2473 O O . ARG A 1 316 ? 18.644 -10.954 -31.056 1.00 91.06 316 ARG A O 1
ATOM 2480 N N . TYR A 1 317 ? 20.635 -10.956 -30.023 1.00 93.44 317 TYR A N 1
ATOM 2481 C CA . TYR A 1 317 ? 21.445 -10.516 -31.155 1.00 93.44 317 TYR A CA 1
ATOM 2482 C C . TYR A 1 317 ? 22.449 -11.604 -31.534 1.00 93.44 317 TYR A C 1
ATOM 2484 O O . TYR A 1 317 ? 22.970 -12.305 -30.666 1.00 93.44 317 TYR A O 1
ATOM 2492 N N . ILE A 1 318 ? 22.722 -11.743 -32.828 1.00 93.06 318 ILE A N 1
ATOM 2493 C CA . ILE A 1 318 ? 23.638 -12.748 -33.376 1.00 93.06 318 ILE A CA 1
ATOM 24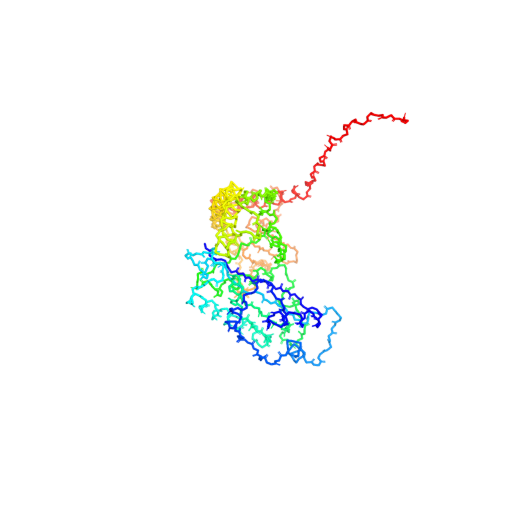94 C C . ILE A 1 318 ? 24.808 -12.030 -34.041 1.00 93.06 318 ILE A C 1
ATOM 2496 O O . ILE A 1 318 ? 24.612 -11.231 -34.958 1.00 93.06 318 ILE A O 1
ATOM 2500 N N . LEU A 1 319 ? 26.020 -12.310 -33.574 1.00 93.62 319 LEU A N 1
ATOM 2501 C CA . LEU A 1 319 ? 27.259 -11.761 -34.119 1.00 93.62 319 LEU A CA 1
ATOM 2502 C C . LEU A 1 319 ? 27.637 -12.434 -35.455 1.00 93.62 319 LEU A C 1
ATOM 2504 O O . LEU A 1 319 ? 27.175 -13.543 -35.733 1.00 93.62 319 LEU A O 1
ATOM 2508 N N . PRO A 1 320 ? 28.499 -11.813 -36.286 1.00 92.94 320 PRO A N 1
ATOM 2509 C CA . PRO A 1 320 ? 28.965 -12.412 -37.543 1.00 92.94 320 PRO A CA 1
ATOM 2510 C C . PRO A 1 320 ? 29.621 -13.792 -37.380 1.00 92.94 320 PRO A C 1
ATOM 2512 O O . PRO A 1 320 ? 29.515 -14.638 -38.263 1.00 92.94 320 PRO A O 1
ATOM 2515 N N . ASP A 1 321 ? 30.242 -14.043 -36.226 1.00 91.62 321 ASP A N 1
ATOM 2516 C CA . ASP A 1 321 ? 30.848 -15.326 -35.849 1.00 91.62 321 ASP A CA 1
ATOM 2517 C C . ASP A 1 321 ? 29.852 -16.330 -35.234 1.00 91.62 321 ASP A C 1
ATOM 2519 O O . ASP A 1 321 ? 30.254 -17.355 -34.688 1.00 91.62 321 ASP A O 1
ATOM 2523 N N . LYS A 1 322 ? 28.548 -16.042 -35.337 1.00 90.94 322 LYS A N 1
ATOM 2524 C CA . LYS A 1 322 ? 27.422 -16.838 -34.825 1.00 90.94 322 LYS A CA 1
ATOM 2525 C C . LYS A 1 322 ? 27.297 -16.894 -33.298 1.00 90.94 322 LYS A C 1
ATOM 2527 O O . LYS A 1 322 ? 26.431 -17.613 -32.804 1.00 90.94 322 LYS A O 1
ATOM 2532 N N . ARG A 1 323 ? 28.087 -16.131 -32.530 1.00 92.50 323 ARG A N 1
ATOM 2533 C CA . ARG A 1 323 ? 27.869 -16.011 -31.079 1.00 92.50 323 ARG A CA 1
ATOM 2534 C C . ARG A 1 323 ? 26.584 -15.243 -30.779 1.00 92.50 323 ARG A C 1
ATOM 2536 O O . ARG A 1 323 ? 26.272 -14.242 -31.425 1.00 92.50 323 ARG A O 1
ATOM 2543 N N . GLU A 1 324 ? 25.872 -15.685 -29.748 1.00 92.00 324 GLU A N 1
ATOM 2544 C CA . GLU A 1 324 ? 24.651 -15.033 -29.281 1.00 92.00 324 GLU A CA 1
ATOM 2545 C C . GLU A 1 324 ? 24.936 -14.052 -28.143 1.00 92.00 324 GLU A C 1
ATOM 2547 O O . GLU A 1 324 ? 25.657 -14.361 -27.190 1.00 92.00 324 GLU A O 1
ATOM 2552 N N . VAL A 1 325 ? 24.312 -12.878 -28.221 1.00 92.62 325 VAL A N 1
ATOM 2553 C CA . VAL A 1 325 ? 24.312 -11.871 -27.162 1.00 92.62 325 VAL A CA 1
ATOM 2554 C C . VAL A 1 325 ? 22.871 -11.584 -26.766 1.00 92.62 325 VAL A C 1
ATOM 2556 O O . VAL A 1 325 ? 22.064 -11.131 -27.576 1.00 92.62 325 VAL A O 1
ATOM 2559 N N . LEU A 1 326 ? 22.548 -11.858 -25.508 1.00 91.81 326 LEU A N 1
ATOM 2560 C CA . LEU A 1 326 ? 21.252 -11.562 -24.913 1.00 91.81 326 LEU A CA 1
ATOM 2561 C C . LEU A 1 326 ? 21.336 -10.205 -24.224 1.00 91.81 326 LEU A C 1
ATOM 2563 O O . LEU A 1 326 ? 22.214 -10.001 -23.386 1.00 91.81 326 LEU A O 1
ATOM 2567 N N . VAL A 1 327 ? 20.426 -9.300 -24.562 1.00 88.38 327 VAL A N 1
ATOM 2568 C CA . VAL A 1 327 ? 20.376 -7.934 -24.044 1.00 88.38 327 VAL A CA 1
ATOM 2569 C C . VAL A 1 327 ? 19.043 -7.699 -23.342 1.00 88.38 327 VAL A C 1
ATOM 2571 O O . VAL A 1 327 ? 17.975 -7.943 -23.896 1.00 88.38 327 VAL A O 1
ATOM 2574 N N . SER A 1 328 ? 19.114 -7.184 -22.124 1.00 82.50 328 SER A N 1
ATOM 2575 C CA . SER A 1 328 ? 18.004 -6.581 -21.382 1.00 82.50 328 SER A CA 1
ATOM 2576 C C . SER A 1 328 ? 18.372 -5.128 -21.101 1.00 82.50 328 SER A C 1
ATOM 2578 O O . SER A 1 328 ? 19.564 -4.855 -21.023 1.00 82.50 328 SER A O 1
ATOM 2580 N N . ASP A 1 329 ? 17.400 -4.234 -20.916 1.00 74.94 329 ASP A N 1
ATOM 2581 C CA . ASP A 1 329 ? 17.527 -2.778 -20.696 1.00 74.94 329 ASP A CA 1
ATOM 2582 C C . ASP A 1 329 ? 18.965 -2.233 -20.565 1.00 74.94 329 ASP A C 1
ATOM 2584 O O . ASP A 1 329 ? 19.455 -1.542 -21.450 1.00 74.94 329 ASP A O 1
ATOM 2588 N N . THR A 1 330 ? 19.674 -2.579 -19.482 1.00 77.50 330 THR A N 1
ATOM 2589 C CA . THR A 1 330 ? 21.052 -2.124 -19.208 1.00 77.50 330 THR A CA 1
ATOM 2590 C C . THR A 1 330 ? 22.081 -3.240 -19.018 1.00 77.50 330 THR A C 1
ATOM 2592 O O . THR A 1 330 ? 23.231 -2.980 -18.658 1.00 77.50 330 THR A O 1
ATOM 2595 N N . SER A 1 331 ? 21.703 -4.499 -19.226 1.00 86.31 331 SER A N 1
ATOM 2596 C CA . SER A 1 331 ? 22.554 -5.658 -18.951 1.00 86.31 331 SER A CA 1
ATOM 2597 C C . SER A 1 331 ? 22.600 -6.629 -20.112 1.00 86.31 331 SER A C 1
ATOM 2599 O O . SER A 1 331 ? 21.624 -6.805 -20.835 1.00 86.31 331 SER A O 1
ATOM 2601 N N . TRP A 1 332 ? 23.717 -7.326 -20.245 1.00 91.88 332 TRP A N 1
ATOM 2602 C CA . TRP A 1 332 ? 23.916 -8.274 -21.326 1.00 91.88 332 TRP A CA 1
ATOM 2603 C C . TRP A 1 332 ? 24.521 -9.581 -20.818 1.00 91.88 332 TRP A C 1
ATOM 2605 O O . TRP A 1 332 ? 25.184 -9.642 -19.775 1.00 91.88 332 TRP A O 1
ATOM 2615 N N . LYS A 1 333 ? 24.284 -10.652 -21.575 1.00 93.06 333 LYS A N 1
ATOM 2616 C CA . LYS A 1 333 ? 24.817 -11.990 -21.328 1.00 93.06 333 LYS A CA 1
ATOM 2617 C C . LYS A 1 333 ? 25.262 -12.628 -22.640 1.00 93.06 333 LYS A C 1
ATOM 2619 O O . LYS A 1 333 ? 24.510 -12.653 -23.607 1.00 93.06 333 LYS A O 1
ATOM 2624 N N . ILE A 1 334 ? 26.462 -13.198 -22.631 1.00 91.88 334 ILE A N 1
ATOM 2625 C CA . ILE A 1 334 ? 27.029 -14.013 -23.706 1.00 91.88 334 ILE A CA 1
ATOM 2626 C C . ILE A 1 334 ? 27.197 -15.430 -23.133 1.00 91.88 334 ILE A C 1
ATOM 2628 O O . ILE A 1 334 ? 28.088 -15.656 -22.301 1.00 91.88 334 ILE A O 1
ATOM 2632 N N . PRO A 1 335 ? 26.314 -16.381 -23.487 1.00 85.81 335 PRO A N 1
ATOM 2633 C CA . PRO A 1 335 ? 26.422 -17.764 -23.034 1.00 85.81 335 PRO A CA 1
ATOM 2634 C C . PRO A 1 335 ? 27.793 -18.387 -23.375 1.00 85.81 335 PRO A C 1
ATOM 2636 O O . PRO A 1 335 ? 28.368 -18.053 -24.410 1.00 85.81 335 PRO A O 1
ATOM 2639 N N . PRO A 1 336 ? 28.333 -19.291 -22.532 1.00 78.62 336 PRO A N 1
ATOM 2640 C CA . PRO A 1 336 ? 27.721 -19.831 -21.313 1.00 78.62 336 PRO A CA 1
ATOM 2641 C C . PRO A 1 336 ? 27.923 -18.976 -20.045 1.00 78.62 336 PRO A C 1
ATOM 2643 O O . PRO A 1 336 ? 27.101 -19.068 -19.135 1.00 78.62 336 PRO A O 1
ATOM 2646 N N . ALA A 1 337 ? 28.959 -18.129 -19.967 1.00 78.94 337 ALA A N 1
ATOM 2647 C CA . ALA A 1 337 ? 29.416 -17.578 -18.679 1.00 78.94 337 ALA A CA 1
ATOM 2648 C C . ALA A 1 337 ? 29.615 -16.051 -18.609 1.00 78.94 337 ALA A C 1
ATOM 2650 O O . ALA A 1 337 ? 29.609 -15.498 -17.507 1.00 78.94 337 ALA A O 1
ATOM 2651 N N . LYS A 1 338 ? 29.783 -15.342 -19.733 1.00 87.12 338 LYS A N 1
ATOM 2652 C CA . LYS A 1 338 ? 30.081 -13.901 -19.696 1.00 87.12 338 LYS A CA 1
ATOM 2653 C C . LYS A 1 338 ? 28.796 -13.093 -19.499 1.00 87.12 338 LYS A C 1
ATOM 2655 O O . LYS A 1 338 ? 27.794 -13.319 -20.174 1.00 87.12 338 LYS A O 1
ATOM 2660 N N . ARG A 1 339 ? 28.824 -12.137 -18.575 1.00 90.50 339 ARG A N 1
ATOM 2661 C CA . ARG A 1 339 ? 27.733 -11.191 -18.308 1.00 90.50 339 ARG A CA 1
ATOM 2662 C C . ARG A 1 339 ? 28.314 -9.864 -17.848 1.00 90.50 339 ARG A C 1
ATOM 2664 O O . ARG A 1 339 ? 29.362 -9.863 -17.207 1.00 90.50 339 ARG A O 1
ATOM 2671 N N . GLY A 1 340 ? 27.609 -8.776 -18.108 1.00 87.19 340 GLY A N 1
ATOM 2672 C CA . GLY A 1 340 ? 28.020 -7.445 -17.678 1.00 87.19 340 GLY A CA 1
ATOM 2673 C C . GLY A 1 340 ? 26.897 -6.431 -17.826 1.00 87.19 340 GLY A C 1
ATOM 2674 O O . GLY A 1 340 ? 25.752 -6.793 -18.127 1.00 87.19 340 GLY A O 1
ATOM 2675 N N . LYS A 1 341 ? 27.216 -5.166 -17.558 1.00 86.06 341 LYS A N 1
ATOM 2676 C CA . LYS A 1 341 ? 26.262 -4.059 -17.628 1.00 86.06 341 LYS A CA 1
ATOM 2677 C C . LYS A 1 341 ? 26.851 -2.904 -18.421 1.00 86.06 341 LYS A C 1
ATOM 2679 O O . LYS A 1 341 ? 28.032 -2.615 -18.303 1.00 86.06 341 LYS A O 1
ATOM 2684 N N . GLY A 1 342 ? 26.012 -2.237 -19.200 1.00 87.06 342 GLY A N 1
ATOM 2685 C CA . GLY A 1 342 ? 26.442 -1.073 -19.965 1.00 87.06 342 GLY A CA 1
ATOM 2686 C C . GLY A 1 342 ? 27.313 -1.398 -21.182 1.00 87.06 342 GLY A C 1
ATOM 2687 O O . GLY A 1 342 ? 27.706 -2.546 -21.434 1.00 87.06 342 GLY A O 1
ATOM 2688 N N . ALA A 1 343 ? 27.548 -0.362 -21.981 1.00 87.06 343 ALA A N 1
ATOM 2689 C CA . ALA A 1 343 ? 28.174 -0.464 -23.296 1.00 87.06 343 ALA A CA 1
ATOM 2690 C C . ALA A 1 343 ? 29.693 -0.673 -23.215 1.00 87.06 343 ALA A C 1
ATOM 2692 O O . ALA A 1 343 ? 30.256 -1.402 -24.032 1.00 87.06 343 ALA A O 1
ATOM 2693 N N . ILE A 1 344 ? 30.348 -0.072 -22.218 1.00 86.31 344 ILE A N 1
ATOM 2694 C CA . ILE A 1 344 ? 31.801 -0.171 -22.018 1.00 86.31 344 ILE A CA 1
ATOM 2695 C C . ILE A 1 344 ? 32.187 -1.621 -21.709 1.00 86.31 344 ILE A C 1
ATOM 2697 O O . ILE A 1 344 ? 32.991 -2.210 -22.434 1.00 86.31 344 ILE A O 1
ATOM 2701 N N . ASP A 1 345 ? 31.536 -2.240 -20.720 1.00 88.00 345 ASP A N 1
ATOM 2702 C CA . ASP A 1 345 ? 31.789 -3.636 -20.348 1.00 88.00 345 ASP A CA 1
ATOM 2703 C C . ASP A 1 345 ? 31.495 -4.588 -21.515 1.00 88.00 345 ASP A C 1
ATOM 2705 O O . ASP A 1 345 ? 32.194 -5.587 -21.698 1.00 88.00 345 ASP A O 1
ATOM 2709 N N . LEU A 1 346 ? 30.463 -4.287 -22.316 1.00 90.50 346 LEU A N 1
ATOM 2710 C CA . LEU A 1 346 ? 30.100 -5.082 -23.490 1.00 90.50 346 LEU A CA 1
ATOM 2711 C C . LEU A 1 346 ? 31.224 -5.084 -24.527 1.00 90.50 346 LEU A C 1
ATOM 2713 O O . LEU A 1 346 ? 31.615 -6.150 -25.011 1.00 90.50 346 LEU A O 1
ATOM 2717 N N . VAL A 1 347 ? 31.757 -3.901 -24.851 1.00 90.00 347 VAL A N 1
ATOM 2718 C CA . VAL A 1 347 ? 32.875 -3.767 -25.790 1.00 90.00 347 VAL A CA 1
ATOM 2719 C C . VAL A 1 347 ? 34.101 -4.484 -25.253 1.00 90.00 347 VAL A C 1
ATOM 2721 O O . VAL A 1 347 ? 34.693 -5.286 -25.977 1.00 90.00 347 VAL A O 1
ATOM 2724 N N . MET A 1 348 ? 34.435 -4.276 -23.977 1.00 91.06 348 MET A N 1
ATOM 2725 C CA . MET A 1 348 ? 35.572 -4.950 -23.358 1.00 91.06 348 MET A CA 1
ATOM 2726 C C . MET A 1 348 ? 35.439 -6.475 -23.446 1.00 91.06 348 MET A C 1
ATOM 2728 O O . MET A 1 348 ? 36.364 -7.169 -23.871 1.00 91.06 348 MET A O 1
ATOM 2732 N N . ALA A 1 349 ? 34.258 -7.010 -23.131 1.00 91.62 349 ALA A N 1
ATOM 2733 C CA . ALA A 1 349 ? 34.013 -8.445 -23.124 1.00 91.62 349 ALA A CA 1
ATOM 2734 C C . ALA A 1 349 ? 34.049 -9.095 -24.515 1.00 91.62 349 ALA A C 1
ATOM 2736 O O . ALA A 1 349 ? 34.509 -10.241 -24.630 1.00 91.62 349 ALA A O 1
ATOM 2737 N N . LEU A 1 350 ? 33.557 -8.396 -25.546 1.00 92.06 350 LEU A N 1
ATOM 2738 C CA . LEU A 1 350 ? 33.516 -8.881 -26.929 1.00 92.06 350 LEU A CA 1
ATOM 2739 C C . LEU A 1 350 ? 34.854 -8.741 -27.655 1.00 92.06 350 LEU A C 1
ATOM 2741 O O . LEU A 1 350 ? 35.190 -9.625 -28.444 1.00 92.06 350 LEU A O 1
ATOM 2745 N N . ARG A 1 351 ? 35.619 -7.682 -27.363 1.00 91.81 351 ARG A N 1
ATOM 2746 C CA . ARG A 1 351 ? 36.986 -7.483 -27.870 1.00 91.81 351 ARG A CA 1
ATOM 2747 C C . ARG A 1 351 ? 38.034 -8.307 -27.121 1.00 91.81 351 ARG A C 1
ATOM 2749 O O . ARG A 1 351 ? 39.124 -8.505 -27.642 1.00 91.81 351 ARG A O 1
ATOM 2756 N N . GLY A 1 352 ? 37.705 -8.806 -25.928 1.00 89.12 352 GLY A N 1
ATOM 2757 C CA . GLY A 1 352 ? 38.656 -9.524 -25.074 1.00 89.12 352 GLY A CA 1
ATOM 2758 C C . GLY A 1 352 ? 39.645 -8.595 -24.366 1.00 89.12 352 GLY A C 1
ATOM 2759 O O . GLY A 1 352 ? 40.737 -9.023 -24.012 1.00 89.12 352 GLY A O 1
ATOM 2760 N N . TYR A 1 353 ? 39.268 -7.333 -24.175 1.00 91.44 353 TYR A N 1
ATOM 2761 C CA . TYR A 1 353 ? 40.076 -6.329 -23.494 1.00 91.44 353 TYR A CA 1
ATOM 2762 C C . TYR A 1 353 ? 40.139 -6.586 -21.990 1.00 91.44 353 TYR A C 1
ATOM 2764 O O . TYR A 1 353 ? 39.133 -6.921 -21.358 1.00 91.44 353 TYR A O 1
ATOM 2772 N N . GLY A 1 354 ? 41.335 -6.411 -21.424 1.00 81.62 354 GLY A N 1
ATOM 2773 C CA . GLY A 1 354 ? 41.537 -6.405 -19.979 1.00 81.62 354 GLY A CA 1
ATOM 2774 C C . GLY A 1 354 ? 41.248 -5.033 -19.375 1.00 81.62 354 GLY A C 1
ATOM 2775 O O . GLY A 1 354 ? 40.956 -4.068 -20.081 1.00 81.62 354 GLY A O 1
ATOM 2776 N N . GLN A 1 355 ? 41.367 -4.917 -18.052 1.00 79.50 355 GLN A N 1
ATOM 2777 C CA . GLN A 1 355 ? 41.102 -3.657 -17.350 1.00 79.50 355 GLN A CA 1
ATOM 2778 C C . GLN A 1 355 ? 42.036 -2.520 -17.800 1.00 79.50 355 GLN A C 1
ATOM 2780 O O . GLN A 1 355 ? 41.635 -1.360 -17.836 1.00 79.50 355 GLN A O 1
ATOM 2785 N N . GLN A 1 356 ? 43.263 -2.863 -18.192 1.00 76.94 356 GLN A N 1
ATOM 2786 C CA . GLN A 1 356 ? 44.261 -1.950 -18.747 1.00 76.94 356 GLN A CA 1
ATOM 2787 C C . GLN A 1 356 ? 43.865 -1.350 -20.107 1.00 76.94 356 GLN A C 1
ATOM 2789 O O . GLN A 1 356 ? 44.385 -0.313 -20.502 1.00 76.94 356 GLN A O 1
ATOM 2794 N N . ASP A 1 357 ? 42.930 -1.981 -20.817 1.00 83.81 357 ASP A N 1
ATOM 2795 C CA . ASP A 1 357 ? 42.481 -1.580 -22.151 1.00 83.81 357 ASP A CA 1
ATOM 2796 C C . ASP A 1 357 ? 41.168 -0.774 -22.107 1.00 83.81 357 ASP A C 1
ATOM 2798 O O . ASP A 1 357 ? 40.559 -0.510 -23.145 1.00 83.81 357 ASP A O 1
ATOM 2802 N N . LEU A 1 358 ? 40.732 -0.341 -20.918 1.00 77.38 358 LEU A N 1
ATOM 2803 C CA . LEU A 1 358 ? 39.508 0.444 -20.721 1.00 77.38 358 LEU A CA 1
ATOM 2804 C C . LEU A 1 358 ? 39.455 1.677 -21.639 1.00 77.38 358 LEU A C 1
ATOM 2806 O O . LEU A 1 358 ? 38.438 1.940 -22.279 1.00 77.38 358 LEU A O 1
ATOM 2810 N N . THR A 1 359 ? 40.572 2.393 -21.772 1.00 74.50 359 THR A N 1
ATOM 2811 C CA . THR A 1 359 ? 40.677 3.580 -22.632 1.00 74.50 359 THR A CA 1
ATOM 2812 C C . THR A 1 359 ? 40.441 3.253 -24.109 1.00 74.50 359 THR A C 1
ATOM 2814 O O . THR A 1 359 ? 39.881 4.073 -24.833 1.00 74.50 359 THR A O 1
ATOM 2817 N N . LYS A 1 360 ? 40.795 2.040 -24.561 1.00 84.19 360 LYS A N 1
ATOM 2818 C CA . LYS A 1 360 ? 40.534 1.587 -25.937 1.00 84.19 360 LYS A CA 1
ATOM 2819 C C . LYS A 1 360 ? 39.043 1.348 -26.162 1.00 84.19 360 LYS A C 1
ATOM 2821 O O . LYS A 1 360 ? 38.500 1.817 -27.157 1.00 84.19 360 LYS A O 1
ATOM 2826 N N . ALA A 1 361 ? 38.368 0.693 -25.213 1.00 82.25 361 ALA A N 1
ATOM 2827 C CA . ALA A 1 361 ? 36.920 0.477 -25.276 1.00 82.25 361 ALA A CA 1
ATOM 2828 C C . ALA A 1 361 ? 36.140 1.802 -25.292 1.00 82.25 361 ALA A C 1
ATOM 2830 O O . ALA A 1 361 ? 35.229 1.980 -26.101 1.00 82.25 361 ALA A O 1
ATOM 2831 N N . ILE A 1 362 ? 36.533 2.747 -24.432 1.00 81.56 362 ILE A N 1
ATOM 2832 C CA . ILE A 1 362 ? 35.966 4.101 -24.389 1.00 81.56 362 ILE A CA 1
ATOM 2833 C C . ILE A 1 362 ? 36.205 4.823 -25.719 1.00 81.56 362 ILE A C 1
ATOM 2835 O O . ILE A 1 362 ? 35.274 5.414 -26.263 1.00 81.56 362 ILE A O 1
ATOM 2839 N N . GLY A 1 363 ? 37.419 4.738 -26.269 1.00 76.50 363 GLY A N 1
ATOM 2840 C CA . GLY A 1 363 ? 37.769 5.337 -27.556 1.00 76.50 363 GLY A CA 1
ATOM 2841 C C . GLY A 1 363 ? 36.923 4.808 -28.718 1.00 76.50 363 GLY A C 1
ATOM 2842 O O . GLY A 1 363 ? 36.395 5.602 -29.493 1.00 76.50 363 GLY A O 1
ATOM 2843 N N . GLU A 1 364 ? 36.723 3.488 -28.811 1.00 84.88 364 GLU A N 1
ATOM 2844 C CA . GLU A 1 364 ? 35.872 2.873 -29.845 1.00 84.88 364 GLU A CA 1
ATOM 2845 C C . GLU A 1 364 ? 34.416 3.348 -29.752 1.00 84.88 364 GLU A C 1
ATOM 2847 O O . GLU A 1 364 ? 33.793 3.675 -30.765 1.00 84.88 364 GLU A O 1
ATOM 2852 N N . LEU A 1 365 ? 33.872 3.424 -28.536 1.00 82.94 365 LEU A N 1
ATOM 2853 C CA . LEU A 1 365 ? 32.513 3.914 -28.317 1.00 82.94 365 LEU A CA 1
ATOM 2854 C C . LEU A 1 365 ? 32.393 5.405 -28.641 1.00 82.94 365 LEU A C 1
ATOM 2856 O O . LEU A 1 365 ? 31.426 5.812 -29.284 1.00 82.94 365 LEU A O 1
ATOM 2860 N N . ALA A 1 366 ? 33.373 6.215 -28.233 1.00 80.62 366 ALA A N 1
ATOM 2861 C CA . ALA A 1 366 ? 33.354 7.659 -28.445 1.00 80.62 366 ALA A CA 1
ATOM 2862 C C . ALA A 1 366 ? 33.458 7.989 -29.935 1.00 80.62 366 ALA A C 1
ATOM 2864 O O . ALA A 1 366 ? 32.757 8.876 -30.420 1.00 80.62 366 ALA A O 1
ATOM 2865 N N . HIS A 1 367 ? 34.263 7.222 -30.672 1.00 82.88 367 HIS A N 1
ATOM 2866 C CA . HIS A 1 367 ? 34.366 7.325 -32.120 1.00 82.88 367 HIS A CA 1
ATOM 2867 C C . HIS A 1 367 ? 33.051 6.958 -32.825 1.00 82.88 367 HIS A C 1
ATOM 2869 O O . HIS A 1 367 ? 32.629 7.654 -33.743 1.00 82.88 367 HIS A O 1
ATOM 2875 N N . ALA A 1 368 ? 32.372 5.892 -32.387 1.00 80.50 368 ALA A N 1
ATOM 2876 C CA . ALA A 1 368 ? 31.160 5.408 -33.049 1.00 80.50 368 ALA A CA 1
ATOM 2877 C C . ALA A 1 368 ? 29.877 6.173 -32.682 1.00 80.50 368 ALA A C 1
ATOM 2879 O O . ALA A 1 368 ? 28.922 6.171 -33.461 1.00 80.50 368 ALA A O 1
ATOM 2880 N N . PHE A 1 369 ? 29.820 6.794 -31.501 1.00 79.62 369 PHE A N 1
ATOM 2881 C CA . PHE A 1 369 ? 28.577 7.359 -30.963 1.00 79.62 369 PHE A CA 1
ATOM 2882 C C . PHE A 1 369 ? 28.681 8.795 -30.439 1.00 79.62 369 PHE A C 1
ATOM 2884 O O . PHE A 1 369 ? 27.653 9.375 -30.079 1.00 79.62 369 PHE A O 1
ATOM 2891 N N . GLY A 1 370 ? 29.880 9.377 -30.437 1.00 75.69 370 GLY A N 1
ATOM 2892 C CA . GLY A 1 370 ? 30.149 10.722 -29.941 1.00 75.69 370 GLY A CA 1
ATOM 2893 C C . GLY A 1 370 ? 30.591 10.741 -28.478 1.00 75.69 370 GLY A C 1
ATOM 2894 O O . GLY A 1 370 ? 30.120 9.964 -27.645 1.00 75.69 370 GLY A O 1
ATOM 2895 N N . VAL A 1 371 ? 31.498 11.671 -28.168 1.00 71.56 371 VAL A N 1
ATOM 2896 C CA . VAL A 1 371 ? 32.154 11.799 -26.857 1.00 71.56 371 VAL A CA 1
ATOM 2897 C C . VAL A 1 371 ? 31.142 12.040 -25.734 1.00 71.56 371 VAL A C 1
ATOM 2899 O O . VAL A 1 371 ? 31.208 11.372 -24.709 1.00 71.56 371 VAL A O 1
ATOM 2902 N N . GLU A 1 372 ? 30.161 12.922 -25.937 1.00 68.56 372 GLU A N 1
ATOM 2903 C CA . GLU A 1 372 ? 29.189 13.300 -24.898 1.00 68.56 372 GLU A CA 1
ATOM 2904 C C . GLU A 1 372 ? 28.384 12.109 -24.357 1.00 68.56 372 GLU A C 1
ATOM 2906 O O . GLU A 1 372 ? 28.203 11.968 -23.146 1.00 68.56 372 GLU A O 1
ATOM 2911 N N . LYS A 1 373 ? 27.959 11.197 -25.239 1.00 70.25 373 LYS A N 1
ATOM 2912 C CA . LYS A 1 373 ? 27.174 10.012 -24.855 1.00 70.25 373 LYS A CA 1
ATOM 2913 C C . LYS A 1 373 ? 27.994 9.006 -24.056 1.00 70.25 373 LYS A C 1
ATOM 2915 O O . LYS A 1 373 ? 27.481 8.377 -23.134 1.00 70.25 373 LYS A O 1
ATOM 2920 N N . VAL A 1 374 ? 29.274 8.875 -24.393 1.00 72.06 374 VAL A N 1
ATOM 2921 C CA . VAL A 1 374 ? 30.205 7.985 -23.691 1.00 72.06 374 VAL A CA 1
ATOM 2922 C C . VAL A 1 374 ? 30.622 8.566 -22.347 1.00 72.06 374 VAL A C 1
ATOM 2924 O O . VAL A 1 374 ? 30.728 7.825 -21.372 1.00 72.06 374 VAL A O 1
ATOM 2927 N N . THR A 1 375 ? 30.791 9.887 -22.260 1.00 70.00 375 THR A N 1
ATOM 2928 C CA . THR A 1 375 ? 31.025 10.577 -20.987 1.00 70.00 375 THR A CA 1
ATOM 2929 C C . THR A 1 375 ? 29.869 10.335 -20.015 1.00 70.00 375 THR A C 1
ATOM 2931 O O . THR A 1 375 ? 30.118 10.028 -18.850 1.00 70.00 375 THR A O 1
ATOM 2934 N N . GLY A 1 376 ? 28.622 10.368 -20.498 1.00 68.75 376 GLY A N 1
ATOM 2935 C CA . GLY A 1 376 ? 27.441 10.007 -19.709 1.00 68.75 376 GLY A CA 1
ATOM 2936 C C . GLY A 1 376 ? 27.485 8.584 -19.136 1.00 68.75 376 GLY A C 1
ATOM 2937 O O . GLY A 1 376 ? 27.319 8.388 -17.931 1.00 68.75 376 GLY A O 1
ATOM 2938 N N . GLU A 1 377 ? 27.802 7.595 -19.975 1.00 72.44 377 GLU A N 1
ATOM 2939 C CA . GLU A 1 377 ? 27.953 6.191 -19.561 1.00 72.44 377 GLU A CA 1
ATOM 2940 C C . GLU A 1 377 ? 29.083 6.006 -18.526 1.00 72.44 377 GLU A C 1
ATOM 2942 O O . GLU A 1 377 ? 28.925 5.294 -17.532 1.00 72.44 377 GLU A O 1
ATOM 2947 N N . CYS A 1 378 ? 30.216 6.691 -18.712 1.00 68.31 378 CYS A N 1
ATOM 2948 C CA . CYS A 1 378 ? 31.353 6.646 -17.789 1.00 68.31 378 CYS A CA 1
ATOM 2949 C C . CYS A 1 378 ? 31.003 7.238 -16.410 1.00 68.31 378 CYS A C 1
ATOM 2951 O O . CYS A 1 378 ? 31.335 6.662 -15.369 1.00 68.31 378 CYS A O 1
ATOM 2953 N N . MET A 1 379 ? 30.280 8.363 -16.382 1.00 67.12 379 MET A N 1
ATOM 2954 C CA . MET A 1 379 ? 29.785 8.960 -15.138 1.00 67.12 379 MET A CA 1
ATOM 2955 C C . MET A 1 379 ? 28.830 8.014 -14.401 1.00 67.12 379 MET A C 1
ATOM 2957 O O . MET A 1 379 ? 28.964 7.835 -13.188 1.00 67.12 379 MET A O 1
ATOM 2961 N N . ALA A 1 380 ? 27.920 7.353 -15.123 1.00 66.44 380 ALA A N 1
ATOM 2962 C CA . ALA A 1 380 ? 27.003 6.374 -14.546 1.00 66.44 380 ALA A CA 1
ATOM 2963 C C . ALA A 1 380 ? 27.747 5.176 -13.922 1.00 66.44 380 ALA A C 1
ATOM 2965 O O . ALA A 1 380 ? 27.466 4.810 -12.778 1.00 66.44 380 ALA A O 1
ATOM 2966 N N . GLN A 1 381 ? 28.747 4.615 -14.618 1.00 68.81 381 GLN A N 1
ATOM 2967 C CA . GLN A 1 381 ? 29.581 3.534 -14.074 1.00 68.81 381 GLN A CA 1
ATOM 2968 C C . GLN A 1 381 ? 30.332 3.958 -12.798 1.00 68.81 381 GLN A C 1
ATOM 2970 O O . GLN A 1 381 ? 30.393 3.194 -11.828 1.00 68.81 381 GLN A O 1
ATOM 2975 N N . ASN A 1 382 ? 30.864 5.183 -12.758 1.00 65.88 382 ASN A N 1
ATOM 2976 C CA . ASN A 1 382 ? 31.569 5.707 -11.585 1.00 65.88 382 ASN A CA 1
ATOM 2977 C C . ASN A 1 382 ? 30.636 5.920 -10.382 1.00 65.88 382 ASN A C 1
ATOM 2979 O O . ASN A 1 382 ? 31.000 5.570 -9.253 1.00 65.88 382 ASN A O 1
ATOM 2983 N N . LEU A 1 383 ? 29.426 6.442 -10.600 1.00 63.50 383 LEU A N 1
ATOM 2984 C CA . LEU A 1 383 ? 28.414 6.605 -9.550 1.00 63.50 383 LEU A CA 1
ATOM 2985 C C . LEU A 1 383 ? 27.973 5.256 -8.969 1.00 63.50 383 LEU A C 1
ATOM 2987 O O . LEU A 1 383 ? 27.915 5.107 -7.747 1.00 63.50 383 LEU A O 1
ATOM 2991 N N . ASP A 1 384 ? 27.737 4.254 -9.816 1.00 63.91 384 ASP A N 1
ATOM 2992 C CA . ASP A 1 384 ? 27.370 2.905 -9.375 1.00 63.91 384 ASP A CA 1
ATOM 2993 C C . ASP A 1 384 ? 28.485 2.247 -8.552 1.00 63.91 384 ASP A C 1
ATOM 2995 O O . ASP A 1 384 ? 28.218 1.663 -7.495 1.00 63.91 384 ASP A O 1
ATOM 2999 N N . ARG A 1 385 ? 29.746 2.379 -8.986 1.00 67.88 385 ARG A N 1
ATOM 3000 C CA . ARG A 1 385 ? 30.909 1.885 -8.233 1.00 67.88 385 ARG A CA 1
ATOM 3001 C C . ARG A 1 385 ? 31.045 2.597 -6.889 1.00 67.88 385 ARG A C 1
ATOM 3003 O O . ARG A 1 385 ? 31.268 1.949 -5.868 1.00 67.88 385 ARG A O 1
ATOM 3010 N N . THR A 1 386 ? 30.839 3.911 -6.867 1.00 60.22 386 THR A N 1
ATOM 3011 C CA . THR A 1 386 ? 30.867 4.718 -5.640 1.00 60.22 386 THR A CA 1
ATOM 3012 C C . THR A 1 386 ? 29.764 4.282 -4.678 1.00 60.22 386 THR A C 1
ATOM 3014 O O . THR A 1 386 ? 30.026 4.034 -3.504 1.00 60.22 386 THR A O 1
ATOM 3017 N N . ALA A 1 387 ? 28.541 4.079 -5.171 1.00 59.28 387 ALA A N 1
ATOM 3018 C CA . ALA A 1 387 ? 27.424 3.590 -4.372 1.00 59.28 387 ALA A CA 1
ATOM 3019 C C . ALA A 1 387 ? 27.676 2.178 -3.812 1.00 59.28 387 ALA A C 1
ATOM 3021 O O . ALA A 1 387 ? 27.284 1.883 -2.681 1.00 59.28 387 ALA A O 1
ATOM 3022 N N . GLN A 1 388 ? 28.330 1.296 -4.574 1.00 65.19 388 GLN A N 1
ATOM 3023 C CA . GLN A 1 388 ? 28.742 -0.024 -4.088 1.00 65.19 388 GLN A CA 1
ATOM 3024 C C . GLN A 1 388 ? 29.812 0.079 -2.999 1.00 65.19 388 GLN A C 1
ATOM 3026 O O . GLN A 1 388 ? 29.657 -0.560 -1.959 1.00 65.19 388 GLN A O 1
ATOM 3031 N N . ASN A 1 389 ? 30.827 0.924 -3.190 1.00 63.97 389 ASN A N 1
ATOM 3032 C CA . ASN A 1 389 ? 31.872 1.171 -2.196 1.00 63.97 389 ASN A CA 1
ATOM 3033 C C . ASN A 1 389 ? 31.291 1.748 -0.900 1.00 63.97 389 ASN A C 1
ATOM 3035 O O . ASN A 1 389 ? 31.603 1.255 0.175 1.00 63.97 389 ASN A O 1
ATOM 3039 N N . VAL A 1 390 ? 30.372 2.715 -0.984 1.00 60.91 390 VAL A N 1
ATOM 3040 C CA . VAL A 1 390 ? 29.670 3.269 0.187 1.00 60.91 390 VAL A CA 1
ATOM 3041 C C . VAL A 1 390 ? 28.842 2.196 0.896 1.00 60.91 390 VAL A C 1
ATOM 3043 O O . VAL A 1 390 ? 28.841 2.128 2.120 1.00 60.91 390 VAL A O 1
ATOM 3046 N N . ARG A 1 391 ? 28.154 1.315 0.156 1.00 65.06 391 ARG A N 1
ATOM 3047 C CA . ARG A 1 391 ? 27.409 0.190 0.752 1.00 65.06 391 ARG A CA 1
ATOM 3048 C C . ARG A 1 391 ? 28.325 -0.831 1.423 1.00 65.06 391 ARG A C 1
ATOM 3050 O O . ARG A 1 391 ? 27.908 -1.423 2.412 1.00 65.06 391 ARG A O 1
ATOM 3057 N N . MET A 1 392 ? 29.511 -1.076 0.873 1.00 64.12 392 MET A N 1
ATOM 3058 C CA . MET A 1 392 ? 30.521 -1.954 1.472 1.00 64.12 392 MET A CA 1
ATOM 3059 C C . MET A 1 392 ? 31.087 -1.317 2.742 1.00 64.12 392 MET A C 1
ATOM 3061 O O . MET A 1 392 ? 30.987 -1.919 3.804 1.00 64.12 392 MET A O 1
ATOM 3065 N N . ALA A 1 393 ? 31.521 -0.058 2.669 1.00 63.84 393 ALA A N 1
ATOM 3066 C CA . ALA A 1 393 ? 32.006 0.706 3.816 1.00 63.84 393 ALA A CA 1
ATOM 3067 C C . ALA A 1 393 ? 30.956 0.797 4.935 1.00 63.84 393 ALA A C 1
ATOM 3069 O O . ALA A 1 393 ? 31.275 0.610 6.100 1.00 63.84 393 ALA A O 1
ATOM 3070 N N . ALA A 1 394 ? 29.678 0.992 4.598 1.00 58.50 394 ALA A N 1
ATOM 3071 C CA . ALA A 1 394 ? 28.589 0.990 5.575 1.00 58.50 394 ALA A CA 1
ATOM 3072 C C . ALA A 1 394 ? 28.330 -0.388 6.213 1.00 58.50 394 ALA A C 1
ATOM 3074 O O . ALA A 1 394 ? 27.802 -0.448 7.319 1.00 58.50 394 ALA A O 1
ATOM 3075 N N . LYS A 1 395 ? 28.657 -1.494 5.528 1.00 69.12 395 LYS A N 1
ATOM 3076 C CA . LYS A 1 395 ? 28.593 -2.850 6.105 1.00 69.12 395 LYS A CA 1
ATOM 3077 C C . LYS A 1 395 ? 29.789 -3.147 7.004 1.00 69.12 395 LYS A C 1
ATOM 3079 O O . LYS A 1 395 ? 29.637 -3.890 7.965 1.00 69.12 395 LYS A O 1
ATOM 3084 N N . GLU A 1 396 ? 30.951 -2.604 6.662 1.00 63.34 396 GLU A N 1
ATOM 3085 C CA . GLU A 1 396 ? 32.199 -2.755 7.416 1.00 63.34 396 GLU A CA 1
ATOM 3086 C C . GLU A 1 396 ? 32.288 -1.778 8.597 1.00 63.34 396 GLU A C 1
ATOM 3088 O O . GLU A 1 396 ? 33.070 -1.990 9.520 1.00 63.34 396 GLU A O 1
ATOM 3093 N N . PHE A 1 397 ? 31.458 -0.732 8.607 1.00 63.78 397 PHE A N 1
ATOM 3094 C CA . PHE A 1 397 ? 31.379 0.230 9.696 1.00 63.78 397 PHE A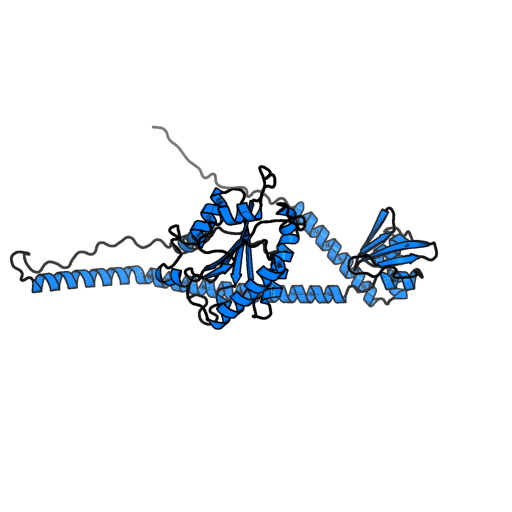 CA 1
ATOM 3095 C C . PHE A 1 397 ? 30.784 -0.403 10.961 1.00 63.78 397 PHE A C 1
ATOM 3097 O O . PHE A 1 397 ? 29.567 -0.503 11.130 1.00 63.78 397 PHE A O 1
ATOM 3104 N N . THR A 1 398 ? 31.655 -0.794 11.887 1.00 46.03 398 THR A N 1
ATOM 3105 C CA . THR A 1 398 ? 31.303 -1.051 13.286 1.00 46.03 398 THR A CA 1
ATOM 3106 C C . THR A 1 398 ? 31.395 0.248 14.088 1.00 46.03 398 THR A C 1
ATOM 3108 O O . THR A 1 398 ? 32.487 0.809 14.179 1.00 46.03 398 THR A O 1
ATOM 3111 N N . PRO A 1 399 ? 30.295 0.736 14.688 1.00 51.53 399 PRO A N 1
ATOM 3112 C CA . PRO A 1 399 ? 30.347 1.919 15.538 1.00 51.53 399 PRO A CA 1
ATOM 3113 C C . PRO A 1 399 ? 31.185 1.636 16.792 1.00 51.53 399 PRO A C 1
ATOM 3115 O O . PRO A 1 399 ? 31.051 0.574 17.406 1.00 51.53 399 PRO A O 1
ATOM 3118 N N . GLU A 1 400 ? 32.035 2.588 17.187 1.00 45.84 400 GLU A N 1
ATOM 3119 C CA . GLU A 1 400 ? 32.740 2.523 18.468 1.00 45.84 400 GLU A CA 1
ATOM 3120 C C . GLU A 1 400 ? 31.722 2.427 19.609 1.00 45.84 400 GLU A C 1
ATOM 3122 O O . GLU A 1 400 ? 30.767 3.205 19.689 1.00 45.84 400 GLU A O 1
ATOM 3127 N N . LYS A 1 401 ? 31.914 1.451 20.506 1.00 48.53 401 LYS A N 1
ATOM 3128 C CA . LYS A 1 401 ? 31.158 1.402 21.758 1.00 48.53 401 LYS A CA 1
ATOM 3129 C C . LYS A 1 401 ? 31.489 2.667 22.539 1.00 48.53 401 LYS A C 1
ATOM 3131 O O . LYS A 1 401 ? 32.645 2.881 22.894 1.00 48.53 401 LYS A O 1
ATOM 3136 N N . SER A 1 402 ? 30.469 3.468 22.832 1.00 41.81 402 SER A N 1
ATOM 3137 C CA . SER A 1 402 ? 30.567 4.578 23.772 1.00 41.81 402 SER A CA 1
ATOM 3138 C C . SER A 1 402 ? 31.155 4.059 25.084 1.00 41.81 402 SER A C 1
ATOM 3140 O O . SER A 1 402 ? 30.525 3.259 25.778 1.00 41.81 402 SER A O 1
ATOM 3142 N N . ILE A 1 403 ? 32.381 4.479 25.394 1.00 45.34 403 ILE A N 1
ATOM 3143 C CA . ILE A 1 403 ? 32.991 4.262 26.701 1.00 45.34 403 ILE A CA 1
ATOM 3144 C C . ILE A 1 403 ? 32.165 5.079 27.689 1.00 45.34 403 ILE A C 1
ATOM 3146 O O . ILE A 1 403 ? 32.254 6.306 27.725 1.00 45.34 403 ILE A O 1
ATOM 3150 N N . ASP A 1 404 ? 31.336 4.383 28.457 1.00 43.25 404 ASP A N 1
ATOM 3151 C CA . ASP A 1 404 ? 30.601 4.946 29.577 1.00 43.25 404 ASP A CA 1
ATOM 3152 C C . ASP A 1 404 ? 31.611 5.342 30.666 1.00 43.25 404 ASP A C 1
ATOM 3154 O O . ASP A 1 404 ? 32.077 4.524 31.462 1.00 43.25 404 ASP A O 1
ATOM 3158 N N . ARG A 1 405 ? 32.052 6.606 30.647 1.00 53.00 405 ARG A N 1
ATOM 3159 C CA . ARG A 1 405 ? 32.802 7.206 31.756 1.00 53.00 405 ARG A CA 1
ATOM 3160 C C . ARG A 1 405 ? 31.800 7.586 32.839 1.00 53.00 405 ARG A C 1
ATOM 3162 O O . ARG A 1 405 ? 31.361 8.728 32.910 1.00 53.00 405 ARG A O 1
ATOM 3169 N N . GLY A 1 406 ? 31.469 6.613 33.683 1.00 45.47 406 GLY A N 1
ATOM 3170 C CA . GLY A 1 406 ? 30.455 6.773 34.720 1.00 45.47 406 GLY A CA 1
ATOM 3171 C C . GLY A 1 406 ? 30.663 5.913 35.965 1.00 45.47 406 GLY A C 1
ATOM 3172 O O . GLY A 1 406 ? 29.688 5.419 36.511 1.00 45.47 406 GLY A O 1
ATOM 3173 N N . GLN A 1 407 ? 31.895 5.727 36.453 1.00 42.75 407 GLN A N 1
ATOM 3174 C CA . GLN A 1 407 ? 32.106 5.308 37.849 1.00 42.75 407 GLN A CA 1
ATOM 3175 C C . GLN A 1 407 ? 32.652 6.473 38.673 1.00 42.75 407 GLN A C 1
ATOM 3177 O O . GLN A 1 407 ? 33.852 6.630 38.896 1.00 42.75 407 GLN A O 1
ATOM 3182 N N . GLY A 1 408 ? 31.716 7.311 39.119 1.00 41.06 408 GLY A N 1
ATOM 3183 C CA . GLY A 1 408 ? 31.899 8.191 40.261 1.00 41.06 408 GLY A CA 1
ATOM 3184 C C . GLY A 1 408 ? 31.793 7.388 41.559 1.00 41.06 408 GLY A C 1
ATOM 3185 O O . GLY A 1 408 ? 30.758 6.805 41.854 1.00 41.06 408 GLY A O 1
ATOM 3186 N N . ARG A 1 409 ? 32.912 7.357 42.286 1.00 48.31 409 ARG A N 1
ATOM 3187 C CA . ARG A 1 409 ? 33.092 7.185 43.739 1.00 48.31 409 ARG A CA 1
ATOM 3188 C C . ARG A 1 409 ? 31.831 6.897 44.576 1.00 48.31 409 ARG A C 1
ATOM 3190 O O . ARG A 1 409 ? 31.004 7.778 44.784 1.00 48.31 409 ARG A O 1
ATOM 3197 N N . SER A 1 410 ? 31.826 5.736 45.230 1.00 41.94 410 SER A N 1
ATOM 3198 C CA . SER A 1 410 ? 31.179 5.528 46.530 1.00 41.94 410 SER A CA 1
ATOM 3199 C C . SER A 1 410 ? 32.283 5.264 47.560 1.00 41.94 410 SER A C 1
ATOM 3201 O O . SER A 1 410 ? 33.030 4.293 47.462 1.00 41.94 410 SER A O 1
ATOM 3203 N N . LEU A 1 411 ? 32.436 6.209 48.487 1.00 44.09 411 LEU A N 1
ATOM 3204 C CA . LEU A 1 411 ? 33.287 6.142 49.672 1.00 44.09 411 LEU A CA 1
ATOM 3205 C C . LEU A 1 411 ? 32.423 5.677 50.852 1.00 44.09 411 LEU A C 1
ATOM 3207 O O . LEU A 1 411 ? 31.536 6.430 51.231 1.00 44.09 411 LEU A O 1
ATOM 3211 N N . GLY A 1 412 ? 32.751 4.498 51.405 1.00 45.72 412 GLY A N 1
ATOM 3212 C CA . GLY A 1 412 ? 32.634 4.062 52.816 1.00 45.72 412 GLY A CA 1
ATOM 3213 C C . GLY A 1 412 ? 31.267 4.161 53.534 1.00 45.72 412 GLY A C 1
ATOM 3214 O O . GLY A 1 412 ? 30.337 4.782 53.058 1.00 45.72 412 GLY A O 1
ATOM 3215 N N . ILE A 1 413 ? 31.021 3.569 54.705 1.00 45.03 413 ILE A N 1
ATOM 3216 C CA . ILE A 1 413 ? 31.858 2.992 55.766 1.00 45.03 413 ILE A CA 1
ATOM 3217 C C . ILE A 1 413 ? 30.973 2.009 56.568 1.00 45.03 413 ILE A C 1
ATOM 3219 O O . ILE A 1 413 ? 29.776 2.239 56.726 1.00 45.03 413 ILE A O 1
ATOM 3223 N N . SER A 1 414 ? 31.578 0.947 57.109 1.00 42.53 414 SER A N 1
ATOM 3224 C CA . SER A 1 414 ? 31.018 0.087 58.160 1.00 42.53 414 SER A CA 1
ATOM 3225 C C . SER A 1 414 ? 30.790 0.820 59.489 1.00 42.53 414 SER A C 1
ATOM 3227 O O . SER A 1 414 ? 31.760 1.283 60.084 1.00 42.53 414 SER A O 1
ATOM 3229 N N . ARG A 1 415 ? 29.560 0.800 60.006 1.00 40.84 415 ARG A N 1
ATOM 3230 C CA . ARG A 1 415 ? 29.130 0.277 61.324 1.00 40.84 415 ARG A CA 1
ATOM 3231 C C . ARG A 1 415 ? 27.729 0.768 61.653 1.00 40.84 415 ARG A C 1
ATOM 3233 O O . ARG A 1 415 ? 27.475 1.972 61.443 1.00 40.84 415 ARG A O 1
#